Protein AF-A0A445E663-F1 (afdb_monomer)

Solvent-accessible surface area (backbone atoms only — not comparable to full-atom values): 33257 Å² total; per-residue (Å²): 95,74,67,26,52,52,36,48,50,62,58,64,68,42,97,56,87,85,52,85,77,52,58,79,68,29,64,48,45,50,50,49,51,48,53,52,51,62,72,65,60,70,94,80,69,92,83,88,79,88,84,81,95,84,83,90,83,88,84,86,92,86,90,87,88,85,90,85,85,88,90,91,82,89,85,85,92,77,93,82,80,93,72,75,85,44,52,79,65,57,78,44,73,80,74,70,88,76,84,74,80,94,80,88,77,86,86,71,89,67,97,64,81,82,75,82,67,42,65,45,45,52,74,83,56,43,86,71,47,20,41,54,74,64,36,69,88,42,60,58,62,55,25,52,41,60,47,31,75,76,46,36,52,46,24,35,46,28,38,38,80,37,44,34,38,38,32,45,36,66,70,60,45,47,46,45,63,61,80,35,30,82,38,39,63,28,44,69,75,54,61,42,43,52,32,94,50,40,38,77,53,22,66,82,39,30,53,88,43,72,59,35,52,48,50,50,51,48,40,44,63,61,54,68,24,72,69,43,46,57,74,43,42,65,59,44,50,51,34,51,48,53,50,51,53,50,52,51,53,34,54,79,70,70,52,88,78,63,58,49,59,57,42,38,41,35,46,45,24,34,50,35,31,54,39,66,68,38,72,71,43,58,68,93,88,56,60,76,71,47,47,53,52,31,52,52,54,47,52,41,51,51,50,43,52,52,54,69,69,47,88,49,64,39,70,28,39,62,89,44,57,90,66,45,88,82,45,48,36,61,55,35,30,56,40,49,49,56,54,43,50,54,50,46,53,55,51,51,51,53,52,53,53,51,62,66,47,73,80,44,99,78,73,93,75,84,69,84,27,44,50,45,57,52,74,67,39,70,50,47,80,76,37,90,78,43,37,69,70,38,54,44,40,40,52,51,51,51,51,58,60,57,33,58,48,53,22,53,43,53,35,50,41,51,52,51,32,68,77,32,60,70,60,40,48,51,48,51,48,53,46,40,73,76,56,42,92,86,54,79,88,51,80,85,48,54,85,76,35,58,63,57,52,12,41,54,52,38,30,49,40,71,57,41,80,65,37,59,47,72,23,20,26,72,41,72,45,75,54,97,82,18,43,43,54,53,68,24,35,36,36,38,30,47,50,34,43,40,43,33,66,95,80,30,83,66,34,92,54,94,56,34,65,65,54,50,56,55,56,56,70,56,64,80,62,79,72,80,88,71,80,86,87,78,85,88,83,79,95,70,81,85,80,86,76,84,93,78,89,88,77,91,77,79,88,133

Nearest PDB structures (foldseek):
  6oo9-assembly1_A  TM=8.530E-01  e=1.869E-18  Homo sapiens
  5te8-assembly1_B-2  TM=8.506E-01  e=2.774E-18  Homo sapiens
  8gk3-assembly10_J  TM=8.507E-01  e=1.639E-17  Homo sapiens
  4d75-assembly1_A  TM=8.670E-01  e=7.202E-17  Homo sapiens
  8gk3-assembly9_I  TM=8.298E-01  e=1.997E-17  Homo sapiens

Mean predicted aligned error: 14.0 Å

Structure (mmCIF, N/CA/C/O backbone):
data_AF-A0A445E663-F1
#
_entry.id   AF-A0A445E663-F1
#
loop_
_atom_site.group_PDB
_atom_site.id
_atom_site.type_symbol
_atom_site.label_atom_id
_atom_site.label_alt_id
_atom_site.label_comp_id
_atom_site.label_asym_id
_atom_site.label_entity_id
_atom_site.label_seq_id
_atom_site.pdbx_PDB_ins_code
_atom_site.Cartn_x
_atom_site.Cartn_y
_atom_site.Cartn_z
_atom_site.occupancy
_atom_site.B_iso_or_equiv
_atom_site.auth_seq_id
_atom_site.auth_comp_id
_atom_site.auth_asym_id
_atom_site.auth_atom_id
_atom_site.pdbx_PDB_model_num
ATOM 1 N N . MET A 1 1 ? 5.084 4.884 -33.738 1.00 49.66 1 MET A N 1
ATOM 2 C CA . MET A 1 1 ? 6.175 4.104 -33.103 1.00 49.66 1 MET A CA 1
ATOM 3 C C . MET A 1 1 ? 7.449 4.041 -33.943 1.00 49.66 1 MET A C 1
ATOM 5 O O . MET A 1 1 ? 8.413 4.653 -33.525 1.00 49.66 1 MET A O 1
ATOM 9 N N . VAL A 1 2 ? 7.493 3.367 -35.107 1.00 49.72 2 VAL A N 1
ATOM 10 C CA . VAL A 1 2 ? 8.706 3.343 -35.971 1.00 49.72 2 VAL A CA 1
ATOM 11 C C . VAL A 1 2 ? 9.139 4.761 -36.346 1.00 49.72 2 VAL A C 1
ATOM 13 O O . VAL A 1 2 ? 10.270 5.141 -36.078 1.00 49.72 2 VAL A O 1
ATOM 16 N N . LYS A 1 3 ? 8.187 5.585 -36.791 1.00 59.81 3 LYS A N 1
ATOM 17 C CA . LYS A 1 3 ? 8.425 7.008 -37.055 1.00 59.81 3 LYS A CA 1
ATOM 18 C C . LYS A 1 3 ? 8.834 7.810 -35.810 1.00 59.81 3 LYS A C 1
ATOM 20 O O . LYS A 1 3 ? 9.691 8.665 -35.909 1.00 59.81 3 LYS A O 1
ATOM 25 N N . ALA A 1 4 ? 8.300 7.482 -34.627 1.00 61.50 4 ALA A N 1
ATOM 26 C CA . ALA A 1 4 ? 8.709 8.121 -33.365 1.00 61.50 4 ALA A CA 1
ATOM 27 C C . ALA A 1 4 ? 10.152 7.747 -32.971 1.00 61.50 4 ALA A C 1
ATOM 29 O O . ALA A 1 4 ? 10.891 8.571 -32.450 1.00 61.50 4 ALA A O 1
ATOM 30 N N . LYS A 1 5 ? 10.571 6.501 -33.242 1.00 58.78 5 LYS A N 1
ATOM 31 C CA . LYS A 1 5 ? 11.958 6.046 -33.074 1.00 58.78 5 LYS A CA 1
ATOM 32 C C . LYS A 1 5 ? 12.888 6.753 -34.062 1.00 58.78 5 LYS A C 1
ATOM 34 O O . LYS A 1 5 ? 13.971 7.162 -33.668 1.00 58.78 5 LYS A O 1
ATOM 39 N N . GLU A 1 6 ? 12.480 6.886 -35.321 1.00 66.44 6 GLU A N 1
ATOM 40 C CA . GLU A 1 6 ? 13.224 7.642 -36.337 1.00 66.44 6 GLU A CA 1
ATOM 41 C C . GLU A 1 6 ? 13.360 9.118 -35.936 1.00 66.44 6 GLU A C 1
ATOM 43 O O . GLU A 1 6 ? 14.463 9.652 -35.968 1.00 66.44 6 GLU A O 1
ATOM 48 N N . GLU A 1 7 ? 12.285 9.744 -35.454 1.00 70.44 7 GLU A N 1
ATOM 49 C CA . GLU A 1 7 ? 12.288 11.107 -34.910 1.00 70.44 7 GLU A CA 1
ATOM 50 C C . GLU A 1 7 ? 13.236 11.257 -33.713 1.00 70.44 7 GLU A C 1
ATOM 52 O O . GLU A 1 7 ? 14.069 12.162 -33.693 1.00 70.44 7 GLU A O 1
ATOM 57 N N . LEU A 1 8 ? 13.179 10.334 -32.750 1.00 59.97 8 LEU A N 1
ATOM 58 C CA . LEU A 1 8 ? 14.090 10.319 -31.604 1.00 59.97 8 LEU A CA 1
ATOM 59 C C . LEU A 1 8 ? 15.548 10.156 -32.027 1.00 59.97 8 LEU A C 1
ATOM 61 O O . LEU A 1 8 ? 16.407 10.830 -31.477 1.00 59.97 8 LEU A O 1
ATOM 65 N N . LEU A 1 9 ? 15.845 9.302 -33.008 1.00 64.25 9 LEU A N 1
ATOM 66 C CA . LEU A 1 9 ? 17.203 9.142 -33.537 1.00 64.25 9 LEU A CA 1
ATOM 67 C C . LEU A 1 9 ? 17.696 10.407 -34.254 1.00 64.25 9 LEU A C 1
ATOM 69 O O . LEU A 1 9 ? 18.881 10.718 -34.182 1.00 64.25 9 LEU A O 1
ATOM 73 N N . VAL A 1 10 ? 16.805 11.158 -34.905 1.00 67.00 10 VAL A N 1
ATOM 74 C CA . VAL A 1 10 ? 17.129 12.448 -35.537 1.00 67.00 10 VAL A CA 1
ATOM 75 C C . VAL A 1 10 ? 17.396 13.537 -34.494 1.00 67.00 10 VAL A C 1
ATOM 77 O O . VAL A 1 10 ? 18.309 14.342 -34.678 1.00 67.00 10 VAL A O 1
ATOM 80 N N . VAL A 1 11 ? 16.628 13.562 -33.401 1.00 62.88 11 VAL A N 1
ATOM 81 C CA . VAL A 1 11 ? 16.799 14.536 -32.310 1.00 62.88 11 VAL A CA 1
ATOM 82 C C . VAL A 1 11 ? 18.025 14.204 -31.451 1.00 62.88 11 VAL A C 1
ATOM 84 O O . VAL A 1 11 ? 18.836 15.084 -31.195 1.00 62.88 11 VAL A O 1
ATOM 87 N N . LEU A 1 12 ? 18.215 12.935 -31.078 1.00 56.88 12 LEU A N 1
ATOM 88 C CA . LEU A 1 12 ? 19.333 12.463 -30.246 1.00 56.88 12 LEU A CA 1
ATOM 89 C C . LEU A 1 12 ? 20.648 12.284 -31.017 1.00 56.88 12 LEU A C 1
ATOM 91 O O . LEU A 1 12 ? 21.714 12.245 -30.413 1.00 56.88 12 LEU A O 1
ATOM 95 N N . GLY A 1 13 ? 20.591 12.157 -32.346 1.00 54.97 13 GLY A N 1
ATOM 96 C CA . GLY A 1 13 ? 21.772 12.067 -33.210 1.00 54.97 13 GLY A CA 1
ATOM 97 C C . GLY A 1 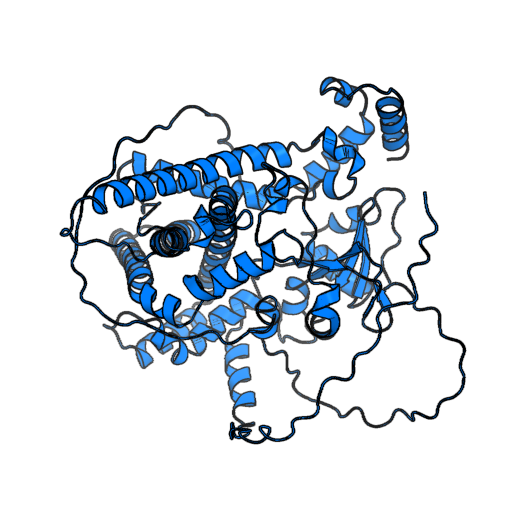13 ? 22.529 13.390 -33.362 1.00 54.97 13 GLY A C 1
ATOM 98 O O . GLY A 1 13 ? 23.639 13.406 -33.893 1.00 54.97 13 GLY A O 1
ATOM 99 N N . LYS A 1 14 ? 21.955 14.502 -32.890 1.00 55.69 14 LYS A N 1
ATOM 100 C CA . LYS A 1 14 ? 22.656 15.773 -32.705 1.00 55.69 14 LYS A CA 1
ATOM 101 C C . LYS A 1 14 ? 23.171 15.784 -31.267 1.00 55.69 14 LYS A C 1
ATOM 103 O O . LYS A 1 14 ? 22.368 15.752 -30.348 1.00 55.69 14 LYS A O 1
ATOM 108 N N . ASN A 1 15 ? 24.489 15.803 -31.069 1.00 45.31 15 ASN A N 1
ATOM 109 C CA . ASN A 1 15 ? 25.173 15.794 -29.759 1.00 45.31 15 ASN A CA 1
ATOM 110 C C . ASN A 1 15 ? 24.924 17.062 -28.895 1.00 45.31 15 ASN A C 1
ATOM 112 O O . ASN A 1 15 ? 25.824 17.546 -28.212 1.00 45.31 15 ASN A O 1
ATOM 116 N N . GLU A 1 16 ? 23.722 17.625 -28.916 1.00 53.53 16 GLU A N 1
ATOM 117 C CA . GLU A 1 16 ? 23.307 18.769 -28.110 1.00 53.53 16 GLU A CA 1
ATOM 118 C C . GLU A 1 16 ? 22.256 18.307 -27.098 1.00 53.53 16 GLU A C 1
ATOM 120 O O . GLU A 1 16 ? 21.453 17.422 -27.390 1.00 53.53 16 GLU A O 1
ATOM 125 N N . LYS A 1 17 ? 22.265 18.878 -25.884 1.00 48.09 17 LYS A N 1
ATOM 126 C CA . LYS A 1 17 ? 21.208 18.605 -24.904 1.00 48.09 17 LYS A CA 1
ATOM 127 C C . LYS A 1 17 ? 19.870 19.070 -25.503 1.00 48.09 17 LYS A C 1
ATOM 129 O O . LYS A 1 17 ? 19.744 20.268 -25.761 1.00 48.09 17 LYS A O 1
ATOM 134 N N . PRO A 1 18 ? 18.903 18.168 -25.717 1.00 53.38 18 PRO A N 1
ATOM 135 C CA . PRO A 1 18 ? 17.609 18.527 -26.287 1.00 53.38 18 PRO A CA 1
ATOM 136 C C . PRO A 1 18 ? 16.881 19.540 -25.395 1.00 53.38 18 PRO A C 1
ATOM 138 O O . PRO A 1 18 ? 16.928 19.448 -24.166 1.00 53.38 18 PRO A O 1
ATOM 141 N N . GLN A 1 19 ? 16.246 20.529 -26.022 1.00 53.84 19 GLN A N 1
ATOM 142 C CA . GLN A 1 19 ? 15.487 21.592 -25.364 1.00 53.84 19 GLN A CA 1
ATOM 143 C C . GLN A 1 19 ? 13.983 21.308 -25.422 1.00 53.84 19 GLN A C 1
ATOM 145 O O . GLN A 1 19 ? 13.505 20.564 -26.270 1.00 53.84 19 GLN A O 1
ATOM 150 N N . GLU A 1 20 ? 13.205 21.967 -24.564 1.00 48.03 20 GLU A N 1
ATOM 151 C CA . GLU A 1 20 ? 11.738 21.850 -24.513 1.00 48.03 20 GLU A CA 1
ATOM 152 C C . GLU A 1 20 ? 11.062 22.159 -25.871 1.00 48.03 20 GLU A C 1
ATOM 154 O O . GLU A 1 20 ? 10.042 21.570 -26.230 1.00 48.03 20 GLU A O 1
ATOM 159 N N . SER A 1 21 ? 11.695 22.999 -26.701 1.00 55.69 21 SER A N 1
ATOM 160 C CA . SER A 1 21 ? 11.262 23.298 -28.075 1.00 55.69 21 SER A CA 1
ATOM 161 C C . SER A 1 21 ? 11.350 22.105 -29.045 1.00 55.69 21 SER A C 1
ATOM 163 O O . SER A 1 21 ? 10.700 22.122 -30.095 1.00 55.69 21 SER A O 1
ATOM 165 N N . ASP A 1 22 ? 12.084 21.041 -28.702 1.00 58.44 22 ASP A N 1
ATOM 166 C CA . ASP A 1 22 ? 12.238 19.837 -29.526 1.00 58.44 22 ASP A CA 1
ATOM 167 C C . ASP A 1 22 ? 11.018 18.907 -29.481 1.00 58.44 22 ASP A C 1
ATOM 169 O O . ASP A 1 22 ? 10.842 18.106 -30.397 1.00 58.44 22 ASP A O 1
ATOM 173 N N . MET A 1 23 ? 10.110 19.059 -28.507 1.00 53.03 23 MET A N 1
ATOM 174 C CA . MET A 1 23 ? 8.828 18.331 -28.484 1.00 53.03 23 MET A CA 1
ATOM 175 C C . MET A 1 23 ? 7.979 18.615 -29.732 1.00 53.03 23 MET A C 1
ATOM 177 O O . MET A 1 23 ? 7.335 17.713 -30.268 1.00 53.03 23 MET A O 1
ATOM 181 N N . SER A 1 24 ? 8.052 19.840 -30.267 1.00 58.41 24 SER A N 1
ATOM 182 C CA . SER A 1 24 ? 7.393 20.215 -31.529 1.00 58.41 24 SER A CA 1
ATOM 183 C C . SER A 1 24 ? 7.908 19.432 -32.749 1.00 58.41 24 SER A C 1
ATOM 185 O O . SER A 1 24 ? 7.243 19.390 -33.783 1.00 58.41 24 SER A O 1
ATOM 187 N N . LYS A 1 25 ? 9.076 18.783 -32.625 1.00 59.09 25 LYS A N 1
ATOM 188 C CA . LYS A 1 25 ? 9.734 17.976 -33.663 1.00 59.09 25 LYS A CA 1
ATOM 189 C C . LYS A 1 25 ? 9.487 16.470 -33.498 1.00 59.09 25 LYS A C 1
ATOM 191 O O . LYS A 1 25 ? 10.018 15.697 -34.291 1.00 59.09 25 LYS A O 1
ATOM 196 N N . LEU A 1 26 ? 8.702 16.053 -32.498 1.00 66.38 26 LEU A N 1
ATOM 197 C CA . LEU A 1 26 ? 8.418 14.646 -32.181 1.00 66.38 26 LEU A CA 1
ATOM 198 C C . LEU A 1 26 ? 6.905 14.317 -32.244 1.00 66.38 26 LEU A C 1
ATOM 200 O O . LEU A 1 26 ? 6.356 13.778 -31.278 1.00 66.38 26 LEU A O 1
ATOM 204 N N . PRO A 1 27 ? 6.180 14.630 -33.338 1.00 68.50 27 PRO A N 1
ATOM 205 C CA . PRO A 1 27 ? 4.722 14.497 -33.405 1.00 68.50 27 PRO A CA 1
ATOM 206 C C . PRO A 1 27 ? 4.214 13.063 -33.212 1.00 68.50 27 PRO A C 1
ATOM 208 O O . PRO A 1 27 ? 3.115 12.873 -32.688 1.00 68.50 27 PRO A O 1
ATOM 211 N N . TYR A 1 28 ? 4.977 12.029 -33.594 1.00 65.81 28 TYR A N 1
ATOM 212 C CA . TYR A 1 28 ? 4.539 10.656 -33.325 1.00 65.81 28 TYR A CA 1
ATOM 213 C C . TYR A 1 28 ? 4.770 10.261 -31.870 1.00 65.81 28 TYR A C 1
ATOM 215 O O . TYR A 1 28 ? 3.980 9.476 -31.352 1.00 65.81 28 TYR A O 1
ATOM 223 N N . LEU A 1 29 ? 5.821 10.772 -31.218 1.00 64.50 29 LEU A N 1
ATOM 224 C CA . LEU A 1 29 ? 6.016 10.574 -29.781 1.00 64.50 29 LEU A CA 1
ATOM 225 C C . LEU A 1 29 ? 4.921 11.280 -28.987 1.00 64.50 29 LEU A C 1
ATOM 227 O O . LEU A 1 29 ? 4.324 10.665 -28.112 1.00 64.50 29 LEU A O 1
ATOM 231 N N . ASP A 1 30 ? 4.611 12.519 -29.352 1.00 66.06 30 ASP A N 1
ATOM 232 C CA . ASP A 1 30 ? 3.508 13.288 -28.786 1.00 66.06 30 ASP A CA 1
ATOM 233 C C . ASP A 1 30 ? 2.168 12.551 -28.949 1.00 66.06 30 ASP A C 1
ATOM 235 O O . ASP A 1 30 ? 1.425 12.413 -27.986 1.00 66.06 30 ASP A O 1
ATOM 239 N N . ALA A 1 31 ? 1.886 11.955 -30.113 1.00 68.44 31 ALA A N 1
ATOM 240 C CA . ALA A 1 31 ? 0.687 11.132 -30.300 1.00 68.44 31 ALA A CA 1
ATOM 241 C C . ALA A 1 31 ? 0.653 9.884 -29.393 1.00 68.44 31 ALA A C 1
ATOM 243 O O . ALA A 1 31 ? -0.407 9.520 -28.889 1.00 68.44 31 ALA A O 1
ATOM 244 N N . ILE A 1 32 ? 1.799 9.233 -29.161 1.00 66.62 32 ILE A N 1
ATOM 245 C CA . ILE A 1 32 ? 1.907 8.075 -28.256 1.00 66.62 32 ILE A CA 1
ATOM 246 C C . ILE A 1 32 ? 1.693 8.510 -26.811 1.00 66.62 32 ILE A C 1
ATOM 248 O O . ILE A 1 32 ? 0.921 7.880 -26.098 1.00 66.62 32 ILE A O 1
ATOM 252 N N . VAL A 1 33 ? 2.351 9.592 -26.391 1.00 66.00 33 VAL A N 1
ATOM 253 C CA . VAL A 1 33 ? 2.190 10.173 -25.057 1.00 66.00 33 VAL A CA 1
ATOM 254 C C . VAL A 1 33 ? 0.745 10.596 -24.853 1.00 66.00 33 VAL A C 1
ATOM 256 O O . VAL A 1 33 ? 0.188 10.268 -23.820 1.00 66.00 33 VAL A O 1
ATOM 259 N N . LYS A 1 34 ? 0.104 11.234 -25.836 1.00 67.50 34 LYS A N 1
ATOM 260 C CA . LYS A 1 34 ? -1.313 11.616 -25.788 1.00 67.50 34 LYS A CA 1
ATOM 261 C C . LYS A 1 34 ? -2.238 10.418 -25.693 1.00 67.50 34 LYS A C 1
ATOM 263 O O . LYS A 1 34 ? -3.182 10.478 -24.917 1.00 67.50 34 LYS A O 1
ATOM 268 N N . GLU A 1 35 ? -1.979 9.336 -26.421 1.00 67.38 35 GLU A N 1
ATOM 269 C CA . GLU A 1 35 ? -2.790 8.124 -26.295 1.00 67.38 35 GLU A CA 1
ATOM 270 C C . GLU A 1 35 ? -2.579 7.467 -24.929 1.00 67.38 35 GLU A C 1
ATOM 272 O O . GLU A 1 35 ? -3.558 7.083 -24.296 1.00 67.38 35 GLU A O 1
ATOM 277 N N . ILE A 1 36 ? -1.336 7.443 -24.423 1.00 64.75 36 ILE A N 1
ATOM 278 C CA . ILE A 1 36 ? -1.024 7.015 -23.054 1.00 64.75 36 ILE A CA 1
ATOM 279 C C . ILE A 1 36 ? -1.727 7.902 -22.029 1.00 64.75 36 ILE A C 1
ATOM 281 O O . ILE A 1 36 ? -2.364 7.399 -21.115 1.00 64.75 36 ILE A O 1
ATOM 285 N N . PHE A 1 37 ? -1.712 9.214 -22.207 1.00 61.53 37 PHE A N 1
ATOM 286 C CA . PHE A 1 37 ? -2.363 10.173 -21.325 1.00 61.53 37 PHE A CA 1
ATOM 287 C C . PHE A 1 37 ? -3.891 10.041 -21.368 1.00 61.53 37 PHE A C 1
ATOM 289 O O . PHE A 1 37 ? -4.543 10.071 -20.327 1.00 61.53 37 PHE A O 1
ATOM 296 N N . ARG A 1 38 ? -4.464 9.799 -22.554 1.00 58.50 38 ARG A N 1
ATOM 297 C CA . ARG A 1 38 ? -5.891 9.520 -22.756 1.00 58.50 38 ARG A CA 1
ATOM 298 C C . ARG A 1 38 ? -6.337 8.265 -22.005 1.00 58.50 38 ARG A C 1
ATOM 300 O O . ARG A 1 38 ? -7.475 8.239 -21.548 1.00 58.50 38 ARG A O 1
ATOM 307 N N . MET A 1 39 ? -5.450 7.282 -21.802 1.00 56.50 39 MET A N 1
ATOM 308 C CA . MET A 1 39 ? -5.740 6.108 -20.960 1.00 56.50 39 MET A CA 1
ATOM 309 C C . MET A 1 39 ? -6.006 6.455 -19.489 1.00 56.50 39 MET A C 1
ATOM 311 O O . MET A 1 39 ? -6.640 5.670 -18.795 1.00 56.50 39 MET A O 1
ATOM 315 N N . HIS A 1 40 ? -5.501 7.595 -19.006 1.00 51.91 40 HIS A N 1
ATOM 316 C CA . HIS A 1 40 ? -5.513 7.969 -17.586 1.00 51.91 40 HIS A CA 1
ATOM 317 C C . HIS A 1 40 ? -6.520 9.071 -17.259 1.00 51.91 40 HIS A C 1
ATOM 319 O O . HIS A 1 40 ? -6.548 9.549 -16.128 1.00 51.91 40 HIS A O 1
ATOM 325 N N . SER A 1 41 ? -7.339 9.505 -18.224 1.00 32.88 41 SER A N 1
ATOM 326 C CA . SER A 1 41 ? -8.386 10.482 -17.932 1.00 32.88 41 SER A CA 1
ATOM 327 C C . SER A 1 41 ? -9.426 9.820 -17.016 1.00 32.88 41 SER A C 1
ATOM 329 O O . SER A 1 41 ? -9.995 8.793 -17.402 1.00 32.88 41 SER A O 1
ATOM 331 N N . PRO A 1 42 ? -9.659 10.337 -15.797 1.00 35.84 42 PRO A N 1
ATOM 332 C CA . PRO A 1 42 ? -10.529 9.669 -14.850 1.00 35.84 42 PRO A CA 1
ATOM 333 C C . PRO A 1 42 ? -11.962 9.713 -15.374 1.00 35.84 42 PRO A C 1
ATOM 335 O O . PRO A 1 42 ? -12.572 10.777 -15.489 1.00 35.84 42 PRO A O 1
ATOM 338 N N . ILE A 1 43 ? -12.543 8.541 -15.629 1.00 31.75 43 ILE A N 1
ATOM 339 C CA . ILE A 1 43 ? -13.996 8.392 -15.589 1.00 31.75 43 ILE A CA 1
ATOM 340 C C . ILE A 1 43 ? -14.382 8.568 -14.111 1.00 31.75 43 ILE A C 1
ATOM 342 O O . ILE A 1 43 ? -14.440 7.597 -13.363 1.00 31.75 43 ILE A O 1
ATOM 346 N N . GLY A 1 44 ? -14.583 9.820 -13.675 1.00 28.94 44 GLY A N 1
ATOM 347 C CA . GLY A 1 44 ? -15.381 10.112 -12.479 1.00 28.94 44 GLY A CA 1
ATOM 348 C C . GLY A 1 44 ? -14.787 10.921 -11.317 1.00 28.94 44 GLY A C 1
ATOM 349 O O . GLY A 1 44 ? -15.292 10.742 -10.214 1.00 28.94 44 GLY A O 1
ATOM 350 N N . ARG A 1 45 ? -13.816 11.835 -11.487 1.00 30.78 45 ARG A N 1
ATOM 351 C CA . ARG A 1 45 ? -13.593 12.918 -10.493 1.00 30.78 45 ARG A CA 1
ATOM 352 C C . ARG A 1 45 ? -13.288 14.254 -11.185 1.00 30.78 45 ARG A C 1
ATOM 354 O O . ARG A 1 45 ? -12.294 14.381 -11.890 1.00 30.78 45 ARG A O 1
ATOM 361 N N . ASN A 1 46 ? -14.169 15.241 -11.000 1.00 23.56 46 ASN A N 1
ATOM 362 C CA . ASN A 1 46 ? -13.989 16.618 -11.471 1.00 23.56 46 ASN A CA 1
ATOM 363 C C . ASN A 1 46 ? -12.895 17.312 -10.641 1.00 23.56 46 ASN A C 1
ATOM 365 O O . ASN A 1 46 ? -13.168 17.744 -9.526 1.00 23.56 46 ASN A O 1
ATOM 369 N N . SER A 1 47 ? -11.681 17.455 -11.175 1.00 29.66 47 SER A N 1
ATOM 370 C CA . SER A 1 47 ? -10.620 18.277 -10.574 1.00 29.66 47 SER A CA 1
ATOM 371 C C . SER A 1 47 ? -10.512 19.623 -11.306 1.00 29.66 47 SER A C 1
ATOM 373 O O . SER A 1 47 ? -9.700 19.787 -12.217 1.00 29.66 47 SER A O 1
ATOM 375 N N . SER A 1 48 ? -11.361 20.589 -10.954 1.00 24.67 48 SER A N 1
ATOM 376 C CA . SER A 1 48 ? -11.375 21.931 -11.563 1.00 24.67 48 SER A CA 1
ATOM 377 C C . SER A 1 48 ? -10.799 23.028 -10.660 1.00 24.67 48 SER A C 1
ATOM 379 O O . SER A 1 48 ? -11.223 24.176 -10.756 1.00 24.67 48 SER A O 1
ATOM 381 N N . THR A 1 49 ? -9.846 22.713 -9.780 1.00 27.11 49 THR A N 1
ATOM 382 C CA . THR A 1 49 ? -9.268 23.686 -8.832 1.00 27.11 49 THR A CA 1
ATOM 383 C C . THR A 1 49 ? -7.745 23.577 -8.740 1.00 27.11 49 THR A C 1
ATOM 385 O O . THR A 1 49 ? -7.175 23.544 -7.662 1.00 27.11 49 THR A O 1
ATOM 388 N N . TRP A 1 50 ? -7.060 23.550 -9.883 1.00 29.92 50 TRP A N 1
ATOM 389 C CA . TRP A 1 50 ? -5.598 23.647 -9.951 1.00 29.92 50 TRP A CA 1
ATOM 390 C C . TRP A 1 50 ? -5.203 25.003 -10.531 1.00 29.92 50 TRP A C 1
ATOM 392 O O . TRP A 1 50 ? -4.871 25.065 -11.705 1.00 29.92 50 TRP A O 1
ATOM 402 N N . ASN A 1 51 ? -5.335 26.095 -9.769 1.00 25.55 51 ASN A N 1
ATOM 403 C CA . ASN A 1 51 ? -4.770 27.409 -10.126 1.00 25.55 51 ASN A CA 1
ATOM 404 C C . ASN A 1 51 ? -4.825 28.389 -8.934 1.00 25.55 51 ASN A C 1
ATOM 406 O O . ASN A 1 51 ? -5.606 29.336 -8.960 1.00 25.55 51 ASN A O 1
ATOM 410 N N . ASN A 1 52 ? -3.999 28.204 -7.896 1.00 25.72 52 ASN A N 1
ATOM 411 C CA . ASN A 1 52 ? -3.481 29.355 -7.138 1.00 25.72 52 ASN A CA 1
ATOM 412 C C . ASN A 1 52 ? -2.206 29.007 -6.328 1.00 25.72 52 ASN A C 1
ATOM 414 O O . ASN A 1 52 ? -2.312 28.272 -5.351 1.00 25.72 52 ASN A O 1
ATOM 418 N N . PRO A 1 53 ? -1.011 29.519 -6.689 1.00 26.66 53 PRO A N 1
ATOM 419 C CA . PRO A 1 53 ? 0.250 29.190 -6.007 1.00 26.66 53 PRO A CA 1
ATOM 420 C C . PRO A 1 53 ? 0.579 30.015 -4.745 1.00 26.66 53 PRO A C 1
ATOM 422 O O . PRO A 1 53 ? 1.628 29.787 -4.155 1.00 26.66 53 PRO A O 1
ATOM 425 N N . ASN A 1 54 ? -0.243 30.990 -4.333 1.00 26.00 54 ASN A N 1
ATOM 426 C CA . ASN A 1 54 ? 0.204 32.050 -3.411 1.00 26.00 54 ASN A CA 1
ATOM 427 C C . ASN A 1 54 ? -0.645 32.236 -2.141 1.00 26.00 54 ASN A C 1
ATOM 429 O O . ASN A 1 54 ? -1.120 33.340 -1.873 1.00 26.00 54 ASN A O 1
ATOM 433 N N . SER A 1 55 ? -0.777 31.215 -1.296 1.00 23.59 55 SER A N 1
ATOM 434 C CA . SER A 1 55 ? -1.190 31.465 0.093 1.00 23.59 55 SER A CA 1
ATOM 435 C C . SER A 1 55 ? -0.711 30.377 1.053 1.00 23.59 55 SER A C 1
ATOM 437 O O . SER A 1 55 ? -1.452 29.424 1.264 1.00 23.59 55 SER A O 1
ATOM 439 N N . PHE A 1 56 ? 0.485 30.523 1.649 1.00 34.78 56 PHE A N 1
ATOM 440 C CA . PHE A 1 56 ? 0.653 30.297 3.096 1.00 34.78 56 PHE A CA 1
ATOM 441 C C . PHE A 1 56 ? 2.022 30.707 3.674 1.00 34.78 56 PHE A C 1
ATOM 443 O O . PHE A 1 56 ? 3.065 30.387 3.111 1.00 34.78 56 PHE A O 1
ATOM 450 N N . VAL A 1 57 ? 1.969 31.332 4.858 1.00 25.30 57 VAL A N 1
ATOM 451 C CA . VAL A 1 57 ? 2.960 31.312 5.951 1.00 25.30 57 VAL A CA 1
ATOM 452 C C . VAL A 1 57 ? 2.135 31.230 7.249 1.00 25.30 57 VAL A C 1
ATOM 454 O O . VAL A 1 57 ? 1.319 32.129 7.451 1.00 25.30 57 VAL A O 1
ATOM 457 N N . PRO A 1 58 ? 2.303 30.229 8.134 1.00 29.78 58 PRO A N 1
ATOM 458 C CA . PRO A 1 58 ? 1.704 30.255 9.469 1.00 29.78 58 PRO A CA 1
ATOM 459 C C . PRO A 1 58 ? 2.673 30.800 10.524 1.00 29.78 58 PRO A C 1
ATOM 461 O O . PRO A 1 58 ? 3.787 30.302 10.693 1.00 29.78 58 PRO A O 1
ATOM 464 N N . GLU A 1 59 ? 2.216 31.774 11.312 1.00 24.62 59 GLU A N 1
ATOM 465 C CA . GLU A 1 59 ? 2.840 32.137 12.586 1.00 24.62 59 GLU A CA 1
ATOM 466 C C . GLU A 1 59 ? 2.312 31.252 13.735 1.00 24.62 59 GLU A C 1
ATOM 468 O O . GLU A 1 59 ? 1.125 31.238 14.028 1.00 24.62 59 GLU A O 1
ATOM 473 N N . ARG A 1 60 ? 3.254 30.588 14.422 1.00 27.14 60 ARG A N 1
ATOM 474 C CA . ARG A 1 60 ? 3.275 30.180 15.848 1.00 27.14 60 ARG A CA 1
ATOM 475 C C . ARG A 1 60 ? 2.057 29.441 16.442 1.00 27.14 60 ARG A C 1
ATOM 477 O O . ARG A 1 60 ? 1.107 30.055 16.913 1.00 27.14 60 ARG A O 1
ATOM 484 N N . PHE A 1 61 ? 2.238 28.139 16.681 1.00 27.06 61 PHE A N 1
ATOM 485 C CA . PHE A 1 61 ? 1.462 27.343 17.643 1.00 27.06 61 PHE A CA 1
ATOM 486 C C . PHE A 1 61 ? 2.304 27.026 18.894 1.00 27.06 61 PHE A C 1
ATOM 488 O O . PHE A 1 61 ? 3.254 26.252 18.818 1.00 27.06 61 PHE A O 1
ATOM 495 N N . ILE A 1 62 ? 1.956 27.590 20.059 1.00 25.56 62 ILE A N 1
ATOM 496 C CA . ILE A 1 62 ? 2.391 27.087 21.377 1.00 25.56 62 ILE A CA 1
ATOM 497 C C . ILE A 1 62 ? 1.226 27.241 22.362 1.00 25.56 62 ILE A C 1
ATOM 499 O O . ILE A 1 62 ? 0.737 28.348 22.553 1.00 25.56 62 ILE A O 1
ATOM 503 N N . GLU A 1 63 ? 0.812 26.131 22.985 1.00 23.47 63 GLU A N 1
ATOM 504 C CA . GLU A 1 63 ? 0.689 25.931 24.446 1.00 23.47 63 GLU A CA 1
ATOM 505 C C . GLU A 1 63 ? -0.322 24.817 24.781 1.00 23.47 63 GLU A C 1
ATOM 507 O O . GLU A 1 63 ? -1.523 24.987 24.587 1.00 23.47 63 GLU A O 1
ATOM 512 N N . ARG A 1 64 ? 0.149 23.709 25.387 1.00 23.78 64 ARG A N 1
ATOM 513 C CA . ARG A 1 64 ? -0.432 23.109 26.614 1.00 23.78 64 ARG A CA 1
ATOM 514 C C . ARG A 1 64 ? 0.353 21.881 27.102 1.00 23.78 64 ARG A C 1
ATOM 516 O O . ARG A 1 64 ? 0.665 20.978 26.337 1.00 23.78 64 ARG A O 1
ATOM 523 N N . LYS A 1 65 ? 0.631 21.867 28.411 1.00 22.14 65 LYS A N 1
ATOM 524 C CA . LYS A 1 65 ? 1.283 20.798 29.194 1.00 22.14 65 LYS A CA 1
ATOM 525 C C . LYS A 1 65 ? 0.258 19.803 29.748 1.00 22.14 65 LYS A C 1
ATOM 527 O O . LYS A 1 65 ? -0.788 20.255 30.205 1.00 22.14 65 LYS A O 1
ATOM 532 N N . MET A 1 66 ? 0.613 18.516 29.849 1.00 23.59 66 MET A N 1
ATOM 533 C CA . MET A 1 66 ? 0.054 17.580 30.844 1.00 23.59 66 MET A CA 1
ATOM 534 C C . MET A 1 66 ? 1.078 16.513 31.277 1.00 23.59 66 MET A C 1
ATOM 536 O O . MET A 1 66 ? 1.924 16.103 30.487 1.00 23.59 66 MET A O 1
ATOM 540 N N . ASP A 1 67 ? 0.973 16.127 32.553 1.00 22.23 67 ASP A N 1
ATOM 541 C CA . ASP A 1 67 ? 1.868 15.285 33.362 1.00 22.23 67 ASP A CA 1
ATOM 542 C C . ASP A 1 67 ? 1.906 13.799 32.966 1.00 22.23 67 ASP A C 1
ATOM 544 O O . ASP A 1 67 ? 0.876 13.180 32.694 1.00 22.23 67 ASP A O 1
ATOM 548 N N . THR A 1 68 ? 3.093 13.193 33.070 1.00 27.91 68 THR A N 1
ATOM 549 C CA . THR A 1 68 ? 3.311 11.740 32.965 1.00 27.91 68 THR A CA 1
ATOM 550 C C . THR A 1 68 ? 4.299 11.249 34.018 1.00 27.91 68 THR A C 1
ATOM 552 O O . THR A 1 68 ? 5.297 11.914 34.293 1.00 27.91 68 THR A O 1
ATOM 555 N N . ASN A 1 69 ? 4.043 10.052 34.551 1.00 24.05 69 ASN A N 1
ATOM 556 C CA . ASN A 1 69 ? 4.897 9.354 35.511 1.00 24.05 69 ASN A CA 1
ATOM 557 C C . ASN A 1 69 ? 5.551 8.109 34.875 1.00 24.05 69 ASN A C 1
ATOM 559 O O . ASN A 1 69 ? 4.999 7.531 33.938 1.00 24.05 69 ASN A O 1
ATOM 563 N N . LYS A 1 70 ? 6.740 7.760 35.380 1.00 25.67 70 LYS A N 1
ATOM 564 C CA . LYS A 1 70 ? 7.796 6.928 34.768 1.00 25.67 70 LYS A CA 1
ATOM 565 C C . LYS A 1 70 ? 7.676 5.415 35.032 1.00 25.67 70 LYS A C 1
ATOM 567 O O . LYS A 1 70 ? 7.146 5.030 36.066 1.00 25.67 70 LYS A O 1
ATOM 572 N N . ASP A 1 71 ? 8.224 4.574 34.147 1.00 22.28 71 ASP A N 1
ATOM 573 C CA . ASP A 1 71 ? 9.579 3.969 34.239 1.00 22.28 71 ASP A CA 1
ATOM 574 C C . ASP A 1 71 ? 9.742 2.783 33.257 1.00 22.28 71 ASP A C 1
ATOM 576 O O . ASP A 1 71 ? 8.776 2.087 32.958 1.00 22.28 71 ASP A O 1
ATOM 580 N N . PHE A 1 72 ? 10.982 2.583 32.785 1.00 24.84 72 PHE A N 1
ATOM 581 C CA . PHE A 1 72 ? 11.748 1.320 32.677 1.00 24.84 72 PHE A CA 1
ATOM 582 C C . PHE A 1 72 ? 12.640 1.206 31.429 1.00 24.84 72 PHE A C 1
ATOM 584 O O . PHE A 1 72 ? 12.245 1.480 30.300 1.00 24.84 72 PHE A O 1
ATOM 591 N N . ASN A 1 73 ? 13.879 0.792 31.707 1.00 21.67 73 ASN A N 1
ATOM 592 C CA . ASN A 1 73 ? 15.040 0.704 30.828 1.00 21.67 73 ASN A CA 1
ATOM 593 C C . ASN A 1 73 ? 15.460 -0.759 30.604 1.00 21.67 73 ASN A C 1
ATOM 595 O O . ASN A 1 73 ? 15.242 -1.603 31.472 1.00 21.67 73 ASN A O 1
ATOM 599 N N . ASN A 1 74 ? 16.224 -0.932 29.517 1.00 22.53 74 ASN A N 1
ATOM 600 C CA . ASN A 1 74 ? 17.141 -2.021 29.138 1.00 22.53 74 ASN A CA 1
ATOM 601 C C . ASN A 1 74 ? 16.540 -3.291 28.534 1.00 22.53 74 ASN A C 1
ATOM 603 O O . ASN A 1 74 ? 15.986 -4.085 29.274 1.00 22.53 74 ASN A O 1
ATOM 607 N N . PHE A 1 75 ? 16.837 -3.556 27.249 1.00 23.36 75 PHE A N 1
ATOM 608 C CA . PHE A 1 75 ? 17.070 -4.919 26.744 1.00 23.36 75 PHE A CA 1
ATOM 609 C C . PHE A 1 75 ? 18.061 -4.966 25.567 1.00 23.36 75 PHE A C 1
ATOM 611 O O . PHE A 1 75 ? 18.099 -4.079 24.712 1.00 23.36 75 PHE A O 1
ATOM 618 N N . GLU A 1 76 ? 18.877 -6.021 25.591 1.00 20.69 76 GLU A N 1
ATOM 619 C CA . GLU A 1 76 ? 19.947 -6.373 24.656 1.00 20.69 76 GLU A CA 1
ATOM 620 C C . GLU A 1 76 ? 19.435 -7.007 23.349 1.00 20.69 76 GLU A C 1
ATOM 622 O O . GLU A 1 76 ? 18.318 -7.511 23.248 1.00 20.69 76 GLU A O 1
ATOM 627 N N . LEU A 1 77 ? 20.296 -6.944 22.330 1.00 22.61 77 LEU A N 1
ATOM 628 C CA . LEU A 1 77 ? 20.062 -7.269 20.922 1.00 22.61 77 LEU A CA 1
ATOM 629 C C . LEU A 1 77 ? 19.965 -8.781 20.645 1.00 22.61 77 LEU A C 1
ATOM 631 O O . LEU A 1 77 ? 20.906 -9.518 20.922 1.00 22.61 77 LEU A O 1
ATOM 635 N N . ILE A 1 78 ? 18.908 -9.202 19.943 1.00 21.11 78 ILE A N 1
ATOM 636 C CA . ILE A 1 78 ? 18.810 -10.508 19.263 1.00 21.11 78 ILE A CA 1
ATOM 637 C C . ILE A 1 78 ? 18.595 -10.248 17.752 1.00 21.11 78 ILE A C 1
ATOM 639 O O . ILE A 1 78 ? 17.809 -9.366 17.399 1.00 21.11 78 ILE A O 1
ATOM 643 N N . PRO A 1 79 ? 19.304 -10.933 16.832 1.00 21.70 79 PRO A N 1
ATOM 644 C CA . PRO A 1 79 ? 19.211 -10.677 15.391 1.00 21.70 79 PRO A CA 1
ATOM 645 C C . PRO A 1 79 ? 17.956 -11.318 14.760 1.00 21.70 79 PRO A C 1
ATOM 647 O O . PRO A 1 79 ? 17.692 -12.498 14.970 1.00 21.70 79 PRO A O 1
ATOM 650 N N . PHE A 1 80 ? 17.203 -10.550 13.957 1.00 28.69 80 PHE A N 1
ATOM 651 C CA . PHE A 1 80 ? 15.912 -10.952 13.365 1.00 28.69 80 PHE A CA 1
ATOM 652 C C . PHE A 1 80 ? 15.958 -11.128 11.829 1.00 28.69 80 PHE A C 1
ATOM 654 O O . PHE A 1 80 ? 16.702 -10.427 11.135 1.00 28.69 80 PHE A O 1
ATOM 661 N N . ARG A 1 81 ? 15.163 -12.091 11.326 1.00 23.84 81 ARG A N 1
ATOM 662 C CA . ARG A 1 81 ? 15.015 -12.542 9.922 1.00 23.84 81 ARG A CA 1
ATOM 663 C C . ARG A 1 81 ? 14.043 -11.664 9.111 1.00 23.84 81 ARG A C 1
ATOM 665 O O . ARG A 1 81 ? 13.153 -11.028 9.651 1.00 23.84 81 ARG A O 1
ATOM 672 N N . LEU A 1 82 ? 14.217 -11.665 7.788 1.00 27.66 82 LEU A N 1
ATOM 673 C CA . LEU A 1 82 ? 13.539 -10.841 6.767 1.00 27.66 82 LEU A CA 1
ATOM 674 C C . LEU A 1 82 ? 12.061 -11.223 6.469 1.00 27.66 82 LEU A C 1
ATOM 676 O O . LEU A 1 82 ? 11.628 -11.135 5.326 1.00 27.66 82 LEU A O 1
ATOM 680 N N . GLU A 1 83 ? 11.266 -11.636 7.458 1.00 26.77 83 GLU A N 1
ATOM 681 C CA . GLU A 1 83 ? 9.898 -12.165 7.234 1.00 26.77 83 GLU A CA 1
ATOM 682 C C . GLU A 1 83 ? 8.789 -11.090 7.093 1.00 26.77 83 GLU A C 1
ATOM 684 O O . GLU A 1 83 ? 7.631 -11.414 6.843 1.00 26.77 83 GLU A O 1
ATOM 689 N N . GLU A 1 84 ? 9.104 -9.795 7.213 1.00 30.50 84 GLU A N 1
ATOM 690 C CA . GLU A 1 84 ? 8.081 -8.739 7.360 1.00 30.50 84 GLU A CA 1
ATOM 691 C C . GLU A 1 84 ? 7.496 -8.170 6.044 1.00 30.50 84 GLU A C 1
ATOM 693 O O . GLU A 1 84 ? 6.496 -7.453 6.091 1.00 30.50 84 GLU A O 1
ATOM 698 N N . GLU A 1 85 ? 8.048 -8.468 4.859 1.00 31.03 85 GLU A N 1
ATOM 699 C CA . GLU A 1 85 ? 7.554 -7.875 3.593 1.00 31.03 85 GLU A CA 1
ATOM 700 C C . GLU A 1 85 ? 6.343 -8.588 2.962 1.00 31.03 85 GLU A C 1
ATOM 702 O O . GLU A 1 85 ? 5.716 -8.060 2.041 1.00 31.03 85 GLU A O 1
ATOM 707 N N . SER A 1 86 ? 5.972 -9.765 3.458 1.00 30.67 86 SER A N 1
ATOM 708 C CA . SER A 1 86 ? 4.901 -10.612 2.919 1.00 30.67 86 SER A CA 1
ATOM 709 C C . SER A 1 86 ? 3.596 -10.499 3.714 1.00 30.67 86 SER A C 1
ATOM 711 O O . SER A 1 86 ? 2.786 -11.419 3.697 1.00 30.67 86 SER A O 1
ATOM 713 N N . THR A 1 87 ? 3.330 -9.378 4.391 1.00 37.84 87 THR A N 1
ATOM 714 C CA . THR A 1 87 ? 2.217 -9.266 5.353 1.00 37.84 87 THR A CA 1
ATOM 715 C C . THR A 1 87 ? 0.842 -9.542 4.733 1.00 37.84 87 THR A C 1
ATOM 717 O O . THR A 1 87 ? 0.032 -10.177 5.382 1.00 37.84 87 THR A O 1
ATOM 720 N N . LEU A 1 88 ? 0.568 -9.225 3.460 1.00 33.62 88 LEU A N 1
ATOM 721 C CA . LEU A 1 88 ? -0.683 -9.679 2.815 1.00 33.62 88 LEU A CA 1
ATOM 722 C C . LEU A 1 88 ? -0.677 -11.174 2.443 1.00 33.62 88 LEU A C 1
ATOM 724 O O . LEU A 1 88 ? -1.734 -11.790 2.435 1.00 33.62 88 LEU A O 1
ATOM 728 N N . LEU A 1 89 ? 0.478 -11.789 2.175 1.00 33.28 89 LEU A N 1
ATOM 729 C CA . LEU A 1 89 ? 0.578 -13.244 1.992 1.00 33.28 89 LEU A CA 1
ATOM 730 C C . LEU A 1 89 ? 0.628 -14.031 3.314 1.00 33.28 89 LEU A C 1
ATOM 732 O O . LEU A 1 89 ? 0.346 -15.221 3.276 1.00 33.28 89 LEU A O 1
ATOM 736 N N . HIS A 1 90 ? 0.961 -13.402 4.447 1.00 32.91 90 HIS A N 1
ATOM 737 C CA . HIS A 1 90 ? 0.973 -14.024 5.782 1.00 32.91 90 HIS A CA 1
ATOM 738 C C . HIS A 1 90 ? -0.257 -13.689 6.637 1.00 32.91 90 HIS A C 1
ATOM 740 O O . HIS A 1 90 ? -0.644 -14.505 7.466 1.00 32.91 90 HIS A O 1
ATOM 746 N N . CYS A 1 91 ? -0.923 -12.543 6.430 1.00 32.34 91 CYS A N 1
ATOM 747 C CA . CYS A 1 91 ? -2.214 -12.225 7.067 1.00 32.34 91 CYS A CA 1
ATOM 748 C C . CYS A 1 91 ? -3.307 -13.235 6.684 1.00 32.34 91 CYS A C 1
ATOM 750 O O . CYS A 1 91 ? -4.295 -13.403 7.405 1.00 32.34 91 CYS A O 1
ATOM 752 N N . PHE A 1 92 ? -3.111 -13.912 5.556 1.00 38.75 92 PHE A N 1
ATOM 753 C CA . PHE A 1 92 ? -3.859 -15.078 5.132 1.00 38.75 92 PHE A CA 1
ATOM 754 C C . PHE A 1 92 ? -2.861 -16.237 5.100 1.00 38.75 92 PHE A C 1
ATOM 756 O O . PHE A 1 92 ? -2.128 -16.375 4.133 1.00 38.75 92 PHE A O 1
ATOM 763 N N . ASP A 1 93 ? -2.763 -17.049 6.155 1.00 37.47 93 ASP A N 1
ATOM 764 C CA . ASP A 1 93 ? -2.040 -18.322 6.057 1.00 37.47 93 ASP A CA 1
ATOM 765 C C . ASP A 1 93 ? -2.791 -19.179 5.025 1.00 37.47 93 ASP A C 1
ATOM 767 O O . ASP A 1 93 ? -3.804 -19.792 5.347 1.00 37.47 93 ASP A O 1
ATOM 771 N N . TRP A 1 94 ? -2.375 -19.128 3.753 1.00 45.00 94 TRP A N 1
ATOM 772 C CA . TRP A 1 94 ? -3.030 -19.773 2.604 1.00 45.00 94 TRP A CA 1
ATOM 773 C C . TRP A 1 94 ? -2.864 -21.302 2.626 1.00 45.00 94 TRP A C 1
ATOM 775 O O . TRP A 1 94 ? -2.542 -21.916 1.606 1.00 45.00 94 TRP A O 1
ATOM 785 N N . LYS A 1 95 ? -3.034 -21.946 3.785 1.00 32.84 95 LYS A N 1
ATOM 786 C CA . LYS A 1 95 ? -3.136 -23.402 3.872 1.00 32.84 95 LYS A CA 1
ATOM 787 C C . LYS A 1 95 ? -4.423 -23.830 3.179 1.00 32.84 95 LYS A C 1
ATOM 789 O O . LYS A 1 95 ? -5.520 -23.677 3.700 1.00 32.84 95 LYS A O 1
ATOM 794 N N . ILE A 1 96 ? -4.272 -24.327 1.958 1.00 34.56 96 ILE A N 1
ATOM 795 C CA . ILE A 1 96 ? -5.346 -24.930 1.176 1.00 34.56 96 ILE A CA 1
ATOM 796 C C . ILE A 1 96 ? -5.839 -26.158 1.947 1.00 34.56 96 ILE A C 1
ATOM 798 O O . ILE A 1 96 ? -5.061 -27.069 2.229 1.00 34.56 96 ILE A O 1
ATOM 802 N N . ALA A 1 97 ? -7.126 -26.190 2.290 1.00 25.86 97 ALA A N 1
ATOM 803 C CA . ALA A 1 97 ? -7.753 -27.377 2.852 1.00 25.86 97 ALA A CA 1
ATOM 804 C C . ALA A 1 97 ? -7.689 -28.527 1.830 1.00 25.86 97 ALA A C 1
ATOM 806 O O . ALA A 1 97 ? -8.196 -28.407 0.713 1.00 25.86 97 ALA A O 1
ATOM 807 N N . GLY A 1 98 ? -7.071 -29.643 2.224 1.00 37.06 98 GLY A N 1
ATOM 808 C CA . GLY A 1 98 ? -7.003 -30.870 1.427 1.00 37.06 98 GLY A CA 1
ATOM 809 C C . GLY A 1 98 ? -5.644 -31.124 0.777 1.00 37.06 98 GLY A C 1
ATOM 810 O O . GLY A 1 98 ? -5.531 -31.164 -0.448 1.00 37.06 98 GLY A O 1
ATOM 811 N N . GLU A 1 99 ? -4.616 -31.375 1.587 1.00 32.28 99 GLU A N 1
ATOM 812 C CA . GLU A 1 99 ? -3.396 -32.020 1.104 1.00 32.28 99 GLU A CA 1
ATOM 813 C C . GLU A 1 99 ? -3.725 -33.434 0.596 1.00 32.28 99 GLU A C 1
ATOM 815 O O . GLU A 1 99 ? -4.053 -34.341 1.363 1.00 32.28 99 GLU A O 1
ATOM 820 N N . LYS A 1 100 ? -3.599 -33.655 -0.715 1.00 27.86 100 LYS A N 1
ATOM 821 C CA . LYS A 1 100 ? -3.241 -34.982 -1.222 1.00 27.86 100 LYS A CA 1
ATOM 822 C C . LYS A 1 100 ? -1.721 -35.072 -1.221 1.00 27.86 100 LYS A C 1
ATOM 824 O O . LYS A 1 100 ? -1.059 -34.272 -1.878 1.00 27.86 100 LYS A O 1
ATOM 829 N N . LYS A 1 101 ? -1.192 -36.049 -0.481 1.00 28.62 101 LYS A N 1
ATOM 830 C CA . LYS A 1 101 ? 0.236 -36.376 -0.427 1.00 28.62 101 LYS A CA 1
ATOM 831 C C . LYS A 1 101 ? 0.803 -36.564 -1.837 1.00 28.62 101 LYS A C 1
ATOM 833 O O . LYS A 1 101 ? 0.282 -37.363 -2.614 1.00 28.62 101 LYS A O 1
ATOM 838 N N . LEU A 1 102 ? 1.885 -35.849 -2.136 1.00 32.94 102 LEU A N 1
ATOM 839 C CA . LEU A 1 102 ? 2.769 -36.132 -3.264 1.00 32.94 102 LEU A CA 1
ATOM 840 C C . LEU A 1 102 ? 3.704 -37.283 -2.872 1.00 32.94 102 LEU A C 1
ATOM 842 O O . LEU A 1 102 ? 4.843 -37.068 -2.473 1.00 32.94 102 LEU A O 1
ATOM 846 N N . GLU A 1 103 ? 3.220 -38.513 -2.994 1.00 34.62 103 GLU A N 1
ATOM 847 C CA . GLU A 1 103 ? 4.080 -39.694 -3.032 1.00 34.62 103 GLU A CA 1
ATOM 848 C C . GLU A 1 103 ? 3.773 -40.458 -4.320 1.00 34.62 103 GLU A C 1
ATOM 850 O O . GLU A 1 103 ? 2.685 -40.998 -4.475 1.00 34.62 103 GLU A O 1
ATOM 855 N N . GLU A 1 104 ? 4.731 -40.382 -5.251 1.00 34.16 104 GLU A N 1
ATOM 856 C CA . GLU A 1 104 ? 5.060 -41.298 -6.362 1.00 34.16 104 GLU A CA 1
ATOM 857 C C . GLU A 1 104 ? 5.564 -40.507 -7.582 1.00 34.16 104 GLU A C 1
ATOM 859 O O . GLU A 1 104 ? 4.915 -40.388 -8.619 1.00 34.16 104 GLU A O 1
ATOM 864 N N . LEU A 1 105 ? 6.784 -39.974 -7.469 1.00 31.31 105 LEU A N 1
ATOM 865 C CA . LEU A 1 105 ? 7.630 -39.720 -8.632 1.00 31.31 105 LEU A CA 1
ATOM 866 C C . LEU A 1 105 ? 8.945 -40.472 -8.414 1.00 31.31 105 LEU A C 1
ATOM 868 O O . LEU A 1 105 ? 9.788 -40.081 -7.611 1.00 31.31 105 LEU A O 1
ATOM 872 N N . ASP A 1 106 ? 9.052 -41.607 -9.103 1.00 30.91 106 ASP A N 1
ATOM 873 C CA . ASP A 1 106 ? 10.209 -42.499 -9.171 1.00 30.91 106 ASP A CA 1
ATOM 874 C C . ASP A 1 106 ? 11.460 -41.718 -9.620 1.00 30.91 106 ASP A C 1
ATOM 876 O O . ASP A 1 106 ? 11.674 -41.450 -10.803 1.00 30.91 106 ASP A O 1
ATOM 880 N N . MET A 1 107 ? 12.286 -41.315 -8.651 1.00 35.38 107 MET A N 1
ATOM 881 C CA . MET A 1 107 ? 13.571 -40.639 -8.853 1.00 35.38 107 MET A CA 1
ATOM 882 C C . MET A 1 107 ? 14.670 -41.661 -9.171 1.00 35.38 107 MET A C 1
ATOM 884 O O . MET A 1 107 ? 15.638 -41.824 -8.430 1.00 35.38 107 MET A O 1
ATOM 888 N N . ARG A 1 108 ? 14.543 -42.360 -10.303 1.00 32.25 108 ARG A N 1
ATOM 889 C CA . ARG A 1 108 ? 15.684 -43.037 -10.934 1.00 32.25 108 ARG A CA 1
ATOM 890 C C . ARG A 1 108 ? 16.256 -42.120 -11.999 1.00 32.25 108 ARG A C 1
ATOM 892 O O . ARG A 1 108 ? 15.639 -41.908 -13.042 1.00 32.25 108 ARG A O 1
ATOM 899 N N . GLU A 1 109 ? 17.449 -41.592 -11.731 1.00 38.25 109 GLU A N 1
ATOM 900 C CA . GLU A 1 109 ? 18.231 -40.782 -12.664 1.00 38.25 109 GLU A CA 1
ATOM 901 C C . GLU A 1 109 ? 18.404 -41.502 -14.010 1.00 38.25 109 GLU A C 1
ATOM 903 O O . GLU A 1 109 ? 19.282 -42.344 -14.206 1.00 38.25 109 GLU A O 1
ATOM 908 N N . LYS A 1 110 ? 17.574 -41.133 -14.985 1.00 34.47 110 LYS A N 1
ATOM 909 C CA . LYS A 1 110 ? 17.906 -41.303 -16.396 1.00 34.47 110 LYS A CA 1
ATOM 910 C C . LYS A 1 110 ? 18.572 -40.015 -16.851 1.00 34.47 110 LYS A C 1
ATOM 912 O O . LYS A 1 110 ? 17.980 -38.944 -16.762 1.00 34.47 110 LYS A O 1
ATOM 917 N N . LYS A 1 111 ? 19.805 -40.123 -17.355 1.00 37.69 111 LYS A N 1
ATOM 918 C CA . LYS A 1 111 ? 20.511 -39.044 -18.059 1.00 37.69 111 LYS A CA 1
ATOM 919 C C . LYS A 1 111 ? 19.656 -38.567 -19.239 1.00 37.69 111 LYS A C 1
ATOM 921 O O . LYS A 1 111 ? 19.699 -39.157 -20.314 1.00 37.69 111 LYS A O 1
ATOM 926 N N . VAL A 1 112 ? 18.884 -37.506 -19.028 1.00 38.22 112 VAL A N 1
ATOM 927 C CA . VAL A 1 112 ? 18.148 -36.779 -20.066 1.00 38.22 112 VAL A CA 1
ATOM 928 C C . VAL A 1 112 ? 18.809 -35.411 -20.209 1.00 38.22 112 VAL A C 1
ATOM 930 O O . VAL A 1 112 ? 19.077 -34.729 -19.222 1.00 38.22 112 VAL A O 1
ATOM 933 N N . SER A 1 113 ? 19.131 -35.026 -21.442 1.00 41.91 113 SER A N 1
ATOM 934 C CA . SER A 1 113 ? 19.635 -33.695 -21.797 1.00 41.91 113 SER A CA 1
ATOM 935 C C . SER A 1 113 ? 18.779 -32.598 -21.151 1.00 41.91 113 SER A C 1
ATOM 937 O O . SER A 1 113 ? 17.557 -32.647 -21.299 1.00 41.91 113 SER A O 1
ATOM 939 N N . LYS A 1 114 ? 19.395 -31.618 -20.465 1.00 43.84 114 LYS A N 1
ATOM 940 C CA . LYS A 1 114 ? 18.681 -30.520 -19.782 1.00 43.84 114 LYS A CA 1
ATOM 941 C C . LYS A 1 114 ? 17.629 -29.899 -20.721 1.00 43.84 114 LYS A C 1
ATOM 943 O O . LYS A 1 114 ? 18.023 -29.346 -21.753 1.00 43.84 114 LYS A O 1
ATOM 948 N N . PRO A 1 115 ? 16.321 -29.978 -20.411 1.00 51.97 115 PRO A N 1
ATOM 949 C CA . PRO A 1 115 ? 15.308 -29.306 -21.210 1.00 51.97 115 PRO A CA 1
ATOM 950 C C . PRO A 1 115 ? 15.557 -27.796 -21.164 1.00 51.97 115 PRO A C 1
ATOM 952 O O . PRO A 1 115 ? 15.904 -27.231 -20.128 1.00 51.97 115 PRO A O 1
ATOM 955 N N . THR A 1 116 ? 15.422 -27.132 -22.308 1.00 69.75 116 THR A N 1
ATOM 956 C CA . THR A 1 116 ? 15.528 -25.675 -22.401 1.00 69.75 116 THR A CA 1
ATOM 957 C C . THR A 1 116 ? 14.343 -25.067 -21.652 1.00 69.75 116 THR A C 1
ATOM 959 O O . THR A 1 116 ? 13.211 -25.136 -22.131 1.00 69.75 116 THR A O 1
ATOM 962 N N . ILE A 1 117 ? 14.591 -24.508 -20.465 1.00 78.38 117 ILE A N 1
ATOM 963 C CA . ILE A 1 117 ? 13.556 -23.861 -19.648 1.00 78.38 117 ILE A CA 1
ATOM 964 C C . ILE A 1 117 ? 12.987 -22.680 -20.444 1.00 78.38 117 ILE A C 1
ATOM 966 O O . ILE A 1 117 ? 13.726 -21.787 -20.873 1.00 78.38 117 ILE A O 1
ATOM 970 N N . LYS A 1 118 ? 11.672 -22.697 -20.677 1.00 91.62 118 LYS A N 1
ATOM 971 C CA . LYS A 1 118 ? 10.966 -21.698 -21.491 1.00 91.62 118 LYS A CA 1
ATOM 972 C C . LYS A 1 118 ? 10.509 -20.518 -20.632 1.00 91.62 118 LYS A C 1
ATOM 974 O O . LYS A 1 118 ? 10.351 -20.642 -19.422 1.00 91.62 118 LYS A O 1
ATOM 979 N N . MET A 1 119 ? 10.288 -19.373 -21.271 1.00 93.75 119 MET A N 1
ATOM 980 C CA . MET A 1 119 ? 9.592 -18.240 -20.647 1.00 93.75 119 MET A CA 1
ATOM 981 C C . MET A 1 119 ? 8.119 -18.599 -20.389 1.00 93.75 119 MET A C 1
ATOM 983 O O . MET A 1 119 ? 7.569 -19.397 -21.159 1.00 93.75 119 MET A O 1
ATOM 987 N N . PRO A 1 120 ? 7.463 -17.992 -19.380 1.00 96.44 120 PRO A N 1
ATOM 988 C CA . PRO A 1 120 ? 6.020 -18.102 -19.218 1.00 96.44 120 PRO A CA 1
ATOM 989 C C . PRO A 1 120 ? 5.276 -17.705 -20.501 1.00 96.44 120 PRO A C 1
ATOM 991 O O . PRO A 1 120 ? 5.742 -16.804 -21.215 1.00 96.44 120 PRO A O 1
ATOM 994 N N . PRO A 1 121 ? 4.129 -18.338 -20.797 1.00 96.75 121 PRO A N 1
ATOM 995 C CA . PRO A 1 121 ? 3.300 -17.991 -21.951 1.00 96.75 121 PRO A CA 1
ATOM 996 C C . PRO A 1 121 ? 2.811 -16.540 -21.866 1.00 96.75 121 PRO A C 1
ATOM 998 O O . PRO A 1 121 ? 2.832 -15.929 -20.806 1.00 96.75 121 PRO A O 1
ATOM 1001 N N . GLY A 1 122 ? 2.354 -15.964 -22.971 1.00 96.12 122 GLY A N 1
ATOM 1002 C CA . GLY A 1 122 ? 1.811 -14.609 -22.956 1.00 96.12 122 GLY A CA 1
ATOM 1003 C C . GLY A 1 122 ? 1.332 -14.150 -24.328 1.00 96.12 122 GLY A C 1
ATOM 1004 O O . GLY A 1 122 ? 1.645 -14.801 -25.332 1.00 96.12 122 GLY A O 1
ATOM 1005 N N . PRO A 1 123 ? 0.570 -13.047 -24.384 1.00 95.25 123 PRO A N 1
ATOM 1006 C CA . PRO A 1 123 ? 0.121 -12.464 -25.637 1.00 95.25 123 PRO A CA 1
ATOM 1007 C C . PRO A 1 123 ? 1.301 -12.029 -26.500 1.00 95.25 123 PRO A C 1
ATOM 1009 O O . PRO A 1 123 ? 2.327 -11.557 -26.002 1.00 95.25 123 PRO A O 1
ATOM 1012 N N . TYR A 1 124 ? 1.136 -12.152 -27.817 1.00 93.94 124 TYR A N 1
ATOM 1013 C CA . TYR A 1 124 ? 2.160 -11.737 -28.769 1.00 93.94 124 TYR A CA 1
ATOM 1014 C C . TYR A 1 124 ? 2.471 -10.238 -28.598 1.00 93.94 124 TYR A C 1
ATOM 1016 O O . TYR A 1 124 ? 1.563 -9.413 -28.714 1.00 93.94 124 TYR A O 1
ATOM 1024 N N . PRO A 1 125 ? 3.728 -9.854 -28.310 1.00 93.25 125 PRO A N 1
ATOM 1025 C CA . PRO A 1 125 ? 4.075 -8.457 -28.105 1.00 93.25 125 PRO A CA 1
ATOM 1026 C C . PRO A 1 125 ? 4.171 -7.723 -29.445 1.00 93.25 125 PRO A C 1
ATOM 1028 O O . PRO A 1 125 ? 4.946 -8.106 -30.325 1.00 93.25 125 PRO A O 1
ATOM 1031 N N . TYR A 1 126 ? 3.433 -6.622 -29.592 1.00 87.31 126 TYR A N 1
ATOM 1032 C CA . TYR A 1 126 ? 3.582 -5.752 -30.755 1.00 87.31 126 TYR A CA 1
ATOM 1033 C C . TYR A 1 126 ? 4.976 -5.108 -30.773 1.00 87.31 126 TYR A C 1
ATOM 1035 O O . TYR A 1 126 ? 5.534 -4.795 -29.714 1.00 87.31 126 TYR A O 1
ATOM 1043 N N . PRO A 1 127 ? 5.554 -4.844 -31.959 1.00 84.00 127 PRO A N 1
ATOM 1044 C CA . PRO A 1 127 ? 6.826 -4.144 -32.050 1.00 84.00 127 PRO A CA 1
ATOM 1045 C C . PRO A 1 127 ? 6.808 -2.816 -31.283 1.00 84.00 127 PRO A C 1
ATOM 1047 O O . PRO A 1 127 ? 5.888 -2.008 -31.418 1.00 84.00 127 PRO A O 1
ATOM 1050 N N . ILE A 1 128 ? 7.875 -2.569 -30.522 1.00 80.75 128 ILE A N 1
ATOM 1051 C CA . ILE A 1 128 ? 8.129 -1.354 -29.733 1.00 80.75 128 ILE A CA 1
ATOM 1052 C C . ILE A 1 128 ? 7.223 -1.201 -28.503 1.00 80.75 128 ILE A C 1
ATOM 1054 O O . ILE A 1 128 ? 7.767 -1.004 -27.430 1.00 80.75 128 ILE A O 1
ATOM 1058 N N . ILE A 1 129 ? 5.893 -1.283 -28.614 1.00 81.38 129 ILE A N 1
ATOM 1059 C CA . ILE A 1 129 ? 4.971 -1.085 -27.471 1.00 81.38 129 ILE A CA 1
ATOM 1060 C C . ILE A 1 129 ? 4.736 -2.351 -26.640 1.00 81.38 129 ILE A C 1
ATOM 1062 O O . ILE A 1 129 ? 4.304 -2.261 -25.494 1.00 81.38 129 ILE A O 1
ATOM 1066 N N . GLY A 1 130 ? 5.010 -3.531 -27.192 1.00 90.50 130 GLY A N 1
ATOM 1067 C CA . GLY A 1 130 ? 4.705 -4.797 -26.538 1.00 90.50 130 GLY A CA 1
ATOM 1068 C C . GLY A 1 130 ? 3.198 -5.000 -26.370 1.00 90.50 130 GLY A C 1
ATOM 1069 O O . GLY A 1 130 ? 2.452 -4.968 -27.341 1.00 90.50 130 GLY A O 1
ATOM 1070 N N . ASN A 1 131 ? 2.757 -5.214 -25.138 1.00 91.88 131 ASN A N 1
ATOM 1071 C CA . ASN A 1 131 ? 1.399 -5.551 -24.729 1.00 91.88 131 ASN A CA 1
ATOM 1072 C C . ASN A 1 131 ? 0.696 -4.396 -23.995 1.00 91.88 131 ASN A C 1
ATOM 1074 O O . ASN A 1 131 ? -0.306 -4.628 -23.332 1.00 91.88 131 ASN A O 1
ATOM 1078 N N . ILE A 1 132 ? 1.192 -3.155 -24.095 1.00 86.06 132 ILE A N 1
ATOM 1079 C CA . ILE A 1 132 ? 0.561 -1.989 -23.443 1.00 86.06 132 ILE A CA 1
ATOM 1080 C C . ILE A 1 132 ? -0.921 -1.865 -23.835 1.00 86.06 132 ILE A C 1
ATOM 1082 O O . ILE A 1 132 ? -1.756 -1.556 -22.991 1.00 86.06 132 ILE A O 1
ATOM 1086 N N . LEU A 1 133 ? -1.259 -2.164 -25.095 1.00 84.75 133 LEU A N 1
ATOM 1087 C CA . LEU A 1 133 ? -2.636 -2.080 -25.591 1.00 84.75 133 LEU A CA 1
ATOM 1088 C C . LEU A 1 133 ? -3.587 -3.077 -24.913 1.00 84.75 133 LEU A C 1
ATOM 1090 O O . LEU A 1 133 ? -4.784 -2.821 -24.839 1.00 84.75 133 LEU A O 1
ATOM 1094 N N . GLU A 1 134 ? -3.065 -4.179 -24.374 1.00 85.56 134 GLU A N 1
ATOM 1095 C CA . GLU A 1 134 ? -3.870 -5.174 -23.659 1.00 85.56 134 GLU A CA 1
ATOM 1096 C C . GLU A 1 134 ? -4.393 -4.633 -22.319 1.00 85.56 134 GLU A C 1
ATOM 1098 O O . GLU A 1 134 ? -5.359 -5.155 -21.770 1.00 85.56 134 GLU A O 1
ATOM 1103 N N . LEU A 1 135 ? -3.780 -3.566 -21.791 1.00 81.25 135 LEU A N 1
ATOM 1104 C CA . LEU A 1 135 ? -4.205 -2.921 -20.549 1.00 81.25 135 LEU A CA 1
ATOM 1105 C C . LEU A 1 135 ? -5.291 -1.855 -20.762 1.00 81.25 135 LEU A C 1
ATOM 1107 O O . LEU A 1 135 ? -5.769 -1.304 -19.780 1.00 81.25 135 LEU A O 1
ATOM 1111 N N . LEU A 1 136 ? -5.692 -1.573 -22.009 1.00 69.75 136 LEU A N 1
ATOM 1112 C CA . LEU A 1 136 ? -6.597 -0.465 -22.351 1.00 69.75 136 LEU A CA 1
ATOM 1113 C C . LEU A 1 136 ? -8.072 -0.716 -22.045 1.00 69.75 136 LEU A C 1
ATOM 1115 O O . LEU A 1 136 ? -8.845 0.234 -21.946 1.00 69.75 136 LEU A O 1
ATOM 1119 N N . SER A 1 137 ? -8.485 -1.979 -21.974 1.00 71.06 137 SER A N 1
ATOM 1120 C CA . SER A 1 137 ? -9.913 -2.318 -21.928 1.00 71.06 137 SER A CA 1
ATOM 1121 C C . SER A 1 137 ? -10.527 -2.102 -20.542 1.00 71.06 137 SER A C 1
ATOM 1123 O O . SER A 1 137 ? -11.712 -1.798 -20.431 1.00 71.06 137 SER A O 1
ATOM 1125 N N . HIS A 1 138 ? -9.721 -2.254 -19.491 1.00 79.19 138 HIS A N 1
ATOM 1126 C CA . HIS A 1 138 ? -10.125 -2.190 -18.087 1.00 79.19 138 HIS A CA 1
ATOM 1127 C C . HIS A 1 138 ? -9.005 -1.578 -17.242 1.00 79.19 138 HIS A C 1
ATOM 1129 O O . HIS A 1 138 ? -7.922 -1.279 -17.746 1.00 79.19 138 HIS A O 1
ATOM 1135 N N . LYS A 1 139 ? -9.225 -1.444 -15.929 1.00 85.56 139 LYS A N 1
ATOM 1136 C CA . LYS A 1 139 ? -8.137 -1.095 -15.005 1.00 85.56 139 LYS A CA 1
ATOM 1137 C C . LYS A 1 139 ? -6.986 -2.106 -15.147 1.00 85.56 139 LYS A C 1
ATOM 1139 O O . LYS A 1 139 ? -7.262 -3.287 -15.371 1.00 85.56 139 LYS A O 1
ATOM 1144 N N . PRO A 1 140 ? -5.710 -1.713 -14.966 1.00 87.12 140 PRO A N 1
ATOM 1145 C CA . PRO A 1 140 ? -4.577 -2.599 -15.243 1.00 87.12 140 PRO A CA 1
ATOM 1146 C C . PRO A 1 140 ? -4.678 -3.976 -14.572 1.00 87.12 140 PRO A C 1
ATOM 1148 O O . PRO A 1 140 ? -4.509 -4.993 -15.236 1.00 87.12 140 PRO A O 1
ATOM 1151 N N . TYR A 1 141 ? -5.039 -4.040 -13.288 1.00 88.88 141 TYR A N 1
ATOM 1152 C CA . TYR A 1 141 ? -5.185 -5.306 -12.556 1.00 88.88 141 TYR A CA 1
ATOM 1153 C C . TYR A 1 141 ? -6.337 -6.196 -13.057 1.00 88.88 141 TYR A C 1
ATOM 1155 O O . TYR A 1 141 ? -6.210 -7.422 -13.024 1.00 88.88 141 TYR A O 1
ATOM 1163 N N . GLU A 1 142 ? -7.428 -5.611 -13.559 1.00 91.25 142 GLU A N 1
ATOM 1164 C CA . GLU A 1 142 ? -8.545 -6.337 -14.182 1.00 91.25 142 GLU A CA 1
ATOM 1165 C C . GLU A 1 142 ? -8.130 -6.884 -15.551 1.00 91.25 142 GLU A C 1
ATOM 1167 O O . GLU A 1 142 ? -8.312 -8.070 -15.828 1.00 91.25 142 GLU A O 1
ATOM 1172 N N . SER A 1 143 ? -7.486 -6.057 -16.379 1.00 91.38 143 SER A N 1
ATOM 1173 C CA . SER A 1 143 ? -6.936 -6.473 -17.675 1.00 91.38 143 SER A CA 1
ATOM 1174 C C . SER A 1 143 ? -5.959 -7.647 -17.512 1.00 91.38 143 SER A C 1
ATOM 1176 O O . SER A 1 143 ? -6.064 -8.657 -18.210 1.00 91.38 143 SER A O 1
ATOM 1178 N N . LEU A 1 144 ? -5.065 -7.576 -16.518 1.00 93.31 144 LEU A N 1
ATOM 1179 C CA . LEU A 1 144 ? -4.148 -8.668 -16.177 1.00 93.31 144 LEU A CA 1
ATOM 1180 C C . LEU A 1 144 ? -4.877 -9.941 -15.718 1.00 93.31 144 LEU A C 1
ATOM 1182 O O . LEU A 1 144 ? -4.448 -11.045 -16.054 1.00 93.31 144 LEU A O 1
ATOM 1186 N N . PHE A 1 145 ? -5.978 -9.811 -14.975 1.00 92.88 145 PHE A N 1
ATOM 1187 C CA . PHE A 1 145 ? -6.807 -10.952 -14.583 1.00 92.88 145 PHE A CA 1
ATOM 1188 C C . PHE A 1 145 ? -7.486 -11.615 -15.788 1.00 92.88 145 PHE A C 1
ATOM 1190 O O . PHE A 1 145 ? -7.502 -12.839 -15.885 1.00 92.88 145 PHE A O 1
ATOM 1197 N N . HIS A 1 146 ? -8.016 -10.838 -16.732 1.00 92.38 146 HIS A N 1
ATOM 1198 C CA . HIS A 1 146 ? -8.624 -11.392 -17.944 1.00 92.38 146 HIS A CA 1
ATOM 1199 C C . HIS A 1 146 ? -7.601 -12.124 -18.817 1.00 92.38 146 HIS A C 1
ATOM 1201 O O . HIS A 1 146 ? -7.869 -13.227 -19.298 1.00 92.38 146 HIS A O 1
ATOM 1207 N N . LEU A 1 147 ? -6.400 -11.563 -18.964 1.00 94.19 147 LEU A N 1
ATOM 1208 C CA . LEU A 1 147 ? -5.302 -12.223 -19.668 1.00 94.19 147 LEU A CA 1
ATOM 1209 C C . LEU A 1 147 ? -4.886 -13.532 -18.982 1.00 94.19 147 LEU A C 1
ATOM 1211 O O . LEU A 1 147 ? -4.665 -14.528 -19.674 1.00 94.19 147 LEU A O 1
ATOM 1215 N N . SER A 1 148 ? -4.846 -13.583 -17.646 1.00 94.12 148 SER A N 1
ATOM 1216 C CA . SER A 1 148 ? -4.467 -14.808 -16.923 1.00 94.12 148 SER A CA 1
ATOM 1217 C C . SER A 1 148 ? -5.467 -15.956 -17.106 1.00 94.12 148 SER A C 1
ATOM 1219 O O . SER A 1 148 ? -5.082 -17.121 -17.025 1.00 94.12 148 SER A O 1
ATOM 1221 N N . LYS A 1 149 ? -6.731 -15.673 -17.459 1.00 92.44 149 LYS A N 1
ATOM 1222 C CA . LYS A 1 149 ? -7.695 -16.716 -17.863 1.00 92.44 149 LYS A CA 1
ATOM 1223 C C . LYS A 1 149 ? -7.341 -17.392 -19.187 1.00 92.44 149 LYS A C 1
ATOM 1225 O O . LYS A 1 149 ? -7.715 -18.543 -19.384 1.00 92.44 149 LYS A O 1
ATOM 1230 N N . THR A 1 150 ? -6.615 -16.702 -20.064 1.00 94.62 150 THR A N 1
ATOM 1231 C CA . THR A 1 150 ? -6.203 -17.217 -21.378 1.00 94.62 150 THR A CA 1
ATOM 1232 C C . THR A 1 150 ? -4.803 -17.824 -21.334 1.00 94.62 150 THR A C 1
ATOM 1234 O O . THR A 1 150 ? -4.582 -18.911 -21.861 1.00 94.62 150 THR A O 1
ATOM 1237 N N . TYR A 1 151 ? -3.851 -17.131 -20.704 1.00 95.50 151 TYR A N 1
ATOM 1238 C CA . TYR A 1 151 ? -2.435 -17.516 -20.706 1.00 95.50 151 TYR A CA 1
ATOM 1239 C C . TYR A 1 151 ? -2.020 -18.327 -19.475 1.00 95.50 151 TYR A C 1
ATOM 1241 O O . TYR A 1 151 ? -0.950 -18.930 -19.475 1.00 95.50 151 TYR A O 1
ATOM 1249 N N . GLY A 1 152 ? -2.874 -18.398 -18.456 1.00 94.00 152 GLY A N 1
ATOM 1250 C CA . GLY A 1 152 ? -2.626 -19.145 -17.232 1.00 94.00 152 GLY A CA 1
ATOM 1251 C C . GLY A 1 152 ? -2.134 -18.276 -16.066 1.00 94.00 152 GLY A C 1
ATOM 1252 O O . GLY A 1 152 ? -2.035 -17.052 -16.170 1.00 94.00 152 GLY A O 1
ATOM 1253 N N . PRO A 1 153 ? -1.838 -18.915 -14.920 1.00 93.31 153 PRO A N 1
ATOM 1254 C CA . PRO A 1 153 ? -1.570 -18.236 -13.650 1.00 93.31 153 PRO A CA 1
ATOM 1255 C C . PRO A 1 153 ? -0.205 -17.534 -13.578 1.00 93.31 153 PRO A C 1
ATOM 1257 O O . PRO A 1 153 ? 0.021 -16.753 -12.653 1.00 93.31 153 PRO A O 1
ATOM 1260 N N . ILE A 1 154 ? 0.689 -17.806 -14.531 1.00 96.81 154 ILE A N 1
ATOM 1261 C CA . ILE A 1 154 ? 1.955 -17.102 -14.729 1.00 96.81 154 ILE A CA 1
ATOM 1262 C C . ILE A 1 154 ? 2.102 -16.766 -16.212 1.00 96.81 154 ILE A C 1
ATOM 1264 O O . ILE A 1 154 ? 1.980 -17.650 -17.060 1.00 96.81 154 ILE A O 1
ATOM 1268 N N . MET A 1 155 ? 2.348 -15.496 -16.531 1.00 97.44 155 MET A N 1
ATOM 1269 C CA . MET A 1 155 ? 2.456 -15.049 -17.920 1.00 97.44 155 MET A CA 1
ATOM 1270 C C . MET A 1 155 ? 3.516 -13.968 -18.129 1.00 97.44 155 MET A C 1
ATOM 1272 O O . MET A 1 155 ? 3.836 -13.213 -17.215 1.00 97.44 155 MET A O 1
ATOM 1276 N N . THR A 1 156 ? 4.042 -13.877 -19.348 1.00 97.56 156 THR A N 1
ATOM 1277 C CA . THR A 1 156 ? 5.004 -12.852 -19.765 1.00 97.56 156 THR A CA 1
ATOM 1278 C C . THR A 1 156 ? 4.295 -11.748 -20.540 1.00 97.56 156 THR A C 1
ATOM 1280 O O . THR A 1 156 ? 3.611 -12.017 -21.525 1.00 97.56 156 THR A O 1
ATOM 1283 N N . LEU A 1 157 ? 4.534 -10.499 -20.152 1.00 96.38 157 LEU A N 1
ATOM 1284 C CA . LEU A 1 157 ? 4.155 -9.301 -20.894 1.00 96.38 157 LEU A CA 1
ATOM 1285 C C . LEU A 1 157 ? 5.390 -8.451 -21.198 1.00 96.38 157 LEU A C 1
ATOM 1287 O O . LEU A 1 157 ? 6.398 -8.474 -20.488 1.00 96.38 157 LEU A O 1
ATOM 1291 N N . LYS A 1 158 ? 5.314 -7.682 -22.277 1.00 94.44 158 LYS A N 1
ATOM 1292 C CA . LYS A 1 158 ? 6.299 -6.667 -22.646 1.00 94.44 158 LYS A CA 1
ATOM 1293 C C . LYS A 1 158 ? 5.645 -5.300 -22.555 1.00 94.44 158 LYS A C 1
ATOM 1295 O O . LYS A 1 158 ? 4.634 -5.083 -23.204 1.00 94.44 158 LYS A O 1
ATOM 1300 N N . PHE A 1 159 ? 6.221 -4.364 -21.817 1.00 90.19 159 PHE A N 1
ATOM 1301 C CA . PHE A 1 159 ? 5.750 -2.981 -21.791 1.00 90.19 159 PHE A CA 1
ATOM 1302 C C . PHE A 1 159 ? 6.864 -2.073 -22.290 1.00 90.19 159 PHE A C 1
ATOM 1304 O O . PHE A 1 159 ? 7.794 -1.741 -21.562 1.00 90.19 159 PHE A O 1
ATOM 1311 N N . GLY A 1 160 ? 6.830 -1.721 -23.574 1.00 87.06 160 GLY A N 1
ATOM 1312 C CA . GLY A 1 160 ? 7.967 -1.031 -24.169 1.00 87.06 160 GLY A CA 1
ATOM 1313 C C . GLY A 1 160 ? 9.234 -1.895 -24.138 1.00 87.06 160 GLY A C 1
ATOM 1314 O O . GLY A 1 160 ? 9.279 -2.998 -24.688 1.00 87.06 160 GLY A O 1
ATOM 1315 N N . THR A 1 161 ? 10.263 -1.392 -23.456 1.00 87.38 161 THR A N 1
ATOM 1316 C CA . THR A 1 161 ? 11.529 -2.113 -23.222 1.00 87.38 161 THR A CA 1
ATOM 1317 C C . THR A 1 161 ? 11.488 -3.052 -22.012 1.00 87.38 161 THR A C 1
ATOM 1319 O O . THR A 1 161 ? 12.357 -3.914 -21.861 1.00 87.38 161 THR A O 1
ATOM 1322 N N . LEU A 1 162 ? 10.461 -2.923 -21.174 1.00 90.62 162 LEU A N 1
ATOM 1323 C CA . LEU A 1 162 ? 10.317 -3.636 -19.916 1.00 90.62 162 LEU A CA 1
ATOM 1324 C C . LEU A 1 162 ? 9.720 -5.029 -20.139 1.00 90.62 162 LEU A C 1
ATOM 1326 O O . LEU A 1 162 ? 8.801 -5.220 -20.936 1.00 90.62 162 LEU A O 1
ATOM 1330 N N . THR A 1 163 ? 10.249 -6.022 -19.424 1.00 94.81 163 THR A N 1
ATOM 1331 C CA . THR A 1 163 ? 9.699 -7.387 -19.398 1.00 94.81 163 THR A CA 1
ATOM 1332 C C . THR A 1 163 ? 9.035 -7.616 -18.056 1.00 94.81 163 THR A C 1
ATOM 1334 O O . THR A 1 163 ? 9.716 -7.522 -17.041 1.00 94.81 163 THR A O 1
ATOM 1337 N N . ALA A 1 164 ? 7.742 -7.923 -18.059 1.00 95.56 164 ALA A N 1
ATOM 1338 C CA . ALA A 1 164 ? 6.967 -8.194 -16.859 1.00 95.56 164 ALA A CA 1
ATOM 1339 C C . ALA A 1 164 ? 6.540 -9.667 -16.816 1.00 95.56 164 ALA A C 1
ATOM 1341 O O . ALA A 1 164 ? 6.036 -10.200 -17.804 1.00 95.56 164 ALA A O 1
ATOM 1342 N N . ILE A 1 165 ? 6.721 -10.316 -15.671 1.00 97.31 165 ILE A N 1
ATOM 1343 C CA . ILE A 1 165 ? 6.150 -11.617 -15.337 1.00 97.31 165 ILE A CA 1
ATOM 1344 C C . ILE A 1 165 ? 4.982 -11.370 -14.395 1.00 97.31 165 ILE A C 1
ATOM 1346 O O . ILE A 1 165 ? 5.156 -10.841 -13.303 1.00 97.31 165 ILE A O 1
ATOM 1350 N N . VAL A 1 166 ? 3.784 -11.742 -14.819 1.00 97.31 166 VAL A N 1
ATOM 1351 C CA . VAL A 1 166 ? 2.564 -11.549 -14.038 1.00 97.31 166 VAL A CA 1
ATOM 1352 C C . VAL A 1 166 ? 2.190 -12.857 -13.371 1.00 97.31 166 VAL A C 1
ATOM 1354 O O . VAL A 1 166 ? 2.069 -13.876 -14.045 1.00 97.31 166 VAL A O 1
ATOM 1357 N N . ILE A 1 167 ? 1.983 -12.812 -12.059 1.00 96.38 167 ILE A N 1
ATOM 1358 C CA . ILE A 1 167 ? 1.591 -13.938 -11.216 1.00 96.38 167 ILE A CA 1
ATOM 1359 C C . ILE A 1 167 ? 0.172 -13.684 -10.706 1.00 96.38 167 ILE A C 1
ATOM 1361 O O . ILE A 1 167 ? -0.114 -12.637 -10.132 1.00 96.38 167 ILE A O 1
ATOM 1365 N N . SER A 1 168 ? -0.733 -14.635 -10.931 1.00 94.56 168 SER A N 1
ATOM 1366 C CA . SER A 1 168 ? -2.158 -14.555 -10.556 1.00 94.56 168 SER A CA 1
ATOM 1367 C C . SER A 1 168 ? -2.639 -15.759 -9.731 1.00 94.56 168 SER A C 1
ATOM 1369 O O . SER A 1 168 ? -3.842 -15.973 -9.599 1.00 94.56 168 SER A O 1
ATOM 1371 N N . SER A 1 169 ? -1.714 -16.561 -9.196 1.00 90.81 169 SER A N 1
ATOM 1372 C CA . SER A 1 169 ? -1.982 -17.731 -8.343 1.00 90.81 169 SER A CA 1
ATOM 1373 C C . SER A 1 169 ? -1.284 -17.554 -6.993 1.00 90.81 169 SER A C 1
ATOM 1375 O O . SER A 1 169 ? -0.143 -17.081 -6.974 1.00 90.81 169 SER A O 1
ATOM 1377 N N . PRO A 1 170 ? -1.926 -17.936 -5.874 1.00 88.38 170 PRO A N 1
ATOM 1378 C CA . PRO A 1 170 ? -1.295 -17.871 -4.561 1.00 88.38 170 PRO A CA 1
ATOM 1379 C C . PRO A 1 170 ? -0.130 -18.857 -4.428 1.00 88.38 170 PRO A C 1
ATOM 1381 O O . PRO A 1 170 ? 0.850 -18.525 -3.775 1.00 88.38 170 PRO A O 1
ATOM 1384 N N . GLU A 1 171 ? -0.184 -20.030 -5.064 1.00 89.00 171 GLU A N 1
ATOM 1385 C CA . GLU A 1 171 ? 0.884 -21.035 -4.998 1.00 89.00 171 GLU A CA 1
ATOM 1386 C C . GLU A 1 171 ? 2.174 -20.496 -5.626 1.00 89.00 171 GLU A C 1
ATOM 1388 O O . GLU A 1 171 ? 3.246 -20.557 -5.025 1.00 89.00 171 GLU A O 1
ATOM 1393 N N . ILE A 1 172 ? 2.049 -19.888 -6.809 1.00 93.25 172 ILE A N 1
ATOM 1394 C CA . ILE A 1 172 ? 3.171 -19.280 -7.532 1.00 93.25 172 ILE A CA 1
ATOM 1395 C C . ILE A 1 172 ? 3.648 -18.008 -6.817 1.00 93.25 172 ILE A C 1
ATOM 1397 O O . ILE A 1 172 ? 4.849 -17.756 -6.741 1.00 93.25 172 ILE A O 1
ATOM 1401 N N . ALA A 1 173 ? 2.728 -17.209 -6.266 1.00 91.50 173 ALA A N 1
ATOM 1402 C CA . ALA A 1 173 ? 3.083 -16.025 -5.487 1.00 91.50 173 ALA A CA 1
ATOM 1403 C C . ALA A 1 173 ? 3.854 -16.402 -4.215 1.00 91.50 173 ALA A C 1
ATOM 1405 O O . ALA A 1 173 ? 4.855 -15.765 -3.905 1.00 91.50 173 ALA A O 1
ATOM 1406 N N . LYS A 1 174 ? 3.437 -17.465 -3.518 1.00 88.25 174 LYS A N 1
ATOM 1407 C CA . LYS A 1 174 ? 4.149 -18.015 -2.362 1.00 88.25 174 LYS A CA 1
ATOM 1408 C C . LYS A 1 174 ? 5.537 -18.495 -2.771 1.00 88.25 174 LYS A C 1
ATOM 1410 O O . LYS A 1 174 ? 6.507 -18.097 -2.144 1.00 88.25 174 LYS A O 1
ATOM 1415 N N . GLU A 1 175 ? 5.654 -19.269 -3.852 1.00 89.25 175 GLU A N 1
ATOM 1416 C CA . GLU A 1 175 ? 6.961 -19.693 -4.369 1.00 89.25 175 GLU A CA 1
ATOM 1417 C C . GLU A 1 175 ? 7.885 -18.494 -4.652 1.00 89.25 175 GLU A C 1
ATOM 1419 O O . GLU A 1 175 ? 9.034 -18.479 -4.214 1.00 89.25 175 GLU A O 1
ATOM 1424 N N . ALA A 1 176 ? 7.383 -17.467 -5.340 1.00 89.44 176 ALA A N 1
ATOM 1425 C CA . ALA A 1 176 ? 8.167 -16.280 -5.657 1.00 89.44 176 ALA A CA 1
ATOM 1426 C C . ALA A 1 176 ? 8.588 -15.506 -4.397 1.00 89.44 176 ALA A C 1
ATOM 1428 O O . ALA A 1 176 ? 9.751 -15.147 -4.256 1.00 89.44 176 ALA A O 1
ATOM 1429 N N . LEU A 1 177 ? 7.657 -15.252 -3.478 1.00 86.75 177 LEU A N 1
ATOM 1430 C CA . LEU A 1 177 ? 7.864 -14.309 -2.379 1.00 86.75 177 LEU A CA 1
ATOM 1431 C C . LEU A 1 177 ? 8.479 -14.927 -1.122 1.00 86.75 177 LEU A C 1
ATOM 1433 O O . LEU A 1 177 ? 8.957 -14.175 -0.281 1.00 86.75 177 LEU A O 1
ATOM 1437 N N . THR A 1 178 ? 8.483 -16.256 -0.983 1.00 85.00 178 THR A N 1
ATOM 1438 C CA . THR A 1 178 ? 9.095 -16.926 0.176 1.00 85.00 178 THR A CA 1
ATOM 1439 C C . THR A 1 178 ? 10.313 -17.753 -0.214 1.00 85.00 178 THR A C 1
ATOM 1441 O O . THR A 1 178 ? 11.407 -17.510 0.278 1.00 85.00 178 THR A O 1
ATOM 1444 N N . LYS A 1 179 ? 10.170 -18.706 -1.140 1.00 86.69 179 LYS A N 1
ATOM 1445 C CA . LYS A 1 179 ? 11.270 -19.602 -1.546 1.00 86.69 179 LYS A CA 1
ATOM 1446 C C . LYS A 1 179 ? 12.348 -18.875 -2.356 1.00 86.69 179 LYS A C 1
ATOM 1448 O O . LYS A 1 179 ? 13.509 -19.278 -2.342 1.00 86.69 179 LYS A O 1
ATOM 1453 N N . HIS A 1 180 ? 11.964 -17.827 -3.080 1.00 86.94 180 HIS A N 1
ATOM 1454 C CA . HIS A 1 180 ? 12.860 -17.024 -3.912 1.00 86.94 180 HIS A CA 1
ATOM 1455 C C . HIS A 1 180 ? 12.923 -15.554 -3.471 1.00 86.94 180 HIS A C 1
ATOM 1457 O O . HIS A 1 180 ? 13.251 -14.681 -4.276 1.00 86.94 180 HIS A O 1
ATOM 1463 N N . ASP A 1 181 ? 12.660 -15.284 -2.193 1.00 83.00 181 ASP A N 1
ATOM 1464 C CA . ASP A 1 181 ? 12.627 -13.953 -1.577 1.00 83.00 181 ASP A CA 1
ATOM 1465 C C . ASP A 1 181 ? 13.835 -13.065 -1.948 1.00 83.00 181 ASP A C 1
ATOM 1467 O O . ASP A 1 181 ? 13.663 -11.946 -2.430 1.00 83.00 181 ASP A O 1
ATOM 1471 N N . LEU A 1 182 ? 15.065 -13.577 -1.854 1.00 85.19 182 LEU A N 1
ATOM 1472 C CA . LEU A 1 182 ? 16.292 -12.854 -2.204 1.00 85.19 182 LEU A CA 1
ATOM 1473 C C . LEU A 1 182 ? 16.363 -12.483 -3.692 1.00 85.19 182 LEU A C 1
ATOM 1475 O O . LEU A 1 182 ? 16.940 -11.454 -4.061 1.00 85.19 182 LEU A O 1
ATOM 1479 N N . ALA A 1 183 ? 15.784 -13.312 -4.565 1.00 87.81 183 ALA A N 1
ATOM 1480 C CA . ALA A 1 183 ? 15.741 -13.040 -5.995 1.00 87.81 183 ALA A CA 1
ATOM 1481 C C . ALA A 1 183 ? 14.737 -11.935 -6.340 1.00 87.81 183 ALA A C 1
ATOM 1483 O O . ALA A 1 183 ? 14.922 -11.281 -7.363 1.00 87.81 183 ALA A O 1
ATOM 1484 N N . PHE A 1 184 ? 13.728 -11.698 -5.498 1.00 88.31 184 PHE A N 1
ATOM 1485 C CA . PHE A 1 184 ? 12.656 -10.724 -5.727 1.00 88.31 184 PHE A CA 1
ATOM 1486 C C . PHE A 1 184 ? 12.601 -9.610 -4.678 1.00 88.31 184 PHE A C 1
ATOM 1488 O O . PHE A 1 184 ? 11.610 -8.890 -4.591 1.00 88.31 184 PHE A O 1
ATOM 1495 N N . SER A 1 185 ? 13.665 -9.434 -3.903 1.00 84.31 185 SER A N 1
ATOM 1496 C CA . SER A 1 185 ? 13.720 -8.472 -2.800 1.00 84.31 185 SER A CA 1
ATOM 1497 C C . SER A 1 185 ? 13.834 -7.010 -3.242 1.00 84.31 185 SER A C 1
ATOM 1499 O O . SER A 1 185 ? 13.561 -6.106 -2.460 1.00 84.31 185 SER A O 1
ATOM 1501 N N . ASN A 1 186 ? 14.222 -6.752 -4.494 1.00 85.75 186 ASN A N 1
ATOM 1502 C CA . ASN A 1 186 ? 14.322 -5.393 -5.021 1.00 85.75 186 ASN A CA 1
ATOM 1503 C C . ASN A 1 186 ? 13.006 -4.940 -5.662 1.00 85.75 186 ASN A C 1
ATOM 1505 O O . ASN A 1 186 ? 12.201 -5.748 -6.126 1.00 85.75 186 ASN A O 1
ATOM 1509 N N . ARG A 1 187 ? 12.813 -3.620 -5.740 1.00 83.94 187 ARG A N 1
ATOM 1510 C CA . ARG A 1 187 ? 11.657 -2.984 -6.384 1.00 83.94 187 ARG A CA 1
ATOM 1511 C C . ARG A 1 187 ? 12.026 -2.391 -7.741 1.00 83.94 187 ARG A C 1
ATOM 1513 O O . ARG A 1 187 ? 13.188 -2.072 -8.011 1.00 83.94 187 ARG A O 1
ATOM 1520 N N . GLN A 1 188 ? 11.017 -2.197 -8.586 1.00 83.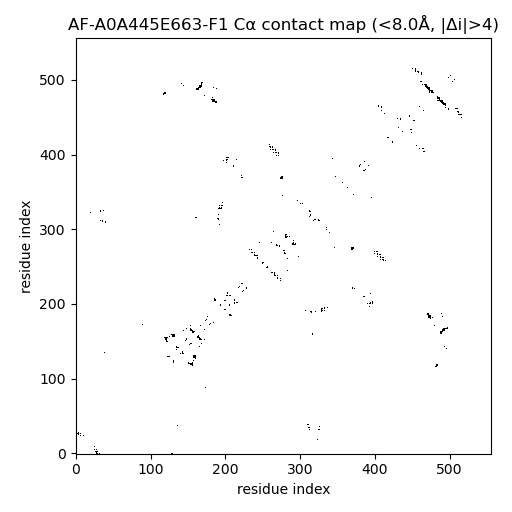19 188 GLN A N 1
ATOM 1521 C CA . GLN A 1 188 ? 11.142 -1.275 -9.706 1.00 83.19 188 GLN A CA 1
ATOM 1522 C C . GLN A 1 188 ? 11.238 0.149 -9.160 1.00 83.19 188 GLN A C 1
ATOM 1524 O O . GLN A 1 188 ? 10.348 0.601 -8.444 1.00 83.19 188 GLN A O 1
ATOM 1529 N N . VAL A 1 189 ? 12.294 0.871 -9.523 1.00 84.69 189 VAL A N 1
ATOM 1530 C CA . VAL A 1 189 ? 12.377 2.306 -9.245 1.00 84.69 189 VAL A CA 1
ATOM 1531 C C . VAL A 1 189 ? 11.561 3.038 -10.304 1.00 84.69 189 VAL A C 1
ATOM 1533 O O . VAL A 1 189 ? 11.988 3.112 -11.456 1.00 84.69 189 VAL A O 1
ATOM 1536 N N . LEU A 1 190 ? 10.396 3.557 -9.915 1.00 87.25 190 LEU A N 1
ATOM 1537 C CA . LEU A 1 190 ? 9.566 4.396 -10.782 1.00 87.25 190 LEU A CA 1
ATOM 1538 C C . LEU A 1 190 ? 10.242 5.751 -11.003 1.00 87.25 190 LEU A C 1
ATOM 1540 O O . LEU A 1 190 ? 10.782 6.339 -10.064 1.00 87.25 190 LEU A O 1
ATOM 1544 N N . HIS A 1 191 ? 10.183 6.296 -12.214 1.00 91.00 191 HIS A N 1
ATOM 1545 C CA . HIS A 1 191 ? 10.870 7.536 -12.565 1.00 91.00 191 HIS A CA 1
ATOM 1546 C C . HIS A 1 191 ? 10.436 8.719 -11.690 1.00 91.00 191 HIS A C 1
ATOM 1548 O O . HIS A 1 191 ? 11.275 9.542 -11.324 1.00 91.00 191 HIS A O 1
ATOM 1554 N N . ILE A 1 192 ? 9.167 8.769 -11.276 1.00 90.81 192 ILE A N 1
ATOM 1555 C CA . ILE A 1 192 ? 8.663 9.808 -10.367 1.00 90.81 192 ILE A CA 1
ATOM 1556 C C . ILE A 1 192 ? 9.409 9.821 -9.025 1.00 90.81 192 ILE A C 1
ATOM 1558 O O . ILE A 1 192 ? 9.693 10.883 -8.488 1.00 90.81 192 ILE A O 1
ATOM 1562 N N . THR A 1 193 ? 9.842 8.655 -8.530 1.00 91.62 193 THR A N 1
ATOM 1563 C CA . THR A 1 193 ? 10.554 8.531 -7.246 1.00 91.62 193 THR A CA 1
ATOM 1564 C C . THR A 1 193 ? 11.984 9.063 -7.326 1.00 91.62 193 THR A C 1
ATOM 1566 O O . THR A 1 193 ? 12.641 9.239 -6.306 1.00 91.62 193 THR A O 1
ATOM 1569 N N . THR A 1 194 ? 12.487 9.362 -8.529 1.00 93.25 194 THR A N 1
ATOM 1570 C CA . THR A 1 194 ? 13.780 10.040 -8.710 1.00 93.25 194 THR A CA 1
ATOM 1571 C C . THR A 1 194 ? 13.715 11.538 -8.406 1.00 93.25 194 THR A C 1
ATOM 1573 O O . THR A 1 194 ? 14.759 12.195 -8.334 1.00 93.25 194 THR A O 1
ATOM 1576 N N . ALA A 1 195 ? 12.512 12.091 -8.223 1.00 93.12 195 ALA A N 1
ATOM 1577 C CA . ALA A 1 195 ? 12.310 13.439 -7.716 1.00 93.12 195 ALA A CA 1
ATOM 1578 C C . ALA A 1 195 ? 13.052 13.623 -6.384 1.00 93.12 195 ALA A C 1
ATOM 1580 O O . ALA A 1 195 ? 12.972 12.777 -5.491 1.00 93.12 195 ALA A O 1
ATOM 1581 N N . LEU A 1 196 ? 13.835 14.702 -6.289 1.00 93.25 196 LEU A N 1
ATOM 1582 C CA . LEU A 1 196 ? 14.693 15.018 -5.136 1.00 93.25 196 LEU A CA 1
ATOM 1583 C C . LEU A 1 196 ? 15.635 13.872 -4.699 1.00 93.25 196 LEU A C 1
ATOM 1585 O O . LEU A 1 196 ? 16.125 13.857 -3.578 1.00 93.25 196 LEU A O 1
ATOM 1589 N N . GLY A 1 197 ? 15.906 12.892 -5.572 1.00 92.12 197 GLY A N 1
ATOM 1590 C CA . GLY A 1 197 ? 16.728 11.727 -5.235 1.00 92.12 197 GLY A CA 1
ATOM 1591 C C . GLY A 1 197 ? 16.091 10.762 -4.227 1.00 92.12 197 GLY A C 1
ATOM 1592 O O . GLY A 1 197 ? 16.812 9.935 -3.664 1.00 92.12 197 GLY A O 1
ATOM 1593 N N . HIS A 1 198 ? 14.771 10.830 -4.015 1.00 94.19 198 HIS A N 1
ATOM 1594 C CA . HIS A 1 198 ? 14.062 10.026 -3.017 1.00 94.19 198 HIS A CA 1
ATOM 1595 C C . HIS A 1 198 ? 14.301 8.516 -3.187 1.00 94.19 198 HIS A C 1
ATOM 1597 O O . HIS A 1 198 ? 14.555 7.817 -2.210 1.00 94.19 198 HIS A O 1
ATOM 1603 N N . ASN A 1 199 ? 14.356 8.014 -4.422 1.00 91.94 199 ASN A N 1
ATOM 1604 C CA . ASN A 1 199 ? 14.624 6.609 -4.732 1.00 91.94 199 ASN A CA 1
ATOM 1605 C C . ASN A 1 199 ? 15.947 6.053 -4.174 1.00 91.94 199 ASN A C 1
ATOM 1607 O O . ASN A 1 199 ? 16.113 4.840 -4.107 1.00 91.94 199 ASN A O 1
ATOM 1611 N N . LYS A 1 200 ? 16.912 6.920 -3.846 1.00 89.75 200 LYS A N 1
ATOM 1612 C CA . LYS A 1 200 ? 18.226 6.521 -3.317 1.00 89.75 200 LYS A CA 1
ATOM 1613 C C . LYS A 1 200 ? 18.251 6.418 -1.795 1.00 89.75 200 LYS A C 1
ATOM 1615 O O . LYS A 1 200 ? 19.186 5.840 -1.255 1.00 89.75 200 LYS A O 1
ATOM 1620 N N . VAL A 1 201 ? 17.276 7.033 -1.127 1.00 91.44 201 VAL A N 1
ATOM 1621 C CA . VAL A 1 201 ? 17.239 7.182 0.335 1.00 91.44 201 VAL A CA 1
ATOM 1622 C C . VAL A 1 201 ? 15.978 6.595 0.965 1.00 91.44 201 VAL A C 1
ATOM 1624 O O . VAL A 1 201 ? 15.975 6.345 2.165 1.00 91.44 201 VAL A O 1
ATOM 1627 N N . SER A 1 202 ? 14.940 6.344 0.167 1.00 91.56 202 SER A N 1
ATOM 1628 C CA . SER A 1 202 ? 13.659 5.763 0.576 1.00 91.56 202 SER A CA 1
ATOM 1629 C C . SER A 1 202 ? 13.817 4.345 1.118 1.00 91.56 202 SER A C 1
ATOM 1631 O O . SER A 1 202 ? 14.539 3.528 0.546 1.00 91.56 202 SER A O 1
ATOM 1633 N N . MET A 1 203 ? 13.076 4.016 2.170 1.00 90.19 203 MET A N 1
ATOM 1634 C CA . MET A 1 203 ? 12.928 2.649 2.668 1.00 90.19 203 MET A CA 1
ATOM 1635 C C . MET A 1 203 ? 12.117 1.772 1.700 1.00 90.19 203 MET A C 1
ATOM 1637 O O . MET A 1 203 ? 12.318 0.559 1.656 1.00 90.19 203 MET A O 1
ATOM 1641 N N . VAL A 1 204 ? 11.205 2.366 0.928 1.00 87.88 204 VAL A N 1
ATOM 1642 C CA . VAL A 1 204 ? 10.302 1.643 0.020 1.00 87.88 204 VAL A CA 1
ATOM 1643 C C . VAL A 1 204 ? 11.001 1.286 -1.291 1.00 87.88 204 VAL A C 1
ATOM 1645 O O . VAL A 1 204 ? 10.844 0.172 -1.786 1.00 87.88 204 VAL A O 1
ATOM 1648 N N . TRP A 1 205 ? 11.779 2.214 -1.853 1.00 88.25 205 TRP A N 1
ATOM 1649 C CA . TRP A 1 205 ? 12.317 2.091 -3.216 1.00 88.25 205 TRP A CA 1
ATOM 1650 C C . TRP A 1 205 ? 13.792 1.688 -3.290 1.00 88.25 205 TRP A C 1
ATOM 1652 O O . TRP A 1 205 ? 14.246 1.261 -4.356 1.00 88.25 205 TRP A O 1
ATOM 1662 N N . SER A 1 206 ? 14.548 1.822 -2.195 1.00 86.94 206 SER A N 1
ATOM 1663 C CA . SER A 1 206 ? 15.963 1.439 -2.189 1.00 86.94 206 SER A CA 1
ATOM 1664 C C . SER A 1 206 ? 16.128 -0.072 -2.374 1.00 86.94 206 SER A C 1
ATOM 1666 O O . SER A 1 206 ? 15.338 -0.847 -1.830 1.00 86.94 206 SER A O 1
ATOM 1668 N N . PRO A 1 207 ? 17.166 -0.524 -3.101 1.00 85.88 207 PRO A N 1
ATOM 1669 C CA . PRO A 1 207 ? 17.506 -1.939 -3.142 1.00 85.88 207 PRO A CA 1
ATOM 1670 C C . PRO A 1 207 ? 17.934 -2.430 -1.754 1.00 85.88 207 PRO A C 1
ATOM 1672 O O . PRO A 1 207 ? 18.325 -1.637 -0.896 1.00 85.88 207 PRO A O 1
ATOM 1675 N N . VAL A 1 208 ? 17.943 -3.749 -1.557 1.00 84.31 208 VAL A N 1
ATOM 1676 C CA . VAL A 1 208 ? 18.462 -4.338 -0.318 1.00 84.31 208 VAL A CA 1
ATOM 1677 C C . VAL A 1 208 ? 19.953 -4.019 -0.174 1.00 84.31 208 VAL A C 1
ATOM 1679 O O . VAL A 1 208 ? 20.803 -4.580 -0.865 1.00 84.31 208 VAL A O 1
ATOM 1682 N N . CYS A 1 209 ? 20.260 -3.116 0.750 1.00 83.88 209 CYS A N 1
ATOM 1683 C CA . CYS A 1 209 ? 21.600 -2.658 1.107 1.00 83.88 209 CYS A CA 1
ATOM 1684 C C . CYS A 1 209 ? 21.660 -2.301 2.602 1.00 83.88 209 CYS A C 1
ATOM 1686 O O . CYS A 1 209 ? 20.639 -2.343 3.293 1.00 83.88 209 CYS A O 1
ATOM 1688 N N . ASP A 1 210 ? 22.839 -1.945 3.114 1.00 85.25 210 ASP A N 1
ATOM 1689 C CA . ASP A 1 210 ? 23.031 -1.630 4.540 1.00 85.25 210 ASP A CA 1
ATOM 1690 C C . ASP A 1 210 ? 22.186 -0.435 5.002 1.00 85.25 210 ASP A C 1
ATOM 1692 O O . ASP A 1 210 ? 21.608 -0.466 6.091 1.00 85.25 210 ASP A O 1
ATOM 1696 N N . HIS A 1 211 ? 22.011 0.565 4.132 1.00 84.94 211 HIS A N 1
ATOM 1697 C CA . HIS A 1 211 ? 21.100 1.692 4.356 1.00 84.94 211 HIS A CA 1
ATOM 1698 C C . HIS A 1 211 ? 19.649 1.227 4.542 1.00 84.94 211 HIS A C 1
ATOM 1700 O O . HIS A 1 211 ? 19.021 1.499 5.565 1.00 84.94 211 HIS A O 1
ATOM 1706 N N . TRP A 1 212 ? 19.132 0.446 3.589 1.00 87.31 212 TRP A N 1
ATOM 1707 C CA . TRP A 1 212 ? 17.772 -0.093 3.653 1.00 87.31 212 TRP A CA 1
ATOM 1708 C C . TRP A 1 212 ? 17.559 -0.967 4.901 1.00 87.31 212 TRP A C 1
ATOM 1710 O O . TRP A 1 212 ? 16.555 -0.815 5.600 1.00 87.31 212 TRP A O 1
ATOM 1720 N N . ARG A 1 213 ? 18.533 -1.827 5.241 1.00 87.25 213 ARG A N 1
ATOM 1721 C CA . ARG A 1 213 ? 18.500 -2.658 6.460 1.00 87.25 213 ARG A CA 1
ATOM 1722 C C . ARG A 1 213 ? 18.472 -1.800 7.722 1.00 87.25 213 ARG A C 1
ATOM 1724 O O . ARG A 1 213 ? 17.754 -2.129 8.665 1.00 87.25 213 ARG A O 1
ATOM 1731 N N . THR A 1 214 ? 19.227 -0.704 7.738 1.00 86.56 214 THR A N 1
ATOM 1732 C CA . THR A 1 214 ? 19.265 0.240 8.857 1.00 86.56 214 THR A CA 1
ATOM 1733 C C . THR A 1 214 ? 17.918 0.933 9.039 1.00 86.56 214 THR A C 1
ATOM 1735 O O . THR A 1 214 ? 17.378 0.886 10.143 1.00 86.56 214 THR A O 1
ATOM 1738 N N . LEU A 1 215 ? 17.320 1.487 7.976 1.00 87.62 215 LEU A N 1
ATOM 1739 C CA . LEU A 1 215 ? 15.984 2.098 8.043 1.00 87.62 215 LEU A CA 1
ATOM 1740 C C . LEU A 1 215 ? 14.916 1.100 8.507 1.00 87.62 215 LEU A C 1
ATOM 1742 O O . LEU A 1 215 ? 14.169 1.387 9.441 1.00 87.62 215 LEU A O 1
ATOM 1746 N N . ARG A 1 216 ? 14.896 -0.109 7.929 1.00 88.62 216 ARG A N 1
ATOM 1747 C CA . ARG A 1 216 ? 13.978 -1.184 8.338 1.00 88.62 216 ARG A CA 1
ATOM 1748 C C . ARG A 1 216 ? 14.126 -1.531 9.815 1.00 88.62 216 ARG A C 1
ATOM 1750 O O . ARG A 1 216 ? 13.129 -1.589 10.530 1.00 88.62 216 ARG A O 1
ATOM 1757 N N . LYS A 1 217 ? 15.362 -1.707 10.294 1.00 84.94 217 LYS A N 1
ATOM 1758 C CA . LYS A 1 217 ? 15.644 -1.996 11.705 1.00 84.94 217 LYS A CA 1
ATOM 1759 C C . LYS A 1 217 ? 15.178 -0.863 12.617 1.00 84.94 217 LYS A C 1
ATOM 1761 O O . LYS A 1 217 ? 14.631 -1.138 13.684 1.00 84.94 217 LYS A O 1
ATOM 1766 N N . LEU A 1 218 ? 15.364 0.391 12.209 1.00 83.69 218 LEU A N 1
ATOM 1767 C CA . LEU A 1 218 ? 14.921 1.555 12.973 1.00 83.69 218 LEU A CA 1
ATOM 1768 C C . LEU A 1 218 ? 13.404 1.593 13.100 1.00 83.69 218 LEU A C 1
ATOM 1770 O O . LEU A 1 218 ? 12.908 1.742 14.214 1.00 83.69 218 LEU A O 1
ATOM 1774 N N . CYS A 1 219 ? 12.685 1.406 11.995 1.00 88.44 219 CYS A N 1
ATOM 1775 C CA . CYS A 1 219 ? 11.229 1.353 11.994 1.00 88.44 219 CYS A CA 1
ATOM 1776 C C . CYS A 1 219 ? 10.691 0.173 12.806 1.00 88.44 219 CYS A C 1
ATOM 1778 O O . CYS A 1 219 ? 9.842 0.376 13.670 1.00 88.44 219 CYS A O 1
ATOM 1780 N N . SER A 1 220 ? 11.205 -1.038 12.579 1.00 87.81 220 SER A N 1
ATOM 1781 C CA . SER A 1 220 ? 10.757 -2.236 13.300 1.00 87.81 220 SER A CA 1
ATOM 1782 C C . SER A 1 220 ? 10.992 -2.091 14.810 1.00 87.81 220 SER A C 1
ATOM 1784 O O . SER A 1 220 ? 10.084 -2.303 15.605 1.00 87.81 220 SER A O 1
ATOM 1786 N N . THR A 1 221 ? 12.157 -1.583 15.225 1.00 84.12 221 THR A N 1
ATOM 1787 C CA . THR A 1 221 ? 12.472 -1.416 16.657 1.00 84.12 221 THR A CA 1
ATOM 1788 C C . THR A 1 221 ? 11.680 -0.279 17.313 1.00 84.12 221 THR A C 1
ATOM 1790 O O . THR A 1 221 ? 11.140 -0.447 18.409 1.00 84.12 221 THR A O 1
ATOM 1793 N N . ASN A 1 222 ? 11.626 0.893 16.672 1.00 81.94 222 ASN A N 1
ATOM 1794 C CA . ASN A 1 222 ? 11.189 2.133 17.326 1.00 81.94 222 ASN A CA 1
ATOM 1795 C C . ASN A 1 222 ? 9.756 2.557 16.996 1.00 81.94 222 ASN A C 1
ATOM 1797 O O . ASN A 1 222 ? 9.204 3.377 17.724 1.00 81.94 222 ASN A O 1
ATOM 1801 N N . ILE A 1 223 ? 9.158 2.018 15.933 1.00 85.88 223 ILE A N 1
ATOM 1802 C CA . ILE A 1 223 ? 7.810 2.391 15.481 1.00 85.88 223 ILE A CA 1
ATOM 1803 C C . ILE A 1 223 ? 6.865 1.194 15.585 1.00 85.88 223 ILE A C 1
ATOM 1805 O O . ILE A 1 223 ? 5.806 1.295 16.197 1.00 85.88 223 ILE A O 1
ATOM 1809 N N . PHE A 1 224 ? 7.255 0.060 15.000 1.00 88.38 224 PHE A N 1
ATOM 1810 C CA . PHE A 1 224 ? 6.354 -1.071 14.763 1.00 88.38 224 PHE A CA 1
ATOM 1811 C C . PHE A 1 224 ? 6.503 -2.226 15.759 1.00 88.38 224 PHE A C 1
ATOM 1813 O O . PHE A 1 224 ? 5.774 -3.210 15.655 1.00 88.38 224 PHE A O 1
ATOM 1820 N N . SER A 1 225 ? 7.406 -2.125 16.738 1.00 87.69 225 SER A N 1
ATOM 1821 C CA . SER A 1 225 ? 7.548 -3.167 17.755 1.00 87.69 225 SER A CA 1
ATOM 1822 C C . SER A 1 225 ? 6.293 -3.241 18.635 1.00 87.69 225 SER A C 1
ATOM 1824 O O . SER A 1 225 ? 5.679 -2.205 18.913 1.00 87.69 225 SER A O 1
ATOM 1826 N N . PRO A 1 226 ? 5.917 -4.430 19.145 1.00 87.44 226 PRO A N 1
ATOM 1827 C CA . PRO A 1 226 ? 4.741 -4.580 20.005 1.00 87.44 226 PRO A CA 1
ATOM 1828 C C . PRO A 1 226 ? 4.745 -3.621 21.201 1.00 87.44 226 PRO A C 1
ATOM 1830 O O . PRO A 1 226 ? 3.731 -2.998 21.499 1.00 87.44 226 PRO A O 1
ATOM 1833 N N . GLN A 1 227 ? 5.914 -3.427 21.822 1.00 85.56 227 GLN A N 1
ATOM 1834 C CA . GLN A 1 227 ? 6.097 -2.498 22.940 1.00 85.56 227 GLN A CA 1
ATOM 1835 C C . GLN A 1 227 ? 5.805 -1.043 22.541 1.00 85.56 227 GLN A C 1
ATOM 1837 O O . GLN A 1 227 ? 5.149 -0.319 23.288 1.00 85.56 227 GLN A O 1
ATOM 1842 N N . ARG A 1 228 ? 6.259 -0.607 21.356 1.00 84.81 228 ARG A N 1
ATOM 1843 C CA . ARG A 1 228 ? 6.020 0.755 20.847 1.00 84.81 228 ARG A CA 1
ATOM 1844 C C . ARG A 1 228 ? 4.577 0.963 20.411 1.00 84.81 228 ARG A C 1
ATOM 1846 O O . ARG A 1 228 ? 4.008 2.031 20.653 1.00 84.81 228 ARG A O 1
ATOM 1853 N N . LEU A 1 229 ? 3.959 -0.056 19.820 1.00 85.69 229 LEU A N 1
ATOM 1854 C CA . LEU A 1 229 ? 2.535 -0.036 19.506 1.00 85.69 229 LEU A CA 1
ATOM 1855 C C . LEU A 1 229 ? 1.706 0.079 20.790 1.00 85.69 229 LEU A C 1
ATOM 1857 O O . LEU A 1 229 ? 0.832 0.940 20.863 1.00 85.69 229 LEU A O 1
ATOM 1861 N N . GLU A 1 230 ? 2.013 -0.698 21.827 1.00 86.50 230 GLU A N 1
ATOM 1862 C CA . GLU A 1 230 ? 1.311 -0.626 23.110 1.00 86.50 230 GLU A CA 1
ATOM 1863 C C . GLU A 1 230 ? 1.510 0.730 23.806 1.00 86.50 230 GLU A C 1
ATOM 1865 O O . GLU A 1 230 ? 0.533 1.356 24.230 1.00 86.50 230 GLU A O 1
ATOM 1870 N N . SER A 1 231 ? 2.741 1.258 23.843 1.00 83.62 231 SER A N 1
ATOM 1871 C CA . SER A 1 231 ? 3.036 2.546 24.492 1.00 83.62 231 SER A CA 1
ATOM 1872 C C . SER A 1 231 ? 2.294 3.725 23.852 1.00 83.62 231 SER A C 1
ATOM 1874 O O . SER A 1 231 ? 1.964 4.698 24.530 1.00 83.62 231 SER A O 1
ATOM 1876 N N . THR A 1 232 ? 2.003 3.640 22.552 1.00 84.69 232 THR A N 1
ATOM 1877 C CA . THR A 1 232 ? 1.292 4.675 21.779 1.00 84.69 232 THR A CA 1
ATOM 1878 C C . THR A 1 232 ? -0.211 4.401 21.626 1.00 84.69 232 THR A C 1
ATOM 1880 O O . THR A 1 232 ? -0.943 5.255 21.122 1.00 84.69 232 THR A O 1
ATOM 1883 N N . SER A 1 233 ? -0.715 3.268 22.130 1.00 86.88 233 SER A N 1
ATOM 1884 C CA . SER A 1 233 ? -2.125 2.856 22.020 1.00 86.88 233 SER A CA 1
ATOM 1885 C C . SER A 1 233 ? -3.099 3.893 22.593 1.00 86.88 233 SER A C 1
ATOM 1887 O O . SER A 1 233 ? -4.130 4.199 21.993 1.00 86.88 233 SER A O 1
ATOM 1889 N N . LYS A 1 234 ? -2.746 4.533 23.718 1.00 87.25 234 LYS A N 1
ATOM 1890 C CA . LYS A 1 234 ? -3.563 5.601 24.326 1.00 87.25 234 LYS A CA 1
ATOM 1891 C C . LYS A 1 234 ? -3.711 6.824 23.417 1.00 87.25 234 LYS A C 1
ATOM 1893 O O . LYS A 1 234 ? -4.783 7.426 23.390 1.00 87.25 234 LYS A O 1
ATOM 1898 N N . LEU A 1 235 ? -2.658 7.187 22.680 1.00 86.69 235 LEU A N 1
ATOM 1899 C CA . LEU A 1 235 ? -2.681 8.319 21.749 1.00 86.69 235 LEU A CA 1
ATOM 1900 C C . LEU A 1 235 ? -3.578 7.996 20.555 1.00 86.69 235 LEU A C 1
ATOM 1902 O O . LEU A 1 235 ? -4.454 8.791 20.224 1.00 86.69 235 LEU A O 1
ATOM 1906 N N . ARG A 1 236 ? -3.448 6.793 19.982 1.00 89.56 236 ARG A N 1
ATOM 1907 C CA . ARG A 1 236 ? -4.340 6.334 18.907 1.00 89.56 236 ARG A CA 1
ATOM 1908 C C . ARG A 1 236 ? -5.797 6.271 19.356 1.00 89.56 236 ARG A C 1
ATOM 1910 O O . ARG A 1 236 ? -6.668 6.794 18.666 1.00 89.56 236 ARG A O 1
ATOM 1917 N N . ASN A 1 237 ? -6.064 5.723 20.544 1.00 90.06 237 ASN A N 1
ATOM 1918 C CA . ASN A 1 237 ? -7.415 5.680 21.107 1.00 90.06 237 ASN A CA 1
ATOM 1919 C C . ASN A 1 237 ? -7.992 7.093 21.261 1.00 90.06 237 ASN A C 1
ATOM 1921 O O . ASN A 1 237 ? -9.114 7.337 20.833 1.00 90.06 237 ASN A O 1
ATOM 1925 N N . LYS A 1 238 ? -7.204 8.055 21.763 1.00 91.25 238 LYS A N 1
ATOM 1926 C CA . LYS A 1 238 ? -7.619 9.462 21.838 1.00 91.25 238 LYS A CA 1
ATOM 1927 C C . LYS A 1 238 ? -8.066 9.999 20.472 1.00 91.25 238 LYS A C 1
ATOM 1929 O O . LYS A 1 238 ? -9.108 10.643 20.402 1.00 91.25 238 LYS A O 1
ATOM 1934 N N . LYS A 1 239 ? -7.338 9.704 19.389 1.00 93.19 239 LYS A N 1
ATOM 1935 C CA . LYS A 1 239 ? -7.706 10.147 18.029 1.00 93.19 239 LYS A CA 1
ATOM 1936 C C . LYS A 1 239 ? -8.977 9.495 17.508 1.00 93.19 239 LYS A C 1
ATOM 1938 O O . LYS A 1 239 ? -9.821 10.184 16.939 1.00 93.19 239 LYS A O 1
ATOM 1943 N N . VAL A 1 240 ? -9.178 8.214 17.798 1.00 92.56 240 VAL A N 1
ATOM 1944 C CA . VAL A 1 240 ? -10.448 7.531 17.514 1.00 92.56 240 VAL A CA 1
ATOM 1945 C C . VAL A 1 240 ? -11.600 8.139 18.323 1.00 92.56 240 VAL A C 1
ATOM 1947 O O . VAL A 1 240 ? -12.688 8.320 17.787 1.00 92.56 240 VAL A O 1
ATOM 1950 N N . GLN A 1 241 ? -11.382 8.527 19.582 1.00 92.19 241 GLN A N 1
ATOM 1951 C CA . GLN A 1 241 ? -12.416 9.190 20.386 1.00 92.19 241 GLN A CA 1
ATOM 1952 C C . GLN A 1 241 ? -12.765 10.586 19.871 1.00 92.19 241 GLN A C 1
ATOM 1954 O O . GLN A 1 241 ? -13.934 10.963 19.860 1.00 92.19 241 GLN A O 1
ATOM 1959 N N . GLU A 1 242 ? -11.779 11.353 19.405 1.00 93.31 242 GLU A N 1
ATOM 1960 C CA . GLU A 1 242 ? -12.024 12.634 18.734 1.00 93.31 242 GLU A CA 1
ATOM 1961 C C . GLU A 1 242 ? -12.911 12.443 17.488 1.00 93.31 242 GLU A C 1
ATOM 1963 O O . GLU A 1 242 ? -13.881 13.185 17.322 1.00 93.31 242 GLU A O 1
ATOM 1968 N N . LEU A 1 243 ? -12.661 11.400 16.681 1.00 94.50 243 LEU A N 1
ATOM 1969 C CA . LEU A 1 243 ? -13.525 11.027 15.553 1.00 94.50 243 LEU A CA 1
ATOM 1970 C C . LEU A 1 243 ? -14.949 10.681 16.013 1.00 94.50 243 LEU A C 1
ATOM 1972 O O . LEU A 1 243 ? -15.918 11.200 15.464 1.00 94.50 243 LEU A O 1
ATOM 1976 N N . VAL A 1 244 ? -15.096 9.819 17.023 1.00 92.88 244 VAL A N 1
ATOM 1977 C CA . VAL A 1 244 ? -16.410 9.395 17.543 1.00 92.88 244 VAL A CA 1
ATOM 1978 C C . VAL A 1 244 ? -17.205 10.595 18.063 1.00 92.88 244 VAL A C 1
ATOM 1980 O O . VAL A 1 244 ? -18.393 10.720 17.764 1.00 92.88 244 VAL A O 1
ATOM 1983 N N . ASN A 1 245 ? -16.555 11.516 18.777 1.00 93.12 245 ASN A N 1
ATOM 1984 C CA . ASN A 1 245 ? -17.172 12.749 19.269 1.00 93.12 245 ASN A CA 1
ATOM 1985 C C . ASN A 1 245 ? -17.607 13.674 18.123 1.00 93.12 245 ASN A C 1
ATOM 1987 O O . ASN A 1 245 ? -18.703 14.245 18.165 1.00 93.12 245 ASN A O 1
ATOM 1991 N N . PHE A 1 246 ? -16.778 13.803 17.083 1.00 93.31 246 PHE A N 1
ATOM 1992 C CA . PHE A 1 246 ? -17.121 14.559 15.881 1.00 93.31 246 PHE A CA 1
ATOM 1993 C C . PHE A 1 246 ? -18.352 13.960 15.182 1.00 93.31 246 PHE A C 1
ATOM 1995 O O . PHE A 1 246 ? -19.337 14.661 14.947 1.00 93.31 246 PHE A O 1
ATOM 2002 N N . VAL A 1 247 ? -18.356 12.643 14.953 1.00 93.81 247 VAL A N 1
ATOM 2003 C CA . VAL A 1 247 ? -19.495 11.920 14.362 1.00 93.81 247 VAL A CA 1
ATOM 2004 C C . VAL A 1 247 ? -20.751 12.048 15.229 1.00 93.81 247 VAL A C 1
ATOM 2006 O O . VAL A 1 247 ? -21.843 12.253 14.701 1.00 93.81 247 VAL A O 1
ATOM 2009 N N . GLY A 1 248 ? -20.615 11.987 16.556 1.00 93.31 248 GLY A N 1
ATOM 2010 C CA . GLY A 1 248 ? -21.711 12.223 17.496 1.00 93.31 248 GLY A CA 1
ATOM 2011 C C . GLY A 1 248 ? -22.315 13.620 17.345 1.00 93.31 248 GLY A C 1
ATOM 2012 O O . GLY A 1 248 ? -23.536 13.766 17.304 1.00 93.31 248 GLY A O 1
ATOM 2013 N N . THR A 1 249 ? -21.472 14.637 17.161 1.00 92.62 249 THR A N 1
ATOM 2014 C CA . THR A 1 249 ? -21.916 16.015 16.913 1.00 92.62 249 THR A CA 1
ATOM 2015 C C . THR A 1 249 ? -22.699 16.117 15.601 1.00 92.62 249 THR A C 1
ATOM 2017 O O . THR A 1 249 ? -23.822 16.623 15.604 1.00 92.62 249 THR A O 1
ATOM 2020 N N . CYS A 1 250 ? -22.179 15.575 14.496 1.00 92.62 250 CYS A N 1
ATOM 2021 C CA . CYS A 1 250 ? -22.896 15.539 13.213 1.00 92.62 250 CYS A CA 1
ATOM 2022 C C . CYS A 1 250 ? -24.226 14.775 13.310 1.00 92.62 250 CYS A C 1
ATOM 2024 O O . CYS A 1 250 ? -25.241 15.227 12.782 1.00 92.62 250 CYS A O 1
ATOM 2026 N N . SER A 1 251 ? -24.251 13.665 14.055 1.00 94.19 251 SER A N 1
ATOM 2027 C CA . SER A 1 251 ? -25.455 12.861 14.290 1.00 94.19 251 SER A CA 1
ATOM 2028 C C . SER A 1 251 ? -26.565 13.668 14.971 1.00 94.19 251 SER A C 1
ATOM 2030 O O . SER A 1 251 ? -27.707 13.640 14.517 1.00 94.19 251 SER A O 1
ATOM 2032 N N . THR A 1 252 ? -26.239 14.470 15.996 1.00 95.12 252 THR A N 1
ATOM 2033 C CA . THR A 1 252 ? -27.235 15.340 16.657 1.00 95.12 252 THR A CA 1
ATOM 2034 C C . THR A 1 252 ? -27.822 16.413 15.738 1.00 95.12 252 THR A C 1
ATOM 2036 O O . THR A 1 252 ? -28.962 16.829 15.936 1.00 95.12 252 THR A O 1
ATOM 2039 N N . LYS A 1 253 ? -27.069 16.836 14.717 1.00 93.81 253 LYS A N 1
ATOM 2040 C CA . LYS A 1 253 ? -27.515 17.787 13.690 1.00 93.81 253 LYS A CA 1
ATOM 2041 C C . LYS A 1 253 ? -28.219 17.116 12.504 1.00 93.81 253 LYS A C 1
ATOM 2043 O O . LYS A 1 253 ? -28.841 17.808 11.706 1.00 93.81 253 LYS A O 1
ATOM 2048 N N . GLY A 1 254 ? -28.131 15.790 12.382 1.00 93.56 254 GLY A N 1
ATOM 2049 C CA . GLY A 1 254 ? -28.628 15.046 11.224 1.00 93.56 254 GLY A CA 1
ATOM 2050 C C . GLY A 1 254 ? -27.801 15.260 9.949 1.00 93.56 254 GLY A C 1
ATOM 2051 O O . GLY A 1 254 ? -28.340 15.145 8.851 1.00 93.56 254 GLY A O 1
ATOM 2052 N N . GLU A 1 255 ? -26.515 15.593 10.080 1.00 92.56 255 GLU A N 1
ATOM 2053 C CA . GLU A 1 255 ? -25.620 15.872 8.952 1.00 92.56 255 GLU A CA 1
ATOM 2054 C C . GLU A 1 255 ? -24.962 14.590 8.421 1.00 92.56 255 GLU A C 1
ATOM 2056 O O . GLU A 1 255 ? -24.505 13.736 9.185 1.00 92.56 255 GLU A O 1
ATOM 2061 N N . ALA A 1 256 ? -24.894 14.462 7.094 1.00 93.12 256 ALA A N 1
ATOM 2062 C CA . ALA A 1 256 ? -24.116 13.409 6.451 1.00 93.12 256 ALA A CA 1
ATOM 2063 C C . ALA A 1 256 ? -22.613 13.690 6.597 1.00 93.12 256 ALA A C 1
ATOM 2065 O O . ALA A 1 256 ? -22.186 14.843 6.568 1.00 93.12 256 ALA A O 1
ATOM 2066 N N . ILE A 1 257 ? -21.815 12.628 6.715 1.00 92.94 257 ILE A N 1
ATOM 2067 C CA . ILE A 1 257 ? -20.357 12.713 6.840 1.00 92.94 257 ILE A CA 1
ATOM 2068 C C . ILE A 1 257 ? -19.674 12.045 5.649 1.00 92.94 257 ILE A C 1
ATOM 2070 O O . ILE A 1 257 ? -20.104 10.989 5.182 1.00 92.94 257 ILE A O 1
ATOM 2074 N N . ASP A 1 258 ? -18.579 12.644 5.195 1.00 92.75 258 ASP A N 1
ATOM 2075 C CA . ASP A 1 258 ? -17.629 12.001 4.293 1.00 92.75 258 ASP A CA 1
ATOM 2076 C C . ASP A 1 258 ? -16.690 11.118 5.129 1.00 92.75 258 ASP A C 1
ATOM 2078 O O . ASP A 1 258 ? -15.799 11.624 5.818 1.00 92.75 258 ASP A O 1
ATOM 2082 N N . ILE A 1 259 ? -16.927 9.800 5.103 1.00 94.12 259 ILE A N 1
ATOM 2083 C CA . ILE A 1 259 ? -16.139 8.816 5.861 1.00 94.12 259 ILE A CA 1
ATOM 2084 C C . ILE A 1 259 ? -14.666 8.857 5.454 1.00 94.12 259 ILE A C 1
ATOM 2086 O O . ILE A 1 259 ? -13.807 8.854 6.336 1.00 94.12 259 ILE A O 1
ATOM 2090 N N . GLY A 1 260 ? -14.373 8.925 4.153 1.00 91.69 260 GLY A N 1
ATOM 2091 C CA . GLY A 1 260 ? -13.002 8.977 3.657 1.00 91.69 260 GLY A CA 1
ATOM 2092 C C . GLY A 1 260 ? -12.267 10.183 4.234 1.00 91.69 260 GLY A C 1
ATOM 2093 O O . GLY A 1 260 ? -11.172 10.048 4.774 1.00 91.69 260 GLY A O 1
ATOM 2094 N N . ASN A 1 261 ? -12.902 11.357 4.237 1.00 90.44 261 ASN A N 1
ATOM 2095 C CA . ASN A 1 261 ? -12.263 12.559 4.757 1.00 90.44 261 ASN A CA 1
ATOM 2096 C C . ASN A 1 261 ? -12.059 12.562 6.281 1.00 90.44 261 ASN A C 1
ATOM 2098 O O . ASN A 1 261 ? -10.985 12.924 6.761 1.00 90.44 261 ASN A O 1
ATOM 2102 N N . VAL A 1 262 ? -13.063 12.161 7.067 1.00 93.31 262 VAL A N 1
ATOM 2103 C CA . VAL A 1 262 ? -12.921 12.167 8.536 1.00 93.31 262 VAL A CA 1
ATOM 2104 C C . VAL A 1 262 ? -11.927 11.104 9.008 1.00 93.31 262 VAL A C 1
ATOM 2106 O O . VAL A 1 262 ? -11.153 11.350 9.934 1.00 93.31 262 VAL A O 1
ATOM 2109 N N . VAL A 1 263 ? -11.883 9.944 8.346 1.00 94.69 263 VAL A N 1
ATOM 2110 C CA . VAL A 1 263 ? -10.883 8.911 8.638 1.00 94.69 263 VAL A CA 1
ATOM 2111 C C . VAL A 1 263 ? -9.493 9.399 8.247 1.00 94.69 263 VAL A C 1
ATOM 2113 O O . VAL A 1 263 ? -8.577 9.250 9.050 1.00 94.69 263 VAL A O 1
ATOM 2116 N N . PHE A 1 264 ? -9.338 10.047 7.091 1.00 92.75 264 PHE A N 1
ATOM 2117 C CA . PHE A 1 264 ? -8.065 10.629 6.665 1.00 92.75 264 PHE A CA 1
ATOM 2118 C C . PHE A 1 264 ? -7.472 11.554 7.737 1.00 92.75 264 PHE A C 1
ATOM 2120 O O . PHE A 1 264 ? -6.327 11.374 8.151 1.00 92.75 264 PHE A O 1
ATOM 2127 N N . ILE A 1 265 ? -8.274 12.485 8.266 1.00 92.25 265 ILE A N 1
ATOM 2128 C CA . ILE A 1 265 ? -7.867 13.391 9.355 1.00 92.25 265 ILE A CA 1
ATOM 2129 C C . ILE A 1 265 ? -7.474 12.598 10.611 1.00 92.25 265 ILE A C 1
ATOM 2131 O O . ILE A 1 265 ? -6.450 12.878 11.237 1.00 92.25 265 ILE A O 1
ATOM 2135 N N . THR A 1 266 ? -8.259 11.576 10.965 1.00 94.31 266 THR A N 1
ATOM 2136 C CA . THR A 1 266 ? -7.994 10.717 12.132 1.00 94.31 266 THR A CA 1
ATOM 2137 C C . THR A 1 266 ? -6.645 10.009 12.012 1.00 94.31 266 THR A C 1
ATOM 2139 O O . THR A 1 266 ? -5.850 10.024 12.953 1.00 94.31 266 THR A O 1
ATOM 2142 N N . ILE A 1 267 ? -6.380 9.387 10.859 1.00 94.25 267 ILE A N 1
ATOM 2143 C CA . ILE A 1 267 ? -5.149 8.636 10.601 1.00 94.25 267 ILE A CA 1
ATOM 2144 C C . ILE A 1 267 ? -3.956 9.583 10.509 1.00 94.25 267 ILE A C 1
ATOM 2146 O O . ILE A 1 267 ? -2.911 9.274 11.078 1.00 94.25 267 ILE A O 1
ATOM 2150 N N . MET A 1 268 ? -4.117 10.752 9.883 1.00 92.44 268 MET A N 1
ATOM 2151 C CA . MET A 1 268 ? -3.073 11.774 9.837 1.00 92.44 268 MET A CA 1
ATOM 2152 C C . MET A 1 268 ? -2.651 12.183 11.240 1.00 92.44 268 MET A C 1
ATOM 2154 O O . MET A 1 268 ? -1.470 12.093 11.555 1.00 92.44 268 MET A O 1
ATOM 2158 N N . ASN A 1 269 ? -3.609 12.554 12.091 1.00 92.81 269 ASN A N 1
ATOM 2159 C CA . ASN A 1 269 ? -3.319 12.953 13.464 1.00 92.81 269 ASN A CA 1
ATOM 2160 C C . ASN A 1 269 ? -2.772 11.796 14.297 1.00 92.81 269 ASN A C 1
ATOM 2162 O O . ASN A 1 269 ? -1.881 11.988 15.115 1.00 92.81 269 ASN A O 1
ATOM 2166 N N . SER A 1 270 ? -3.260 10.574 14.089 1.00 92.81 270 SER A N 1
ATOM 2167 C CA . SER A 1 270 ? -2.711 9.386 14.747 1.00 92.81 270 SER A CA 1
ATOM 2168 C C . SER A 1 270 ? -1.238 9.168 14.380 1.00 92.81 270 SER A C 1
ATOM 2170 O O . SER A 1 270 ? -0.403 8.913 15.255 1.00 92.81 270 SER A O 1
ATOM 2172 N N . LEU A 1 271 ? -0.901 9.283 13.093 1.00 92.00 271 LEU A N 1
ATOM 2173 C CA . LEU A 1 271 ? 0.454 9.097 12.587 1.00 92.00 271 LEU A CA 1
ATOM 2174 C C . LEU A 1 271 ? 1.374 10.246 13.012 1.00 92.00 271 LEU A C 1
ATOM 2176 O O . LEU A 1 271 ? 2.447 9.994 13.554 1.00 92.00 271 LEU A O 1
ATOM 2180 N N . SER A 1 272 ? 0.944 11.496 12.847 1.00 92.00 272 SER A N 1
ATOM 2181 C CA . SER A 1 272 ? 1.720 12.671 13.245 1.00 92.00 272 SER A CA 1
ATOM 2182 C C . SER A 1 272 ? 1.936 12.741 14.750 1.00 92.00 272 SER A C 1
ATOM 2184 O O . SER A 1 272 ? 3.007 13.142 15.193 1.00 92.00 272 SER A O 1
ATOM 2186 N N . ASN A 1 273 ? 0.973 12.291 15.556 1.00 90.62 273 ASN A N 1
ATOM 2187 C CA . ASN A 1 273 ? 1.144 12.246 17.000 1.00 90.62 273 ASN A CA 1
ATOM 2188 C C . ASN A 1 273 ? 2.131 11.145 17.415 1.00 90.62 273 ASN A C 1
ATOM 2190 O O . ASN A 1 273 ? 2.958 11.360 18.293 1.00 90.62 273 ASN A O 1
ATOM 2194 N N . THR A 1 274 ? 2.113 10.004 16.723 1.00 88.75 274 THR A N 1
ATOM 2195 C CA . THR A 1 274 ? 3.094 8.929 16.933 1.00 88.75 274 THR A CA 1
ATOM 2196 C C . THR A 1 274 ? 4.507 9.362 16.532 1.00 88.75 274 THR A C 1
ATOM 2198 O O . THR A 1 274 ? 5.472 9.034 17.220 1.00 88.75 274 THR A O 1
ATOM 2201 N N . LEU A 1 275 ? 4.641 10.092 15.421 1.00 89.88 275 LEU A N 1
ATOM 2202 C CA . LEU A 1 275 ? 5.944 10.474 14.879 1.00 89.88 275 LEU A CA 1
ATOM 2203 C C . LEU A 1 275 ? 6.525 11.736 15.522 1.00 89.88 275 LEU A C 1
ATOM 2205 O O . LEU A 1 275 ? 7.736 11.804 15.704 1.00 89.88 275 LEU A O 1
ATOM 2209 N N . PHE A 1 276 ? 5.672 12.706 15.856 1.00 89.81 276 PHE A N 1
ATOM 2210 C CA . PHE A 1 276 ? 6.061 14.077 16.195 1.00 89.81 276 PHE A CA 1
ATOM 2211 C C . PHE A 1 276 ? 5.298 14.665 17.396 1.00 89.81 276 PHE A C 1
ATOM 2213 O O . PHE A 1 276 ? 5.436 15.856 17.675 1.00 89.81 276 PHE A O 1
ATOM 2220 N N . SER A 1 277 ? 4.447 13.900 18.089 1.00 89.06 277 SER A N 1
ATOM 2221 C CA . SER A 1 277 ? 3.626 14.386 19.216 1.00 89.06 277 SER A CA 1
ATOM 2222 C C . SER A 1 277 ? 2.732 15.599 18.898 1.00 89.06 277 SER A C 1
ATOM 2224 O O . SER A 1 277 ? 2.404 16.376 19.795 1.00 89.06 277 SER A O 1
ATOM 2226 N N . MET A 1 278 ? 2.314 15.774 17.641 1.00 87.25 278 MET A N 1
ATOM 2227 C CA . MET A 1 278 ? 1.463 16.892 17.209 1.00 87.25 278 MET A CA 1
ATOM 2228 C C . MET A 1 278 ? 0.323 16.434 16.303 1.00 87.25 278 MET A C 1
ATOM 2230 O O . MET A 1 278 ? 0.407 15.376 15.680 1.00 87.25 278 MET A O 1
ATOM 2234 N N . ASP A 1 279 ? -0.724 17.248 16.224 1.00 88.00 279 ASP A N 1
ATOM 2235 C CA . ASP A 1 279 ? -1.794 17.101 15.239 1.00 88.00 279 ASP A CA 1
ATOM 2236 C C . ASP A 1 279 ? -1.452 17.958 14.016 1.00 88.00 279 ASP A C 1
ATOM 2238 O O . ASP A 1 279 ? -0.994 19.089 14.171 1.00 88.00 279 ASP A O 1
ATOM 2242 N N . LEU A 1 280 ? -1.637 17.407 12.815 1.00 86.19 280 LEU A N 1
ATOM 2243 C CA . LEU A 1 280 ? -1.391 18.109 11.547 1.00 86.19 280 LEU A CA 1
ATOM 2244 C C . LEU A 1 280 ? -2.687 18.478 10.816 1.00 86.19 280 LEU A C 1
ATOM 2246 O O . LEU A 1 280 ? -2.640 19.177 9.807 1.00 86.19 280 LEU A O 1
ATOM 2250 N N . ALA A 1 281 ? -3.833 18.005 11.311 1.00 85.56 281 ALA A N 1
ATOM 2251 C CA . ALA A 1 281 ? -5.133 18.263 10.721 1.00 85.56 281 ALA A CA 1
ATOM 2252 C C . ALA A 1 281 ? -6.237 18.462 11.766 1.00 85.56 281 ALA A C 1
ATOM 2254 O O . ALA A 1 281 ? -6.138 18.021 12.912 1.00 85.56 281 ALA A O 1
ATOM 2255 N N . HIS A 1 282 ? -7.342 19.075 11.346 1.00 82.56 282 HIS A N 1
ATOM 2256 C CA . HIS A 1 282 ? -8.505 19.331 12.195 1.00 82.56 282 HIS A CA 1
ATOM 2257 C C . HIS A 1 282 ? -9.823 19.002 11.477 1.00 82.56 282 HIS A C 1
ATOM 2259 O O . HIS A 1 282 ? -9.981 19.260 10.283 1.00 82.56 282 HIS A O 1
ATOM 2265 N N . TYR A 1 283 ? -10.789 18.439 12.214 1.00 80.94 283 TYR A N 1
ATOM 2266 C CA . TYR A 1 283 ? -12.143 18.169 11.708 1.00 80.94 283 TYR A CA 1
ATOM 2267 C C . TYR A 1 283 ? -12.938 19.456 11.497 1.00 80.94 283 TYR A C 1
ATOM 2269 O O . TYR A 1 283 ? -12.756 20.403 12.257 1.00 80.94 283 TYR A O 1
ATOM 2277 N N . TYR A 1 284 ? -13.855 19.450 10.520 1.00 68.00 284 TYR A N 1
ATOM 2278 C CA . TYR A 1 284 ? -14.738 20.568 10.151 1.00 68.00 284 TYR A CA 1
ATOM 2279 C C . TYR A 1 284 ? -15.311 21.346 11.353 1.00 68.00 284 TYR A C 1
ATOM 2281 O O . TYR A 1 284 ? -15.862 20.753 12.280 1.00 68.00 284 TYR A O 1
ATOM 2289 N N . GLY A 1 285 ? -15.215 22.679 11.312 1.00 57.81 285 GLY A N 1
ATOM 2290 C CA . GLY A 1 285 ? -15.614 23.588 12.394 1.00 57.81 285 GLY A CA 1
ATOM 2291 C C . GLY A 1 285 ? -14.468 24.099 13.283 1.00 57.81 285 GLY A C 1
ATOM 2292 O O . GLY A 1 285 ? -14.745 24.764 14.281 1.00 57.81 285 GLY A O 1
ATOM 2293 N N . ALA A 1 286 ? -13.212 23.799 12.938 1.00 57.03 286 ALA A N 1
ATOM 2294 C CA . ALA A 1 286 ? -12.031 24.518 13.422 1.00 57.03 286 ALA A CA 1
ATOM 2295 C C . ALA A 1 286 ? -11.887 25.856 12.663 1.00 57.03 286 ALA A C 1
ATOM 2297 O O . ALA A 1 286 ? -12.722 26.174 11.817 1.00 57.03 286 ALA A O 1
ATOM 2298 N N . SER A 1 287 ? -10.895 26.686 12.993 1.00 55.53 287 SER A N 1
ATOM 2299 C CA . SER A 1 287 ? -10.729 27.970 12.296 1.00 55.53 287 SER A CA 1
ATOM 2300 C C . SER A 1 287 ? -10.527 27.763 10.783 1.00 55.53 287 SER A C 1
ATOM 2302 O O . SER A 1 287 ? -10.029 26.715 10.368 1.00 55.53 287 SER A O 1
ATOM 2304 N N . ASP A 1 288 ? -10.925 28.730 9.946 1.00 56.97 288 ASP A N 1
ATOM 2305 C CA . ASP A 1 288 ? -10.837 28.587 8.480 1.00 56.97 288 ASP A CA 1
ATOM 2306 C C . ASP A 1 288 ? -9.401 28.248 8.017 1.00 56.97 288 ASP A C 1
ATOM 2308 O O . ASP A 1 288 ? -9.217 27.419 7.123 1.00 56.97 288 ASP A O 1
ATOM 2312 N N . ASP A 1 289 ? -8.380 28.792 8.689 1.00 58.44 289 ASP A N 1
ATOM 2313 C CA . ASP A 1 289 ? -6.962 28.528 8.404 1.00 58.44 289 ASP A CA 1
ATOM 2314 C C . ASP A 1 289 ? -6.565 27.052 8.644 1.00 58.44 289 ASP A C 1
ATOM 2316 O O . ASP A 1 289 ? -5.805 26.469 7.863 1.00 58.44 289 ASP A O 1
ATOM 2320 N N . ASP A 1 290 ? -7.134 26.405 9.667 1.00 56.75 290 ASP A N 1
ATOM 2321 C CA . ASP A 1 290 ? -6.850 25.008 10.035 1.00 56.75 290 ASP A CA 1
ATOM 2322 C C . ASP A 1 290 ? -7.425 24.000 9.018 1.00 56.75 290 ASP A C 1
ATOM 2324 O O . ASP A 1 290 ? -6.856 22.928 8.760 1.00 56.75 290 ASP A O 1
ATOM 2328 N N . HIS A 1 291 ? -8.559 24.345 8.400 1.00 59.12 291 HIS A N 1
ATOM 2329 C CA . HIS A 1 291 ? -9.177 23.537 7.347 1.00 59.12 291 HIS A CA 1
ATOM 2330 C C . HIS A 1 291 ? -8.364 23.523 6.064 1.00 59.12 291 HIS A C 1
ATOM 2332 O O . HIS A 1 291 ? -8.201 22.464 5.448 1.00 59.12 291 HIS A O 1
ATOM 2338 N N . HIS A 1 292 ? -7.812 24.674 5.689 1.00 60.88 292 HIS A N 1
ATOM 2339 C CA . HIS A 1 292 ? -6.974 24.784 4.506 1.00 60.88 292 HIS A CA 1
ATOM 2340 C C . HIS A 1 292 ? -5.698 23.938 4.631 1.00 60.88 292 HIS A C 1
ATOM 2342 O O . HIS A 1 292 ? -5.347 23.240 3.681 1.00 60.88 292 HIS A O 1
ATOM 2348 N N . GLY A 1 293 ? -5.046 23.902 5.801 1.00 65.81 293 GLY A N 1
ATOM 2349 C CA . GLY A 1 293 ? -3.849 23.075 6.024 1.00 65.81 293 GLY A CA 1
ATOM 2350 C C . GLY A 1 293 ? -4.083 21.571 5.812 1.00 65.81 293 GLY A C 1
ATOM 2351 O O . GLY A 1 293 ? -3.338 20.919 5.077 1.00 65.81 293 GLY A O 1
ATOM 2352 N N . SER A 1 294 ? -5.163 21.039 6.393 1.00 67.50 294 SER A N 1
ATOM 2353 C CA . SER A 1 294 ? -5.524 19.611 6.323 1.00 67.50 294 SER A CA 1
ATOM 2354 C C . SER A 1 294 ? -5.841 19.163 4.891 1.00 67.50 294 SER A C 1
ATOM 2356 O O . SER A 1 294 ? -5.356 18.132 4.419 1.00 67.50 294 SER A O 1
ATOM 2358 N N . GLN A 1 295 ? -6.647 19.966 4.190 1.00 71.31 295 GLN A N 1
ATOM 2359 C CA . GLN A 1 295 ? -7.063 19.703 2.814 1.00 71.31 295 GLN A CA 1
ATOM 2360 C C . GLN A 1 295 ? -5.870 19.778 1.850 1.00 71.31 295 GLN A C 1
ATOM 2362 O O . GLN A 1 295 ? -5.712 18.910 0.996 1.00 71.31 295 GLN A O 1
ATOM 2367 N N . ASN A 1 296 ? -4.969 20.742 2.051 1.00 77.25 296 ASN A N 1
ATOM 2368 C CA . ASN A 1 296 ? -3.753 20.867 1.251 1.00 77.25 296 ASN A CA 1
ATOM 2369 C C . ASN A 1 296 ? -2.837 19.640 1.391 1.00 77.25 296 ASN A C 1
ATOM 2371 O O . ASN A 1 296 ? -2.277 19.176 0.399 1.00 77.25 296 ASN A O 1
ATOM 2375 N N . PHE A 1 297 ? -2.669 19.098 2.604 1.00 82.75 297 PHE A N 1
ATOM 2376 C CA . PHE A 1 297 ? -1.847 17.901 2.811 1.00 82.75 297 PHE A CA 1
ATOM 2377 C C . PHE A 1 297 ? -2.471 16.670 2.140 1.00 82.75 297 PHE A C 1
ATOM 2379 O O . PHE A 1 297 ? -1.763 15.882 1.512 1.00 82.75 297 PHE A O 1
ATOM 2386 N N . LYS A 1 298 ? -3.800 16.529 2.222 1.00 84.19 298 LYS A N 1
ATOM 2387 C CA . LYS A 1 298 ? -4.547 15.491 1.502 1.00 84.19 298 LYS A CA 1
ATOM 2388 C C . LYS A 1 298 ? -4.303 15.547 0.003 1.00 84.19 298 LYS A C 1
ATOM 2390 O O . LYS A 1 298 ? -3.893 14.550 -0.578 1.00 84.19 298 LYS A O 1
ATOM 2395 N N . GLU A 1 299 ? -4.467 16.720 -0.594 1.00 86.44 299 GLU A N 1
ATOM 2396 C CA . GLU A 1 299 ? -4.285 16.923 -2.033 1.00 86.44 299 GLU A CA 1
ATOM 2397 C C . GLU A 1 299 ? -2.857 16.608 -2.498 1.00 86.44 299 GLU A C 1
ATOM 2399 O O . GLU A 1 299 ? -2.669 16.059 -3.583 1.00 86.44 299 GLU A O 1
ATOM 2404 N N . LEU A 1 300 ? -1.846 16.896 -1.670 1.00 89.25 300 LEU A N 1
ATOM 2405 C CA . LEU A 1 300 ? -0.458 16.523 -1.952 1.00 89.25 300 LEU A CA 1
ATOM 2406 C C . LEU A 1 300 ? -0.265 15.002 -1.993 1.00 89.25 300 LEU A C 1
ATOM 2408 O O . LEU A 1 300 ? 0.340 14.484 -2.932 1.00 89.25 300 LEU A O 1
ATOM 2412 N N . ILE A 1 301 ? -0.776 14.283 -0.990 1.00 87.75 301 ILE A N 1
ATOM 2413 C CA . ILE A 1 301 ? -0.647 12.821 -0.907 1.00 87.75 301 ILE A CA 1
ATOM 2414 C C . ILE A 1 301 ? -1.453 12.139 -2.018 1.00 87.75 301 ILE A C 1
ATOM 2416 O O . ILE A 1 301 ? -0.924 11.262 -2.704 1.00 87.75 301 ILE A O 1
ATOM 2420 N N . GLU A 1 302 ? -2.695 12.570 -2.244 1.00 86.00 302 GLU A N 1
ATOM 2421 C CA . GLU A 1 302 ? -3.536 12.073 -3.335 1.00 86.00 302 GLU A CA 1
ATOM 2422 C C . GLU A 1 302 ? -2.884 12.331 -4.700 1.00 86.00 302 GLU A C 1
ATOM 2424 O O . GLU A 1 302 ? -2.857 11.434 -5.540 1.00 86.00 302 GLU A O 1
ATOM 2429 N N . GLY A 1 303 ? -2.293 13.513 -4.909 1.00 87.62 303 GLY A N 1
ATOM 2430 C CA . GLY A 1 303 ? -1.579 13.852 -6.140 1.00 87.62 303 GLY A CA 1
ATOM 2431 C C . GLY A 1 303 ? -0.369 12.952 -6.400 1.00 87.62 303 GLY A C 1
ATOM 2432 O O . GLY A 1 303 ? -0.187 12.474 -7.521 1.00 87.62 303 GLY A O 1
ATOM 2433 N N . ILE A 1 304 ? 0.426 12.656 -5.364 1.00 89.44 304 ILE A N 1
ATOM 2434 C CA . ILE A 1 304 ? 1.560 11.722 -5.459 1.00 89.44 304 ILE A CA 1
ATOM 2435 C C . ILE A 1 304 ? 1.077 10.317 -5.835 1.00 89.44 304 ILE A C 1
ATOM 2437 O O . ILE A 1 304 ? 1.662 9.680 -6.712 1.00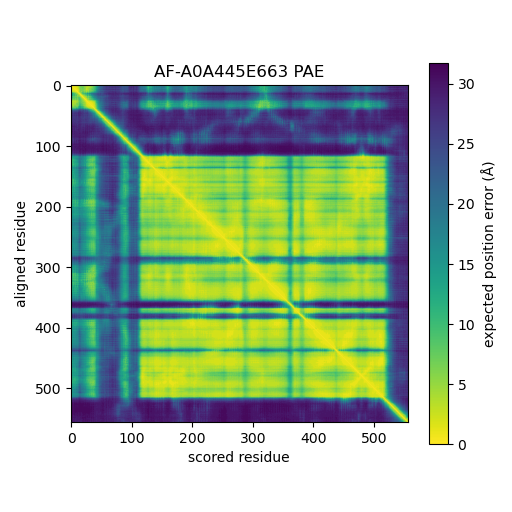 89.44 304 ILE A O 1
ATOM 2441 N N . LEU A 1 305 ? 0.024 9.820 -5.181 1.00 86.31 305 LEU A N 1
ATOM 2442 C CA . LEU A 1 305 ? -0.499 8.473 -5.419 1.00 86.31 305 LEU A CA 1
ATOM 2443 C C . LEU A 1 305 ? -1.171 8.344 -6.790 1.00 86.31 305 LEU A C 1
ATOM 2445 O O . LEU A 1 305 ? -0.999 7.323 -7.456 1.00 86.31 305 LEU A O 1
ATOM 2449 N N . ASP A 1 306 ? -1.875 9.380 -7.245 1.00 84.88 306 ASP A N 1
ATOM 2450 C CA . ASP A 1 306 ? -2.439 9.446 -8.593 1.00 84.88 306 ASP A CA 1
ATOM 2451 C C . ASP A 1 306 ? -1.330 9.444 -9.655 1.00 84.88 306 ASP A C 1
ATOM 2453 O O . ASP A 1 306 ? -1.385 8.679 -10.618 1.00 84.88 306 ASP A O 1
ATOM 2457 N N . ASP A 1 307 ? -0.266 10.227 -9.459 1.00 86.31 307 ASP A N 1
ATOM 2458 C CA . ASP A 1 307 ? 0.879 10.230 -10.370 1.00 86.31 307 ASP A CA 1
ATOM 2459 C C . ASP A 1 307 ? 1.664 8.903 -10.340 1.00 86.31 307 ASP A C 1
ATOM 2461 O O . ASP A 1 307 ? 2.126 8.454 -11.391 1.00 86.31 307 ASP A O 1
ATOM 2465 N N . ALA A 1 308 ? 1.744 8.222 -9.190 1.00 83.56 308 ALA A N 1
ATOM 2466 C CA . ALA A 1 308 ? 2.320 6.879 -9.063 1.00 83.56 308 ALA A CA 1
ATOM 2467 C C . ALA A 1 308 ? 1.470 5.776 -9.708 1.00 83.56 308 ALA A C 1
ATOM 2469 O O . ALA A 1 308 ? 2.014 4.776 -10.181 1.00 83.56 308 ALA A O 1
ATOM 2470 N N . GLY A 1 309 ? 0.147 5.946 -9.739 1.00 79.06 309 GLY A N 1
ATOM 2471 C CA . GLY A 1 309 ? -0.789 4.996 -10.341 1.00 79.06 309 GLY A CA 1
ATOM 2472 C C . GLY A 1 309 ? -0.853 5.059 -11.870 1.00 79.06 309 GLY A C 1
ATOM 2473 O O . GLY A 1 309 ? -1.365 4.130 -12.501 1.00 79.06 309 GLY A O 1
ATOM 2474 N N . LYS A 1 310 ? -0.341 6.132 -12.485 1.00 80.94 310 LYS A N 1
ATOM 2475 C CA . LYS A 1 310 ? -0.347 6.318 -13.942 1.00 80.94 310 LYS A CA 1
ATOM 2476 C C . LYS A 1 310 ? 0.771 5.527 -14.616 1.00 80.94 310 LYS A C 1
ATOM 2478 O O . LYS A 1 310 ? 1.911 5.496 -14.165 1.00 80.94 310 LYS A O 1
ATOM 2483 N N . ILE A 1 311 ? 0.471 4.955 -15.782 1.00 81.44 311 ILE A N 1
ATOM 2484 C CA . ILE A 1 311 ? 1.489 4.420 -16.686 1.00 81.44 311 ILE A CA 1
ATOM 2485 C C . ILE A 1 311 ? 2.318 5.597 -17.200 1.00 81.44 311 ILE A C 1
ATOM 2487 O O . ILE A 1 311 ? 1.858 6.437 -17.982 1.00 81.44 311 ILE A O 1
ATOM 2491 N N . ASN A 1 312 ? 3.568 5.621 -16.767 1.00 85.75 312 ASN A N 1
ATOM 2492 C CA . ASN A 1 312 ? 4.537 6.614 -17.168 1.00 85.75 312 ASN A CA 1
ATOM 2493 C C . ASN A 1 312 ? 5.364 6.109 -18.358 1.00 85.75 312 ASN A C 1
ATOM 2495 O O . ASN A 1 312 ? 6.023 5.072 -18.288 1.00 85.75 312 ASN A O 1
ATOM 2499 N N . VAL A 1 313 ? 5.371 6.861 -19.459 1.00 85.44 313 VAL A N 1
ATOM 2500 C CA . VAL A 1 313 ? 6.113 6.536 -20.683 1.00 85.44 313 VAL A CA 1
ATOM 2501 C C . VAL A 1 313 ? 7.604 6.392 -20.393 1.00 85.44 313 VAL A C 1
ATOM 2503 O O . VAL A 1 313 ? 8.252 5.539 -20.996 1.00 85.44 313 VAL A O 1
ATOM 2506 N N . VAL A 1 314 ? 8.151 7.178 -19.462 1.00 89.19 314 VAL A N 1
ATOM 2507 C CA . VAL A 1 314 ? 9.572 7.103 -19.099 1.00 89.19 314 VAL A CA 1
ATOM 2508 C C . VAL A 1 314 ? 9.914 5.763 -18.449 1.00 89.19 314 VAL A C 1
ATOM 2510 O O . VAL A 1 314 ? 10.976 5.209 -18.727 1.00 89.19 314 VAL A O 1
ATOM 2513 N N . ASP A 1 315 ? 9.005 5.195 -17.656 1.00 88.00 315 ASP A N 1
ATOM 2514 C CA . ASP A 1 315 ? 9.202 3.884 -17.027 1.00 88.00 315 ASP A CA 1
ATOM 2515 C C . ASP A 1 315 ? 9.179 2.735 -18.053 1.00 88.00 315 ASP A C 1
ATOM 2517 O O . ASP A 1 315 ? 9.801 1.693 -17.849 1.00 88.00 315 ASP A O 1
ATOM 2521 N N . LEU A 1 316 ? 8.523 2.941 -19.199 1.00 87.38 316 LEU A N 1
ATOM 2522 C CA . LEU A 1 316 ? 8.473 1.987 -20.315 1.00 87.38 316 LEU A CA 1
ATOM 2523 C C . LEU A 1 316 ? 9.628 2.178 -21.315 1.00 87.38 316 LEU A C 1
ATOM 2525 O O . LEU A 1 316 ? 10.126 1.215 -21.919 1.00 87.38 316 LEU A O 1
ATOM 2529 N N . PHE A 1 317 ? 10.045 3.432 -21.496 1.00 86.50 317 PHE A N 1
ATOM 2530 C CA . PHE A 1 317 ? 11.080 3.882 -22.422 1.00 86.50 317 PHE A CA 1
ATOM 2531 C C . PHE A 1 317 ? 12.050 4.850 -21.717 1.00 86.50 317 PHE A C 1
ATOM 2533 O O . PHE A 1 317 ? 11.975 6.063 -21.929 1.00 86.50 317 PHE A O 1
ATOM 2540 N N . PRO A 1 318 ? 13.026 4.334 -20.945 1.00 86.44 318 PRO A N 1
ATOM 2541 C CA . PRO A 1 318 ? 13.928 5.162 -20.130 1.00 86.44 318 PRO A CA 1
ATOM 2542 C C . PRO A 1 318 ? 14.747 6.200 -20.906 1.00 86.44 318 PRO A C 1
ATOM 2544 O O . PRO A 1 318 ? 15.180 7.204 -20.339 1.00 86.44 318 PRO A O 1
ATOM 2547 N N . ILE A 1 319 ? 14.931 5.998 -22.217 1.00 84.81 319 ILE A N 1
ATOM 2548 C CA . ILE A 1 319 ? 15.583 6.966 -23.111 1.00 84.81 319 ILE A CA 1
ATOM 2549 C C . ILE A 1 319 ? 14.882 8.332 -23.116 1.00 84.81 319 ILE A C 1
ATOM 2551 O O . ILE A 1 319 ? 15.518 9.325 -23.427 1.00 84.81 319 ILE A O 1
ATOM 2555 N N . LEU A 1 320 ? 13.602 8.397 -22.739 1.00 84.25 320 LEU A N 1
ATOM 2556 C CA . LEU A 1 320 ? 12.800 9.624 -22.697 1.00 84.25 320 LEU A CA 1
ATOM 2557 C C . LEU A 1 320 ? 12.871 10.367 -21.359 1.00 84.25 320 LEU A C 1
ATOM 2559 O O . LEU A 1 320 ? 12.202 11.383 -21.190 1.00 84.25 320 LEU A O 1
ATOM 2563 N N . SER A 1 321 ? 13.667 9.880 -20.407 1.00 85.12 321 SER A N 1
ATOM 2564 C CA . SER A 1 321 ? 13.763 10.455 -19.057 1.00 85.12 321 SER A CA 1
ATOM 2565 C C . SER A 1 321 ? 14.182 11.923 -19.020 1.00 85.12 321 SER A C 1
ATOM 2567 O O . SER A 1 321 ? 13.806 12.632 -18.096 1.00 85.12 321 SER A O 1
ATOM 2569 N N . PHE A 1 322 ? 14.914 12.402 -20.027 1.00 81.44 322 PHE A N 1
ATOM 2570 C CA . PHE A 1 322 ? 15.320 13.805 -20.114 1.00 81.44 322 PHE A CA 1
ATOM 2571 C C . PHE A 1 322 ? 14.177 14.759 -20.505 1.00 81.44 322 PHE A C 1
ATOM 2573 O O . PHE A 1 322 ? 14.328 15.962 -20.319 1.00 81.44 322 PHE A O 1
ATOM 2580 N N . LEU A 1 323 ? 13.073 14.246 -21.069 1.00 81.44 323 LEU A N 1
ATOM 2581 C CA . LEU A 1 323 ? 11.927 15.055 -21.505 1.00 81.44 323 LEU A CA 1
ATOM 2582 C C . LEU A 1 323 ? 10.836 15.183 -20.444 1.00 81.44 323 LEU A C 1
ATOM 2584 O O . LEU A 1 323 ? 10.094 16.153 -20.499 1.00 81.44 323 LEU A O 1
ATOM 2588 N N . ASP A 1 324 ? 10.686 14.186 -19.560 1.00 85.44 324 ASP A N 1
ATOM 2589 C CA . ASP A 1 324 ? 9.507 14.015 -18.689 1.00 85.44 324 ASP A CA 1
ATOM 2590 C C . ASP A 1 324 ? 8.190 14.388 -19.412 1.00 85.44 324 ASP A C 1
ATOM 2592 O O . ASP A 1 324 ? 7.495 15.326 -19.025 1.00 85.44 324 ASP A O 1
ATOM 2596 N N . PRO A 1 325 ? 7.829 13.691 -20.508 1.00 83.25 325 PRO A N 1
ATOM 2597 C CA . PRO A 1 325 ? 6.800 14.159 -21.440 1.00 83.25 325 PRO A CA 1
ATOM 2598 C C . PRO A 1 325 ? 5.389 14.241 -20.834 1.00 83.25 325 PRO A C 1
ATOM 2600 O O . PRO A 1 325 ? 4.511 14.873 -21.414 1.00 83.25 325 PRO A O 1
ATOM 2603 N N . GLN A 1 326 ? 5.147 13.592 -19.691 1.00 85.19 326 GLN A N 1
ATOM 2604 C CA . GLN A 1 326 ? 3.881 13.668 -18.949 1.00 85.19 326 GLN A CA 1
ATOM 2605 C C . GLN A 1 326 ? 3.940 14.645 -17.758 1.00 85.19 326 GLN A C 1
ATOM 2607 O O . GLN A 1 326 ? 2.936 14.816 -17.055 1.00 85.19 326 GLN A O 1
ATOM 2612 N N . GLY A 1 327 ? 5.105 15.253 -17.502 1.00 88.81 327 GLY A N 1
ATOM 2613 C CA . GLY A 1 327 ? 5.371 16.125 -16.357 1.00 88.81 327 GLY A CA 1
ATOM 2614 C C . GLY A 1 327 ? 5.177 15.440 -15.002 1.00 88.81 327 GLY A C 1
ATOM 2615 O O . GLY A 1 327 ? 4.915 16.120 -14.010 1.00 88.81 327 GLY A O 1
ATOM 2616 N N . LEU A 1 328 ? 5.200 14.102 -14.961 1.00 89.75 328 LEU A N 1
ATOM 2617 C CA . LEU A 1 328 ? 4.858 13.319 -13.769 1.00 89.75 328 LEU A CA 1
ATOM 2618 C C . LEU A 1 328 ? 5.942 13.469 -12.704 1.00 89.75 328 LEU A C 1
ATOM 2620 O O . LEU A 1 328 ? 5.639 13.661 -11.528 1.00 89.75 328 LEU A O 1
ATOM 2624 N N . ARG A 1 329 ? 7.215 13.425 -13.115 1.00 93.44 329 ARG A N 1
ATOM 2625 C CA . ARG A 1 329 ? 8.333 13.605 -12.187 1.00 93.44 329 ARG A CA 1
ATOM 2626 C C . ARG A 1 329 ? 8.337 15.029 -11.636 1.00 93.44 329 ARG A C 1
ATOM 2628 O O . ARG A 1 329 ? 8.510 15.186 -10.434 1.00 93.44 329 ARG A O 1
ATOM 2635 N N . GLY A 1 330 ? 8.107 16.041 -12.477 1.00 91.75 330 GLY A N 1
ATOM 2636 C CA . GLY A 1 330 ? 8.042 17.444 -12.046 1.00 91.75 330 GLY A CA 1
ATOM 2637 C C . GLY A 1 330 ? 6.938 17.728 -11.018 1.00 91.75 330 GLY A C 1
ATOM 2638 O O . GLY A 1 330 ? 7.199 18.361 -9.997 1.00 91.75 330 GLY A O 1
ATOM 2639 N N . ARG A 1 331 ? 5.718 17.213 -11.229 1.00 91.12 331 ARG A N 1
ATOM 2640 C CA . ARG A 1 331 ? 4.619 17.353 -10.250 1.00 91.12 331 ARG A CA 1
ATOM 2641 C C . ARG A 1 331 ? 4.895 16.626 -8.934 1.00 91.12 331 ARG A C 1
ATOM 2643 O O . ARG A 1 331 ? 4.624 17.166 -7.858 1.00 91.12 331 ARG A O 1
ATOM 2650 N N . CYS A 1 332 ? 5.467 15.424 -9.015 1.00 92.12 332 CYS A N 1
ATOM 2651 C CA . CYS A 1 332 ? 5.882 14.671 -7.835 1.00 92.12 332 CYS A CA 1
ATOM 2652 C C . CYS A 1 332 ? 6.999 15.399 -7.068 1.00 92.12 332 CYS A C 1
ATOM 2654 O O . CYS A 1 332 ? 6.996 15.395 -5.842 1.00 92.12 332 CYS A O 1
ATOM 2656 N N . GLU A 1 333 ? 7.922 16.061 -7.774 1.00 94.38 333 GLU A N 1
ATOM 2657 C CA . GLU A 1 333 ? 9.000 16.862 -7.183 1.00 94.38 333 GLU A CA 1
ATOM 2658 C C . GLU A 1 333 ? 8.463 18.042 -6.371 1.00 94.38 333 GLU A C 1
ATOM 2660 O O . GLU A 1 333 ? 8.878 18.216 -5.227 1.00 94.38 333 GLU A O 1
ATOM 2665 N N . GLU A 1 334 ? 7.490 18.784 -6.903 1.00 93.31 334 GLU A N 1
ATOM 2666 C CA . GLU A 1 334 ? 6.830 19.872 -6.169 1.00 93.31 334 GLU A CA 1
ATOM 2667 C C . GLU A 1 334 ? 6.102 19.354 -4.919 1.00 93.31 334 GLU A C 1
ATOM 2669 O O . GLU A 1 334 ? 6.216 19.926 -3.833 1.00 93.31 334 GLU A O 1
ATOM 2674 N N . SER A 1 335 ? 5.403 18.223 -5.043 1.00 92.50 335 SER A N 1
ATOM 2675 C CA . SER A 1 335 ? 4.668 17.635 -3.919 1.00 92.50 335 SER A CA 1
ATOM 2676 C C . SER A 1 335 ? 5.605 17.118 -2.823 1.00 92.50 335 SER A C 1
ATOM 2678 O O . SER A 1 33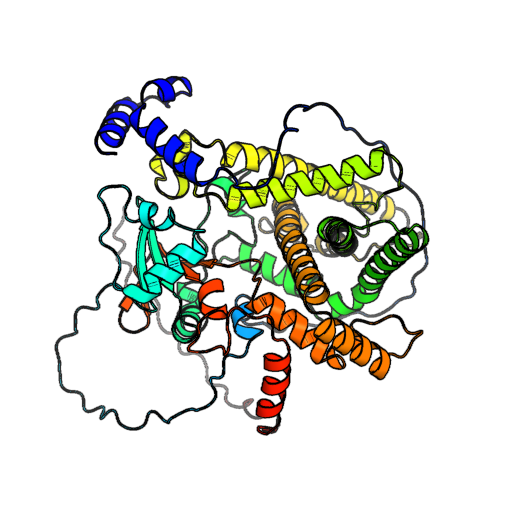5 ? 5.390 17.386 -1.641 1.00 92.50 335 SER A O 1
ATOM 2680 N N . PHE A 1 336 ? 6.688 16.431 -3.204 1.00 94.25 336 PHE A N 1
ATOM 2681 C CA . PHE A 1 336 ? 7.727 15.994 -2.271 1.00 94.25 336 PHE A CA 1
ATOM 2682 C C . PHE A 1 336 ? 8.408 17.172 -1.594 1.00 94.25 336 PHE A C 1
ATOM 2684 O O . PHE A 1 336 ? 8.613 17.125 -0.386 1.00 94.25 336 PHE A O 1
ATOM 2691 N N . LYS A 1 337 ? 8.734 18.230 -2.342 1.00 94.94 337 LYS A N 1
ATOM 2692 C CA . LYS A 1 337 ? 9.370 19.426 -1.791 1.00 94.94 337 LYS A CA 1
ATOM 2693 C C . LYS A 1 337 ? 8.525 20.027 -0.669 1.00 94.94 337 LYS A C 1
ATOM 2695 O O . LYS A 1 337 ? 9.037 20.203 0.431 1.00 94.94 337 LYS A O 1
ATOM 2700 N N . ARG A 1 338 ? 7.229 20.241 -0.913 1.00 91.81 338 ARG A N 1
ATOM 2701 C CA . ARG A 1 338 ? 6.299 20.802 0.082 1.00 91.81 338 ARG A CA 1
ATOM 2702 C C . ARG A 1 338 ? 6.172 19.927 1.333 1.00 91.81 338 ARG A C 1
ATOM 2704 O O . ARG A 1 338 ? 6.186 20.442 2.445 1.00 91.81 338 ARG A O 1
ATOM 2711 N N . LEU A 1 339 ? 6.077 18.604 1.176 1.00 92.50 339 LEU A N 1
ATOM 2712 C CA . LEU A 1 339 ? 6.014 17.684 2.321 1.00 92.50 339 LEU A CA 1
ATOM 2713 C C . LEU A 1 339 ? 7.329 17.653 3.113 1.00 92.50 339 LEU A C 1
ATOM 2715 O O . LEU A 1 339 ? 7.316 17.660 4.342 1.00 92.50 339 LEU A O 1
ATOM 2719 N N . LEU A 1 340 ? 8.468 17.648 2.418 1.00 94.38 340 LEU A N 1
ATOM 2720 C CA . LEU A 1 340 ? 9.783 17.685 3.053 1.00 94.38 340 LEU A CA 1
ATOM 2721 C C . LEU A 1 340 ? 10.014 18.999 3.801 1.00 94.38 340 LEU A C 1
ATOM 2723 O O . LEU A 1 340 ? 10.609 18.949 4.870 1.00 94.38 340 LEU A O 1
ATOM 2727 N N . GLU A 1 341 ? 9.532 20.137 3.293 1.00 93.44 341 GLU A N 1
ATOM 2728 C CA . GLU A 1 341 ? 9.559 21.428 3.997 1.00 93.44 341 GLU A CA 1
ATOM 2729 C C . GLU A 1 341 ? 8.803 21.347 5.333 1.00 93.44 341 GLU A C 1
ATOM 2731 O O . GLU A 1 341 ? 9.372 21.685 6.368 1.00 93.44 341 GLU A O 1
ATOM 2736 N N . VAL A 1 342 ? 7.594 20.771 5.353 1.00 90.75 342 VAL A N 1
ATOM 2737 C CA . VAL A 1 342 ? 6.831 20.558 6.600 1.00 90.75 342 VAL A CA 1
ATOM 2738 C C . VAL A 1 342 ? 7.615 19.705 7.603 1.00 90.75 342 VAL A C 1
ATOM 2740 O O . VAL A 1 342 ? 7.762 20.082 8.766 1.00 90.75 342 VAL A O 1
ATOM 2743 N N . PHE A 1 343 ? 8.156 18.560 7.177 1.00 92.94 343 PHE A N 1
ATOM 2744 C CA . PHE A 1 343 ? 8.943 17.702 8.072 1.00 92.94 343 PHE A CA 1
ATOM 2745 C C . PHE A 1 343 ? 10.239 18.373 8.530 1.00 92.94 343 PHE A C 1
ATOM 2747 O O . PHE A 1 343 ? 10.691 18.156 9.654 1.00 92.94 343 PHE A O 1
ATOM 2754 N N . ASN A 1 344 ? 10.836 19.192 7.669 1.00 93.00 344 ASN A N 1
ATOM 2755 C CA . ASN A 1 344 ? 12.040 19.944 7.964 1.00 93.00 344 ASN A CA 1
ATOM 2756 C C . ASN A 1 344 ? 11.793 21.005 9.041 1.00 93.00 344 ASN A C 1
ATOM 2758 O O . ASN A 1 344 ? 12.605 21.124 9.955 1.00 93.00 344 ASN A O 1
ATOM 2762 N N . ASP A 1 345 ? 10.673 21.721 8.971 1.00 90.94 345 ASP A N 1
ATOM 2763 C CA . ASP A 1 345 ? 10.293 22.728 9.965 1.00 90.94 345 ASP A CA 1
ATOM 2764 C C . ASP A 1 345 ? 10.021 22.089 11.333 1.00 90.94 345 ASP A C 1
ATOM 2766 O O . ASP A 1 345 ? 10.503 22.574 12.360 1.00 90.94 345 ASP A O 1
ATOM 2770 N N . ILE A 1 346 ? 9.336 20.939 11.351 1.00 90.94 346 ILE A N 1
ATOM 2771 C CA . ILE A 1 346 ? 9.123 20.142 12.570 1.00 90.94 346 ILE A CA 1
ATOM 2772 C C . ILE A 1 346 ? 10.463 19.692 13.165 1.00 90.94 346 ILE A C 1
ATOM 2774 O O . ILE A 1 346 ? 10.676 19.791 14.378 1.00 90.94 346 ILE A O 1
ATOM 2778 N N . PHE A 1 347 ? 11.373 19.208 12.316 1.00 89.88 347 PHE A N 1
ATOM 2779 C CA . PHE A 1 347 ? 12.702 18.768 12.726 1.00 89.88 347 PHE A CA 1
ATOM 2780 C C . PHE A 1 347 ? 13.513 19.917 13.344 1.00 89.88 347 PHE A C 1
ATOM 2782 O O . PHE A 1 347 ? 14.076 19.748 14.427 1.00 89.88 347 PHE A O 1
ATOM 2789 N N . GLU A 1 348 ? 13.560 21.086 12.693 1.00 89.94 348 GLU A N 1
ATOM 2790 C CA . GLU A 1 348 ? 14.279 22.264 13.204 1.00 89.94 348 GLU A CA 1
ATOM 2791 C C . GLU A 1 348 ? 13.729 22.741 14.540 1.00 89.94 348 GLU A C 1
ATOM 2793 O O . GLU A 1 348 ? 14.494 23.002 15.471 1.00 89.94 348 GLU A O 1
ATOM 2798 N N . GLU A 1 349 ? 12.406 22.830 14.667 1.00 87.69 349 GLU A N 1
ATOM 2799 C CA . GLU A 1 349 ? 11.803 23.292 15.910 1.00 87.69 349 GLU A CA 1
ATOM 2800 C C . GLU A 1 349 ? 12.097 22.321 17.057 1.00 87.69 349 GLU A C 1
ATOM 2802 O O . GLU A 1 349 ? 12.476 22.749 18.152 1.00 87.69 349 GLU A O 1
ATOM 2807 N N . ARG A 1 350 ? 12.016 21.005 16.809 1.00 86.38 350 ARG A N 1
ATOM 2808 C CA . ARG A 1 350 ? 12.359 19.995 17.820 1.00 86.38 350 ARG A CA 1
ATOM 2809 C C . ARG A 1 350 ? 13.825 20.095 18.240 1.00 86.38 350 ARG A C 1
ATOM 2811 O O . ARG A 1 350 ? 14.123 20.080 19.436 1.00 86.38 350 ARG A O 1
ATOM 2818 N N . MET A 1 351 ? 14.732 20.274 17.280 1.00 83.62 351 MET A N 1
ATOM 2819 C CA . MET A 1 351 ? 16.156 20.489 17.545 1.00 83.62 351 MET A CA 1
ATOM 2820 C C . MET A 1 351 ? 16.405 21.748 18.381 1.00 83.62 351 MET A C 1
ATOM 2822 O O . MET A 1 351 ? 17.142 21.701 19.370 1.00 83.62 351 MET A O 1
ATOM 2826 N N . ARG A 1 352 ? 15.753 22.863 18.037 1.00 85.81 352 ARG A N 1
ATOM 2827 C CA . ARG A 1 352 ? 15.858 24.132 18.766 1.00 85.81 352 ARG A CA 1
ATOM 2828 C C . ARG A 1 352 ? 15.409 23.985 20.219 1.00 85.81 352 ARG A C 1
ATOM 2830 O O . ARG A 1 352 ? 16.104 24.447 21.125 1.00 85.81 352 ARG A O 1
ATOM 2837 N N . LEU A 1 353 ? 14.279 23.318 20.457 1.00 83.50 353 LEU A N 1
ATOM 2838 C CA . LEU A 1 353 ? 13.761 23.064 21.805 1.00 83.50 353 LEU A CA 1
ATOM 2839 C C . LEU A 1 353 ? 14.704 22.176 22.628 1.00 83.50 353 LEU A C 1
ATOM 2841 O O . LEU A 1 353 ? 14.918 22.447 23.811 1.00 83.50 353 LEU A O 1
ATOM 2845 N N . LYS A 1 354 ? 15.326 21.170 22.003 1.00 76.94 354 LYS A N 1
ATOM 2846 C CA . LYS A 1 354 ? 16.281 20.273 22.666 1.00 76.94 354 LYS A CA 1
ATOM 2847 C C . LYS A 1 354 ? 17.526 21.020 23.155 1.00 76.94 354 LYS A C 1
ATOM 2849 O O . LYS A 1 354 ? 17.886 20.880 24.323 1.00 76.94 354 LYS A O 1
ATOM 2854 N N . VAL A 1 355 ? 18.113 21.885 22.322 1.00 78.50 355 VAL A N 1
ATOM 2855 C CA . VAL A 1 355 ? 19.257 22.741 22.704 1.00 78.50 355 VAL A CA 1
ATOM 2856 C C . VAL A 1 355 ? 18.890 23.686 23.852 1.00 78.50 355 VAL A C 1
ATOM 2858 O O . VAL A 1 355 ? 19.628 23.801 24.824 1.00 78.50 355 VAL A O 1
ATOM 2861 N N . LEU A 1 356 ? 17.714 24.319 23.794 1.00 77.56 356 LEU A N 1
ATOM 2862 C CA . LEU A 1 356 ? 17.246 25.205 24.868 1.00 77.56 356 LEU A CA 1
ATOM 2863 C C . LEU A 1 356 ? 17.001 24.461 26.194 1.00 77.56 356 LEU A C 1
ATOM 2865 O O . LEU A 1 356 ? 17.089 25.066 27.264 1.00 77.56 356 LEU A O 1
ATOM 2869 N N . SER A 1 357 ? 16.685 23.165 26.132 1.00 68.44 357 SER A N 1
ATOM 2870 C CA . SER A 1 357 ? 16.438 22.323 27.306 1.00 68.44 357 SER A CA 1
ATOM 2871 C C . SER A 1 357 ? 17.710 21.743 27.943 1.00 68.44 357 SER A C 1
ATOM 2873 O O . SER A 1 357 ? 17.712 21.515 29.151 1.00 68.44 357 SER A O 1
ATOM 2875 N N . SER A 1 358 ? 18.812 21.567 27.195 1.00 58.97 358 SER A N 1
ATOM 2876 C CA . SER A 1 358 ? 20.068 21.038 27.758 1.00 58.97 358 SER A CA 1
ATOM 2877 C C . SER A 1 358 ? 20.774 22.016 28.706 1.00 58.97 358 SER A C 1
ATOM 2879 O O . SER A 1 358 ? 21.530 21.583 29.571 1.00 58.97 358 SER A O 1
ATOM 2881 N N . ASP A 1 359 ? 20.488 23.318 28.596 1.00 50.19 359 ASP A N 1
ATOM 2882 C CA . ASP A 1 359 ? 21.047 24.373 29.459 1.00 50.19 359 ASP A CA 1
ATOM 2883 C C . ASP A 1 359 ? 20.295 24.563 30.792 1.00 50.19 359 ASP A C 1
ATOM 2885 O O . ASP A 1 359 ? 20.742 25.312 31.664 1.00 50.19 359 ASP A O 1
ATOM 2889 N N . LYS A 1 360 ? 19.155 23.887 31.005 1.00 45.66 360 LYS A N 1
ATOM 2890 C CA . LYS A 1 360 ? 18.390 23.958 32.261 1.00 45.66 360 LYS A CA 1
ATOM 2891 C C . LYS A 1 360 ? 18.116 22.560 32.796 1.00 45.66 360 LYS A C 1
ATOM 2893 O O . LYS A 1 360 ? 17.179 21.890 32.382 1.00 45.66 360 LYS A O 1
ATOM 2898 N N . SER A 1 361 ? 18.883 22.167 33.810 1.00 42.00 361 SER A N 1
ATOM 2899 C CA . SER A 1 361 ? 18.802 20.905 34.564 1.00 42.00 361 SER A CA 1
ATOM 2900 C C . SER A 1 361 ? 17.490 20.665 35.342 1.00 42.00 361 SER A C 1
ATOM 2902 O O . SER A 1 361 ? 17.481 19.943 36.335 1.00 42.00 361 SER A O 1
ATOM 2904 N N . SER A 1 362 ? 16.371 21.275 34.949 1.00 44.56 362 SER A N 1
ATOM 2905 C CA . SER A 1 362 ? 15.051 21.057 35.551 1.00 44.56 362 SER A CA 1
ATOM 2906 C C . SER A 1 362 ? 13.953 21.812 34.792 1.00 44.56 362 SER A C 1
ATOM 2908 O O . SER A 1 362 ? 13.565 22.907 35.179 1.00 44.56 362 SER A O 1
ATOM 2910 N N . PHE A 1 363 ? 13.396 21.229 33.728 1.00 37.91 363 PHE A N 1
ATOM 2911 C CA . PHE A 1 363 ? 11.972 21.404 33.409 1.00 37.91 363 PHE A CA 1
ATOM 2912 C C . PHE A 1 363 ? 11.492 20.256 32.513 1.00 37.91 363 PHE A C 1
ATOM 2914 O O . PHE A 1 363 ? 12.016 20.047 31.425 1.00 37.91 363 PHE A O 1
ATOM 2921 N N . GLY A 1 364 ? 10.536 19.475 33.021 1.00 37.66 364 GLY A N 1
ATOM 2922 C CA . GLY A 1 364 ? 10.064 18.235 32.414 1.00 37.66 364 GLY A CA 1
ATOM 2923 C C . GLY A 1 364 ? 9.414 18.415 31.043 1.00 37.66 364 GLY A C 1
ATOM 2924 O O . GLY A 1 364 ? 8.603 19.321 30.841 1.00 37.66 364 GLY A O 1
ATOM 2925 N N . GLY A 1 365 ? 9.770 17.501 30.141 1.00 42.03 365 GLY A N 1
ATOM 2926 C CA . GLY A 1 365 ? 9.159 17.333 28.829 1.00 42.03 365 GLY A CA 1
ATOM 2927 C C . GLY A 1 365 ? 10.119 16.722 27.812 1.00 42.03 365 GLY A C 1
ATOM 2928 O O . GLY A 1 365 ? 10.301 17.303 26.750 1.00 42.03 365 GLY A O 1
ATOM 2929 N N . THR A 1 366 ? 10.769 15.592 28.117 1.00 50.66 366 THR A N 1
ATOM 2930 C CA . THR A 1 366 ? 11.364 14.778 27.046 1.00 50.66 366 THR A CA 1
ATOM 2931 C C . THR A 1 366 ? 10.190 14.229 26.249 1.00 50.66 366 THR A C 1
ATOM 2933 O O . THR A 1 366 ? 9.433 13.395 26.747 1.00 50.66 366 THR A O 1
ATOM 2936 N N . PHE A 1 367 ? 9.966 14.776 25.064 1.00 51.94 367 PHE A N 1
ATOM 2937 C CA . PHE A 1 367 ? 9.076 14.161 24.099 1.00 51.94 367 PHE A CA 1
ATOM 2938 C C . PHE A 1 367 ? 9.688 12.783 23.758 1.00 51.94 367 PHE A C 1
ATOM 2940 O O . PHE A 1 367 ? 10.886 12.678 23.513 1.00 51.94 367 PHE A O 1
ATOM 2947 N N . TYR A 1 368 ? 8.910 11.706 23.886 1.00 66.44 368 TYR A N 1
ATOM 2948 C CA . TYR A 1 368 ? 9.352 10.329 23.600 1.00 66.44 368 TYR A CA 1
ATOM 2949 C C . TYR A 1 368 ? 8.638 9.803 22.351 1.00 66.44 368 TYR A C 1
ATOM 2951 O O . TYR A 1 368 ? 8.117 8.685 22.344 1.00 66.44 368 TYR A O 1
ATOM 2959 N N . ASP A 1 369 ? 8.558 10.632 21.310 1.00 83.25 369 ASP A N 1
ATOM 2960 C CA . ASP A 1 369 ? 8.071 10.195 20.004 1.00 83.25 369 ASP A CA 1
ATOM 2961 C C . ASP A 1 369 ? 9.206 9.634 19.139 1.00 83.25 369 ASP A C 1
ATOM 2963 O O . ASP A 1 369 ? 10.363 9.523 19.558 1.00 83.25 369 ASP A O 1
ATOM 2967 N N . VAL A 1 370 ? 8.849 9.184 17.938 1.00 84.94 370 VAL A N 1
ATOM 2968 C CA . VAL A 1 370 ? 9.797 8.557 17.011 1.00 84.94 370 VAL A CA 1
ATOM 2969 C C . VAL A 1 370 ? 10.886 9.536 16.579 1.00 84.94 370 VAL A C 1
ATOM 2971 O O . VAL A 1 370 ? 12.041 9.124 16.458 1.00 84.94 370 VAL A O 1
ATOM 2974 N N . LEU A 1 371 ? 10.552 10.813 16.368 1.00 87.94 371 LEU A N 1
ATOM 2975 C CA . LEU A 1 371 ? 11.541 11.826 16.020 1.00 87.94 371 LEU A CA 1
ATOM 2976 C C . LEU A 1 371 ? 12.564 11.982 17.145 1.00 87.94 371 LEU A C 1
ATOM 2978 O O . LEU A 1 371 ? 13.757 11.928 16.863 1.00 87.94 371 LEU A O 1
ATOM 2982 N N . ASP A 1 372 ? 12.139 12.087 18.404 1.00 82.75 372 ASP A N 1
ATOM 2983 C CA . ASP A 1 372 ? 13.085 12.179 19.523 1.00 82.75 372 ASP A CA 1
ATOM 2984 C C . ASP A 1 372 ? 13.941 10.923 19.673 1.00 82.75 372 ASP A C 1
ATOM 2986 O O . ASP A 1 372 ? 15.158 11.030 19.834 1.00 82.75 372 ASP A O 1
ATOM 2990 N N . CYS A 1 373 ? 13.342 9.739 19.497 1.00 80.88 373 CYS A N 1
ATOM 2991 C CA . CYS A 1 373 ? 14.090 8.483 19.472 1.00 80.88 373 CYS A CA 1
ATOM 2992 C C . CYS A 1 373 ? 15.185 8.511 18.400 1.00 80.88 373 CYS A C 1
ATOM 2994 O O . CYS A 1 373 ? 16.290 8.040 18.649 1.00 80.88 373 CYS A O 1
ATOM 2996 N N . PHE A 1 374 ? 14.909 9.070 17.218 1.00 79.88 374 PHE A N 1
ATOM 2997 C CA . PHE A 1 374 ? 15.910 9.211 16.162 1.00 79.88 374 PHE A CA 1
ATOM 2998 C C . PHE A 1 374 ? 16.947 10.290 16.484 1.00 79.88 374 PHE A C 1
ATOM 3000 O O . PHE A 1 374 ? 18.135 10.061 16.272 1.00 79.88 374 PHE A O 1
ATOM 3007 N N . LEU A 1 375 ? 16.538 11.423 17.055 1.00 79.75 375 LEU A N 1
ATOM 3008 C CA . LEU A 1 375 ? 17.436 12.501 17.477 1.00 79.75 375 LEU A CA 1
ATOM 3009 C C . LEU A 1 375 ? 18.341 12.130 18.661 1.00 79.75 375 LEU A C 1
ATOM 3011 O O . LEU A 1 375 ? 19.274 12.881 18.943 1.00 79.75 375 LEU A O 1
ATOM 3015 N N . ASP A 1 376 ? 18.053 11.051 19.387 1.00 76.38 376 ASP A N 1
ATOM 3016 C CA . ASP A 1 376 ? 18.888 10.512 20.470 1.00 76.38 376 ASP A CA 1
ATOM 3017 C C . ASP A 1 376 ? 19.897 9.461 19.988 1.00 76.38 376 ASP A C 1
ATOM 3019 O O . ASP A 1 376 ? 20.807 9.086 20.730 1.00 76.38 376 ASP A O 1
ATOM 3023 N N . LEU A 1 377 ? 19.784 8.982 18.744 1.00 72.38 377 LEU A N 1
ATOM 3024 C CA . LEU A 1 377 ? 20.717 7.993 18.216 1.00 72.38 377 LEU A CA 1
ATOM 3025 C C . LEU A 1 377 ? 22.084 8.638 17.934 1.00 72.38 377 LEU A C 1
ATOM 3027 O O . LEU A 1 377 ? 22.169 9.528 17.084 1.00 72.38 377 LEU A O 1
ATOM 3031 N N . PRO A 1 378 ? 23.186 8.120 18.519 1.00 58.41 378 PRO A N 1
ATOM 3032 C CA . PRO A 1 378 ? 24.542 8.632 18.271 1.00 58.41 378 PRO A CA 1
ATOM 3033 C C . PRO A 1 378 ? 24.906 8.655 16.777 1.00 58.41 378 PRO A C 1
ATOM 3035 O O . PRO A 1 378 ? 25.621 9.528 16.290 1.00 58.41 378 PRO A O 1
ATOM 3038 N N . LYS A 1 379 ? 24.339 7.707 16.018 1.00 54.12 379 LYS A N 1
ATOM 3039 C CA . LYS A 1 379 ? 24.575 7.526 14.584 1.00 54.12 379 LYS A CA 1
ATOM 3040 C C . LYS A 1 379 ? 24.041 8.657 13.702 1.00 54.12 379 LYS A C 1
ATOM 3042 O O . LYS A 1 379 ? 24.586 8.829 12.616 1.00 54.12 379 LYS A O 1
ATOM 3047 N N . VAL A 1 380 ? 23.031 9.420 14.133 1.00 56.00 380 VAL A N 1
ATOM 3048 C CA . VAL A 1 380 ? 22.478 10.523 13.317 1.00 56.00 380 VAL A CA 1
ATOM 3049 C C . VAL A 1 380 ? 23.473 11.681 13.185 1.00 56.00 380 VAL A C 1
ATOM 3051 O O . VAL A 1 380 ? 23.473 12.378 12.172 1.00 56.00 380 VAL A O 1
ATOM 3054 N N . TYR A 1 381 ? 24.357 11.858 14.173 1.00 51.00 381 TYR A N 1
ATOM 3055 C CA . TYR A 1 381 ? 25.328 12.956 14.194 1.00 51.00 381 TYR A CA 1
ATOM 3056 C C . TYR A 1 381 ? 26.727 12.549 13.722 1.00 51.00 381 TYR A C 1
ATOM 3058 O O . TYR A 1 381 ? 27.455 13.397 13.211 1.00 51.00 381 TYR A O 1
ATOM 3066 N N . GLU A 1 382 ? 27.102 11.273 13.860 1.00 47.34 382 GLU A N 1
ATOM 3067 C CA . GLU A 1 382 ? 28.481 10.821 13.611 1.00 47.34 382 GLU A CA 1
ATOM 3068 C C . GLU A 1 382 ? 28.644 9.889 12.397 1.00 47.34 382 GLU A C 1
ATOM 3070 O O . GLU A 1 382 ? 29.755 9.755 11.886 1.00 47.34 382 GLU A O 1
ATOM 3075 N N . SER A 1 383 ? 27.574 9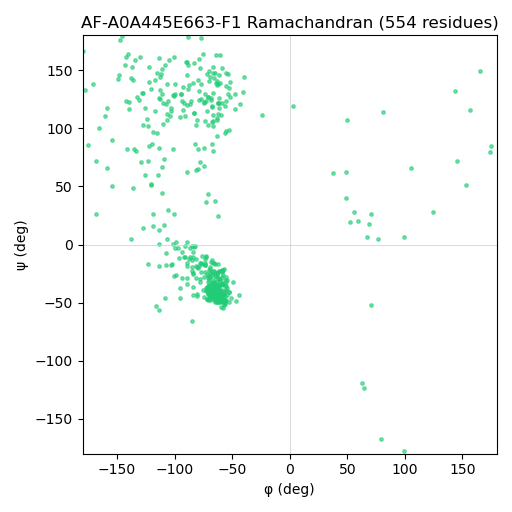.253 11.898 1.00 48.09 383 SER A N 1
ATOM 3076 C CA . SER A 1 383 ? 27.667 8.307 10.772 1.00 48.09 383 SER A CA 1
ATOM 3077 C C . SER A 1 383 ? 27.111 8.885 9.468 1.00 48.09 383 SER A C 1
ATOM 3079 O O . SER A 1 383 ? 26.048 9.503 9.443 1.00 48.09 383 SER A O 1
ATOM 3081 N N . SER A 1 384 ? 27.807 8.646 8.353 1.00 54.06 384 SER A N 1
ATOM 3082 C CA . SER A 1 384 ? 27.380 9.056 7.005 1.00 54.06 384 SER A CA 1
ATOM 3083 C C . SER A 1 384 ? 26.131 8.321 6.497 1.00 54.06 384 SER A C 1
ATOM 3085 O O . SER A 1 384 ? 25.544 8.744 5.502 1.00 54.06 384 SER A O 1
ATOM 3087 N N . GLU A 1 385 ? 25.727 7.232 7.158 1.00 57.31 385 GLU A N 1
ATOM 3088 C CA . GLU A 1 385 ? 24.654 6.336 6.710 1.00 57.31 385 GLU A CA 1
ATOM 3089 C C . GLU A 1 385 ? 23.246 6.844 7.054 1.00 57.31 385 GLU A C 1
ATOM 3091 O O . GLU A 1 385 ? 22.311 6.566 6.312 1.00 57.31 385 GLU A O 1
ATOM 3096 N N . LEU A 1 386 ? 23.071 7.621 8.133 1.00 72.06 386 LEU A N 1
ATOM 3097 C CA . LEU A 1 386 ? 21.757 8.119 8.566 1.00 72.06 386 LEU A CA 1
ATOM 3098 C C . LEU A 1 386 ? 21.776 9.632 8.796 1.00 72.06 386 LEU A C 1
ATOM 3100 O O . LEU A 1 386 ? 21.718 10.123 9.918 1.00 72.06 386 LEU A O 1
ATOM 3104 N N . SER A 1 387 ? 21.860 10.385 7.703 1.00 81.44 387 SER A N 1
ATOM 3105 C CA . SER A 1 387 ? 21.762 11.848 7.750 1.00 81.44 387 SER A CA 1
ATOM 3106 C C . SER A 1 387 ? 20.323 12.340 7.952 1.00 81.44 387 SER A C 1
ATOM 3108 O O . SER A 1 387 ? 19.355 11.635 7.662 1.00 81.44 387 SER A O 1
ATOM 3110 N N . ARG A 1 388 ? 20.175 13.613 8.341 1.00 86.38 388 ARG A N 1
ATOM 3111 C CA . ARG A 1 388 ? 18.891 14.341 8.352 1.00 86.38 388 ARG A CA 1
ATOM 3112 C C . ARG A 1 388 ? 18.061 14.107 7.088 1.00 86.38 388 ARG A C 1
ATOM 3114 O O . ARG A 1 388 ? 16.863 13.875 7.173 1.00 86.38 388 ARG A O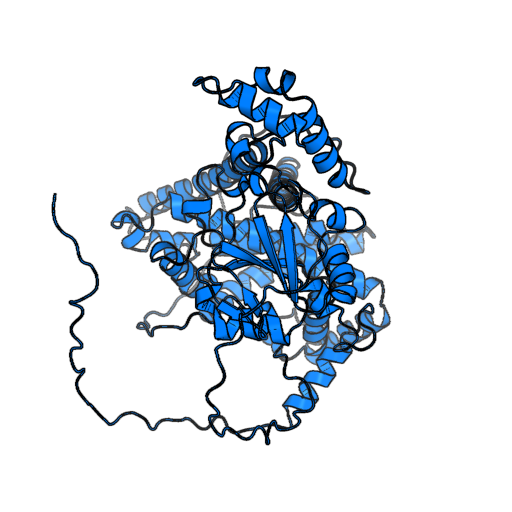 1
ATOM 3121 N N . HIS A 1 389 ? 18.703 14.142 5.922 1.00 88.69 389 HIS A N 1
ATOM 3122 C CA . HIS A 1 389 ? 18.045 13.907 4.639 1.00 88.69 389 HIS A CA 1
ATOM 3123 C C . HIS A 1 389 ? 17.354 12.533 4.592 1.00 88.69 389 HIS A C 1
ATOM 3125 O O . HIS A 1 389 ? 16.213 12.433 4.154 1.00 88.69 389 HIS A O 1
ATOM 3131 N N . HIS A 1 390 ? 17.997 11.480 5.108 1.00 88.69 390 HIS A N 1
ATOM 3132 C CA . HIS A 1 390 ? 17.391 10.149 5.188 1.00 88.69 390 HIS A CA 1
ATOM 3133 C C . HIS A 1 390 ? 16.185 10.118 6.134 1.00 88.69 390 HIS A C 1
ATOM 3135 O O . HIS A 1 390 ? 15.187 9.488 5.804 1.00 88.69 390 HIS A O 1
ATOM 3141 N N . LEU A 1 391 ? 16.239 10.826 7.269 1.00 89.31 391 LEU A N 1
ATOM 3142 C CA . LEU A 1 391 ? 15.112 10.903 8.208 1.00 89.31 391 LEU A CA 1
ATOM 3143 C C . LEU A 1 391 ? 13.899 11.620 7.603 1.00 89.31 391 LEU A C 1
ATOM 3145 O O . LEU A 1 391 ? 12.783 11.121 7.712 1.00 89.31 391 LEU A O 1
ATOM 3149 N N . LEU A 1 392 ? 14.107 12.748 6.916 1.00 93.38 392 LEU A N 1
ATOM 3150 C CA . LEU A 1 392 ? 13.014 13.477 6.262 1.00 93.38 392 LEU A CA 1
ATOM 3151 C C . LEU A 1 392 ? 12.333 12.625 5.181 1.00 93.38 392 LEU A C 1
ATOM 3153 O O . LEU A 1 392 ? 11.107 12.563 5.118 1.00 93.38 392 LEU A O 1
ATOM 3157 N N . HIS A 1 393 ? 13.119 11.912 4.370 1.00 94.81 393 HIS A N 1
ATOM 3158 C CA . HIS A 1 393 ? 12.567 10.994 3.373 1.00 94.81 393 HIS A CA 1
ATOM 3159 C C . HIS A 1 393 ? 11.942 9.732 3.986 1.00 94.81 393 HIS A C 1
ATOM 3161 O O . HIS A 1 393 ? 11.012 9.187 3.398 1.00 94.81 393 HIS A O 1
ATOM 3167 N N . LEU A 1 394 ? 12.388 9.291 5.166 1.00 93.56 394 LEU A N 1
ATOM 3168 C CA . LEU A 1 394 ? 11.717 8.226 5.908 1.00 93.56 394 LEU A CA 1
ATOM 3169 C C . LEU A 1 394 ? 10.332 8.676 6.393 1.00 93.56 394 LEU A C 1
ATOM 3171 O O . LEU A 1 394 ? 9.372 7.920 6.276 1.00 93.56 394 LEU A O 1
ATOM 3175 N N . PHE A 1 395 ? 10.197 9.904 6.904 1.00 93.81 395 PHE A N 1
ATOM 3176 C CA . PHE A 1 395 ? 8.884 10.446 7.269 1.00 93.81 395 PHE A CA 1
ATOM 3177 C C . PHE A 1 395 ? 7.969 10.572 6.051 1.00 93.81 395 PHE A C 1
ATOM 3179 O O . PHE A 1 395 ? 6.801 10.200 6.134 1.00 93.81 395 PHE A O 1
ATOM 3186 N N . LEU A 1 396 ? 8.511 10.990 4.903 1.00 94.69 396 LEU A N 1
ATOM 3187 C CA . LEU A 1 396 ? 7.783 10.993 3.635 1.00 94.69 396 LEU A CA 1
ATOM 3188 C C . LEU A 1 396 ? 7.241 9.597 3.276 1.00 94.69 396 LEU A C 1
ATOM 3190 O O . LEU A 1 396 ? 6.048 9.472 3.001 1.00 94.69 396 LEU A O 1
ATOM 3194 N N . ASP A 1 397 ? 8.077 8.552 3.347 1.00 93.94 397 ASP A N 1
ATOM 3195 C CA . ASP A 1 397 ? 7.649 7.164 3.112 1.00 93.94 397 ASP A CA 1
ATOM 3196 C C . ASP A 1 397 ? 6.523 6.745 4.074 1.00 93.94 397 ASP A C 1
ATOM 3198 O O . ASP A 1 397 ? 5.507 6.199 3.644 1.00 93.94 397 ASP A O 1
ATOM 3202 N N . LEU A 1 398 ? 6.686 7.008 5.377 1.00 93.44 398 LEU A N 1
ATOM 3203 C CA . LEU A 1 398 ? 5.727 6.607 6.413 1.00 93.44 398 LEU A CA 1
ATOM 3204 C C . LEU A 1 398 ? 4.367 7.300 6.249 1.00 93.44 398 LEU A C 1
ATOM 3206 O O . LEU A 1 398 ? 3.335 6.645 6.399 1.00 93.44 398 LEU A O 1
ATOM 3210 N N . PHE A 1 399 ? 4.353 8.594 5.914 1.00 91.88 399 PHE A N 1
ATOM 3211 C CA . PHE A 1 399 ? 3.116 9.344 5.681 1.00 91.88 399 PHE A CA 1
ATOM 3212 C C . PHE A 1 399 ? 2.394 8.896 4.415 1.00 91.88 399 PHE A C 1
ATOM 3214 O O . PHE A 1 399 ? 1.199 8.618 4.479 1.00 91.88 399 PHE A O 1
ATOM 3221 N N . ILE A 1 400 ? 3.096 8.769 3.285 1.00 90.44 400 ILE A N 1
ATOM 3222 C CA . ILE A 1 400 ? 2.463 8.332 2.032 1.00 90.44 400 ILE A CA 1
ATOM 3223 C C . ILE A 1 400 ? 1.920 6.906 2.181 1.00 90.44 400 ILE A C 1
ATOM 3225 O O . ILE A 1 400 ? 0.777 6.638 1.812 1.00 90.44 400 ILE A O 1
ATOM 3229 N N . ALA A 1 401 ? 2.714 5.990 2.747 1.00 89.69 401 ALA A N 1
ATOM 3230 C CA . ALA A 1 401 ? 2.333 4.586 2.849 1.00 89.69 401 ALA A CA 1
ATOM 3231 C C . ALA A 1 401 ? 1.237 4.332 3.894 1.00 89.69 401 ALA A C 1
ATOM 3233 O O . ALA A 1 401 ? 0.364 3.499 3.656 1.00 89.69 401 ALA A O 1
ATOM 3234 N N . GLY A 1 402 ? 1.280 5.010 5.045 1.00 88.88 402 GLY A N 1
ATOM 3235 C CA . GLY A 1 402 ? 0.387 4.737 6.176 1.00 88.88 402 GLY A CA 1
ATOM 3236 C C . GLY A 1 402 ? -0.974 5.431 6.109 1.00 88.88 402 GLY A C 1
ATOM 3237 O O . GLY A 1 402 ? -1.925 4.962 6.738 1.00 88.88 402 GLY A O 1
ATOM 3238 N N . LEU A 1 403 ? -1.084 6.532 5.361 1.00 89.94 403 LEU A N 1
ATOM 3239 C CA . LEU A 1 403 ? -2.256 7.403 5.408 1.00 89.94 403 LEU A CA 1
ATOM 3240 C C . LEU A 1 403 ? -3.388 6.933 4.486 1.00 89.94 403 LEU A C 1
ATOM 3242 O O . LEU A 1 403 ? -4.445 6.513 4.964 1.00 89.94 403 LEU A O 1
ATOM 3246 N N . GLU A 1 404 ? -3.170 6.956 3.172 1.00 86.44 404 GLU A N 1
ATOM 3247 C CA . GLU A 1 404 ? -4.228 6.667 2.192 1.00 86.44 404 GLU A CA 1
ATOM 3248 C C . GLU A 1 404 ? -4.636 5.185 2.190 1.00 86.44 404 GLU A C 1
ATOM 3250 O O . GLU A 1 404 ? -5.812 4.849 2.043 1.00 86.44 404 GLU A O 1
ATOM 3255 N N . THR A 1 405 ? -3.689 4.268 2.416 1.00 88.50 405 THR A N 1
ATOM 3256 C CA . THR A 1 405 ? -3.966 2.819 2.444 1.00 88.50 405 THR A CA 1
ATOM 3257 C C . THR A 1 405 ? -4.911 2.445 3.588 1.00 88.50 405 THR A C 1
ATOM 3259 O O . THR A 1 405 ? -5.874 1.700 3.389 1.00 88.50 405 THR A O 1
ATOM 3262 N N . THR A 1 406 ? -4.683 3.002 4.779 1.00 93.50 406 THR A N 1
ATOM 3263 C CA . THR A 1 406 ? -5.539 2.787 5.950 1.00 93.50 406 THR A CA 1
ATOM 3264 C C . THR A 1 406 ? -6.888 3.475 5.763 1.00 93.50 406 THR A C 1
ATOM 3266 O O . THR A 1 406 ? -7.926 2.864 6.017 1.00 93.50 406 THR A O 1
ATOM 3269 N N . THR A 1 407 ? -6.882 4.715 5.263 1.00 93.62 407 THR A N 1
ATOM 3270 C CA . THR A 1 407 ? -8.099 5.499 5.005 1.00 93.62 407 THR A CA 1
ATOM 3271 C C . THR A 1 407 ? -9.031 4.776 4.039 1.00 93.62 407 THR A C 1
ATOM 3273 O O . THR A 1 407 ? -10.174 4.488 4.393 1.00 93.62 407 THR A O 1
ATOM 3276 N N . SER A 1 408 ? -8.522 4.392 2.866 1.00 92.81 408 SER A N 1
ATOM 3277 C CA . SER A 1 408 ? -9.293 3.669 1.851 1.00 92.81 408 SER A CA 1
ATOM 3278 C C . SER A 1 408 ? -9.801 2.315 2.356 1.00 92.81 408 SER A C 1
ATOM 3280 O O . SER A 1 408 ? -10.933 1.938 2.060 1.00 92.81 408 SER A O 1
ATOM 3282 N N . THR A 1 409 ? -9.023 1.594 3.173 1.00 95.62 409 THR A N 1
ATOM 3283 C CA . THR A 1 409 ? -9.469 0.323 3.773 1.00 95.62 409 THR A CA 1
ATOM 3284 C C . THR A 1 409 ? -10.682 0.526 4.682 1.00 95.62 409 THR A C 1
ATOM 3286 O O . THR A 1 409 ? -11.669 -0.201 4.571 1.00 95.62 409 THR A O 1
ATOM 3289 N N . VAL A 1 410 ? -10.638 1.516 5.578 1.00 96.81 410 VAL A N 1
ATOM 3290 C CA . VAL A 1 410 ? -11.756 1.805 6.491 1.00 96.81 410 VAL A CA 1
ATOM 3291 C C . VAL A 1 410 ? -12.968 2.331 5.722 1.00 96.81 410 VAL A C 1
ATOM 3293 O O . VAL A 1 410 ? -14.095 1.928 6.012 1.00 96.81 410 VAL A O 1
ATOM 3296 N N . GLU A 1 411 ? -12.753 3.182 4.718 1.00 97.06 411 GLU A N 1
ATOM 3297 C CA . GLU A 1 411 ? -13.817 3.688 3.851 1.00 97.06 411 GLU A CA 1
ATOM 3298 C C . GLU A 1 411 ? -14.546 2.542 3.133 1.00 97.06 411 GLU A C 1
ATOM 3300 O O . GLU A 1 411 ? -15.773 2.455 3.209 1.00 97.06 411 GLU A O 1
ATOM 3305 N N . TRP A 1 412 ? -13.811 1.604 2.523 1.00 97.94 412 TRP A N 1
ATOM 3306 C CA . TRP A 1 412 ? -14.397 0.423 1.883 1.00 97.94 412 TRP A CA 1
ATOM 3307 C C . TRP A 1 412 ? -15.115 -0.495 2.870 1.00 97.94 412 TRP A C 1
ATOM 3309 O O . TRP A 1 412 ? -16.208 -0.975 2.563 1.00 97.94 412 TRP A O 1
ATOM 3319 N N . ALA A 1 413 ? -14.551 -0.716 4.061 1.00 98.12 413 ALA A N 1
ATOM 3320 C CA . ALA A 1 413 ? -15.214 -1.499 5.101 1.00 98.12 413 ALA A CA 1
ATOM 3321 C C . ALA A 1 413 ? -16.564 -0.873 5.487 1.00 98.12 413 ALA A C 1
ATOM 3323 O O . ALA A 1 413 ? -17.583 -1.563 5.545 1.00 98.12 413 ALA A O 1
ATOM 3324 N N . MET A 1 414 ? -16.599 0.445 5.698 1.00 98.06 414 MET A N 1
ATOM 3325 C CA . MET A 1 414 ? -17.830 1.168 6.019 1.00 98.06 414 MET A CA 1
ATOM 3326 C C . MET A 1 414 ? -18.826 1.151 4.860 1.00 98.06 414 MET A C 1
ATOM 3328 O O . MET A 1 414 ? -20.014 0.910 5.091 1.00 98.06 414 MET A O 1
ATOM 3332 N N . ALA A 1 415 ? -18.362 1.337 3.622 1.00 98.06 415 ALA A N 1
ATOM 3333 C CA . ALA A 1 415 ? -19.201 1.231 2.436 1.00 98.06 415 ALA A CA 1
ATOM 3334 C C . ALA A 1 415 ? -19.864 -0.154 2.355 1.00 98.06 415 ALA A C 1
ATOM 3336 O O . ALA A 1 415 ? -21.084 -0.241 2.210 1.00 98.06 415 ALA A O 1
ATOM 3337 N N . GLU A 1 416 ? -19.106 -1.237 2.532 1.00 98.31 416 GLU A N 1
ATOM 3338 C CA . GLU A 1 416 ? -19.643 -2.601 2.526 1.00 98.31 416 GLU A CA 1
ATOM 3339 C C . GLU A 1 416 ? -20.636 -2.850 3.665 1.00 98.31 416 GLU A C 1
ATOM 3341 O O . GLU A 1 416 ? -21.695 -3.444 3.448 1.00 98.31 416 GLU A O 1
ATOM 3346 N N . LEU A 1 417 ? -20.356 -2.364 4.876 1.00 98.31 417 LEU A N 1
ATOM 3347 C CA . LEU A 1 417 ? -21.259 -2.520 6.019 1.00 98.31 417 LEU A CA 1
ATOM 3348 C C . LEU A 1 417 ? -22.586 -1.776 5.822 1.00 98.31 417 LEU A C 1
ATOM 3350 O O . LEU A 1 417 ? -23.644 -2.333 6.126 1.00 98.31 417 LEU A O 1
ATOM 3354 N N . VAL A 1 418 ? -22.556 -0.563 5.263 1.00 96.94 418 VAL A N 1
ATOM 3355 C CA . VAL A 1 418 ? -23.768 0.213 4.948 1.00 96.94 418 VAL A CA 1
ATOM 3356 C C . VAL A 1 418 ? -24.607 -0.484 3.871 1.00 96.94 418 VAL A C 1
ATOM 3358 O O . VAL A 1 418 ? -25.829 -0.564 4.008 1.00 96.94 418 VAL A O 1
ATOM 3361 N N . HIS A 1 419 ? -23.973 -1.068 2.848 1.00 97.50 419 HIS A N 1
ATOM 3362 C CA . HIS A 1 419 ? -24.664 -1.848 1.811 1.00 97.50 419 HIS A CA 1
ATOM 3363 C C . HIS A 1 419 ? -25.150 -3.222 2.302 1.00 97.50 419 HIS A C 1
ATOM 3365 O O . HIS A 1 419 ? -26.025 -3.831 1.685 1.00 97.50 419 HIS A O 1
ATOM 3371 N N . ASN A 1 420 ? -24.639 -3.706 3.438 1.00 97.94 420 ASN A N 1
ATOM 3372 C CA . ASN A 1 420 ? -25.000 -4.991 4.031 1.00 97.94 420 ASN A CA 1
ATOM 3373 C C . ASN A 1 420 ? -25.527 -4.837 5.477 1.00 97.94 420 ASN A C 1
ATOM 3375 O O . ASN A 1 420 ? -24.875 -5.305 6.419 1.00 97.94 420 ASN A O 1
ATOM 3379 N N . PRO A 1 421 ? -26.748 -4.299 5.696 1.00 97.31 421 PRO A N 1
ATOM 3380 C CA . PRO A 1 421 ? -27.266 -4.003 7.038 1.00 97.31 421 PRO A CA 1
ATOM 3381 C C . PRO A 1 421 ? -27.277 -5.192 8.005 1.00 97.31 421 PRO A C 1
ATOM 3383 O O . PRO A 1 421 ? -27.066 -5.014 9.200 1.00 97.31 421 PRO A O 1
ATOM 3386 N N . LYS A 1 422 ? -27.480 -6.419 7.502 1.00 98.00 422 LYS A N 1
ATOM 3387 C CA . LYS A 1 422 ? -27.421 -7.646 8.318 1.00 98.00 422 LYS A CA 1
ATOM 3388 C C . LYS A 1 422 ? -26.021 -7.895 8.892 1.00 98.00 422 LYS A C 1
ATOM 3390 O O . LYS A 1 422 ? -25.901 -8.271 10.052 1.00 98.00 422 LYS A O 1
ATOM 3395 N N . LYS A 1 423 ? -24.974 -7.651 8.098 1.00 97.94 423 LYS A N 1
ATOM 3396 C CA . LYS A 1 423 ? -23.572 -7.797 8.521 1.00 97.94 423 LYS A CA 1
ATOM 3397 C C . LYS A 1 423 ? -23.192 -6.691 9.500 1.00 97.94 423 LYS A C 1
ATOM 3399 O O . LYS A 1 423 ? -22.613 -6.971 10.542 1.00 97.94 423 LYS A O 1
ATOM 3404 N N . MET A 1 424 ? -23.625 -5.456 9.234 1.00 98.06 424 MET A N 1
ATOM 3405 C CA . MET A 1 424 ? -23.475 -4.358 10.192 1.00 98.06 424 MET A CA 1
ATOM 3406 C C . MET A 1 424 ? -24.177 -4.650 11.526 1.00 98.06 424 MET A C 1
ATOM 3408 O O . MET A 1 424 ? -23.609 -4.382 12.581 1.00 98.06 424 MET A O 1
ATOM 3412 N N . ALA A 1 425 ? -25.388 -5.215 11.506 1.00 98.00 425 ALA A N 1
ATOM 3413 C CA . ALA A 1 425 ? -26.107 -5.581 12.725 1.00 98.00 425 ALA A CA 1
ATOM 3414 C C . ALA A 1 425 ? -25.357 -6.653 13.531 1.00 98.00 425 ALA A C 1
ATOM 3416 O O . ALA A 1 425 ? -25.192 -6.490 14.735 1.00 98.00 425 ALA A O 1
ATOM 3417 N N . LYS A 1 426 ? -24.829 -7.685 12.861 1.00 97.25 426 LYS A N 1
ATOM 3418 C CA . LYS A 1 426 ? -24.023 -8.740 13.491 1.00 97.25 426 LYS A CA 1
ATOM 3419 C C . LYS A 1 426 ? -22.720 -8.204 14.103 1.00 97.25 426 LYS A C 1
ATOM 3421 O O . LYS A 1 426 ? -22.368 -8.596 15.208 1.00 97.25 426 LYS A O 1
ATOM 3426 N N . ALA A 1 427 ? -22.041 -7.262 13.444 1.00 95.62 427 ALA A N 1
ATOM 3427 C CA . ALA A 1 427 ? -20.859 -6.598 14.007 1.00 95.62 427 ALA A CA 1
ATOM 3428 C C . ALA A 1 427 ? -21.192 -5.772 15.260 1.00 95.62 427 ALA A C 1
ATOM 3430 O O . ALA A 1 427 ? -20.471 -5.823 16.252 1.00 95.62 427 ALA A O 1
ATOM 3431 N N . LYS A 1 428 ? -22.317 -5.045 15.244 1.00 95.19 428 LYS A N 1
ATOM 3432 C CA . LYS A 1 428 ? -22.806 -4.314 16.423 1.00 95.19 428 LYS A CA 1
ATOM 3433 C C . LYS A 1 428 ? -23.187 -5.256 17.563 1.00 95.19 428 LYS A C 1
ATOM 3435 O O . LYS A 1 428 ? -22.926 -4.934 18.715 1.00 95.19 428 LYS A O 1
ATOM 3440 N N . GLU A 1 429 ? -23.797 -6.397 17.254 1.00 95.75 429 GLU A N 1
ATOM 3441 C CA . GLU A 1 429 ? -24.138 -7.417 18.245 1.00 95.75 429 GLU A CA 1
ATOM 3442 C C . GLU A 1 429 ? -22.887 -8.014 18.900 1.00 95.75 429 GLU A C 1
ATOM 3444 O O . GLU A 1 429 ? -22.842 -8.081 20.125 1.00 95.75 429 GLU A O 1
ATOM 3449 N N . GLU A 1 430 ? -21.852 -8.355 18.123 1.00 94.50 430 GLU A N 1
ATOM 3450 C CA . GLU A 1 430 ? -20.563 -8.812 18.664 1.00 94.50 430 GLU A CA 1
ATOM 3451 C C . GLU A 1 430 ? -19.962 -7.777 19.626 1.00 94.50 430 GLU A C 1
ATOM 3453 O O . GLU A 1 430 ? -19.622 -8.110 20.761 1.00 94.50 430 GLU A O 1
ATOM 3458 N N . LEU A 1 431 ? -19.895 -6.507 19.212 1.00 92.81 431 LEU A N 1
ATOM 3459 C CA . LEU A 1 431 ? -19.381 -5.426 20.058 1.00 92.81 431 LEU A CA 1
ATOM 3460 C C . LEU A 1 431 ? -20.179 -5.293 21.363 1.00 92.81 431 LEU A C 1
ATOM 3462 O O . LEU A 1 431 ? -19.589 -5.215 22.438 1.00 92.81 431 LEU A O 1
ATOM 3466 N N . LEU A 1 432 ? -21.513 -5.324 21.288 1.00 93.50 432 LEU A N 1
ATOM 3467 C CA . LEU A 1 432 ? -22.388 -5.214 22.459 1.00 93.50 432 LEU A CA 1
ATOM 3468 C C . LEU A 1 432 ? -22.256 -6.403 23.415 1.00 93.50 432 LEU A C 1
ATOM 3470 O O . LEU A 1 432 ? -22.319 -6.210 24.627 1.00 93.50 432 LEU A O 1
ATOM 3474 N N . GLN A 1 433 ? -22.104 -7.620 22.892 1.00 92.06 433 GLN A N 1
ATOM 3475 C CA . GLN A 1 433 ? -21.967 -8.826 23.710 1.00 92.06 433 GLN A CA 1
ATOM 3476 C C . GLN A 1 433 ? -20.618 -8.881 24.434 1.00 92.06 433 GLN A C 1
ATOM 3478 O O . GLN A 1 433 ? -20.553 -9.374 25.558 1.00 92.06 433 GLN A O 1
ATOM 3483 N N . ILE A 1 434 ? -19.554 -8.390 23.796 1.00 89.06 434 ILE A N 1
ATOM 3484 C CA . ILE A 1 434 ? -18.179 -8.565 24.277 1.00 89.06 434 ILE A CA 1
ATOM 3485 C C . ILE A 1 434 ? -17.702 -7.375 25.111 1.00 89.06 434 ILE A C 1
ATOM 3487 O O . ILE A 1 434 ? -16.996 -7.579 26.097 1.00 89.06 434 ILE A O 1
ATOM 3491 N N . LEU A 1 435 ? -18.094 -6.152 24.743 1.00 87.69 435 LEU A N 1
ATOM 3492 C CA . LEU A 1 435 ? -17.661 -4.915 25.408 1.00 87.69 435 LEU A CA 1
ATOM 3493 C C . LEU A 1 435 ? -18.767 -4.271 26.257 1.00 87.69 435 LEU A C 1
ATOM 3495 O O . LEU A 1 435 ? -18.487 -3.447 27.122 1.00 87.69 435 LEU A O 1
ATOM 3499 N N . GLY A 1 436 ? -20.034 -4.631 26.038 1.00 86.06 436 GLY A N 1
ATOM 3500 C CA . GLY A 1 436 ? -21.168 -3.942 26.655 1.00 86.06 436 GLY A CA 1
ATOM 3501 C C . GLY A 1 436 ? -21.520 -2.623 25.953 1.00 86.06 436 GLY A C 1
ATOM 3502 O O . GLY A 1 436 ? -21.099 -2.361 24.828 1.00 86.06 436 GLY A O 1
ATOM 3503 N N . ARG A 1 437 ? -22.367 -1.801 26.590 1.00 76.69 437 ARG A N 1
ATOM 3504 C CA . ARG A 1 437 ? -22.872 -0.538 26.006 1.00 76.69 437 ARG A CA 1
ATOM 3505 C C . ARG A 1 437 ? -22.003 0.687 26.282 1.00 76.69 437 ARG A C 1
ATOM 3507 O O . ARG A 1 437 ? -22.022 1.605 25.471 1.00 76.69 437 ARG A O 1
ATOM 3514 N N . ASP A 1 438 ? -21.288 0.696 27.402 1.00 70.12 438 ASP A N 1
ATOM 3515 C CA . ASP A 1 438 ? -20.675 1.915 27.947 1.00 70.12 438 ASP A CA 1
ATOM 3516 C C . ASP A 1 438 ? -19.136 1.881 27.929 1.00 70.12 438 ASP A C 1
ATOM 3518 O O . ASP A 1 438 ? -18.493 2.841 28.355 1.00 70.12 438 ASP A O 1
ATOM 3522 N N . GLU A 1 439 ? -18.523 0.798 27.433 1.00 71.00 439 GLU A N 1
ATOM 3523 C CA . GLU A 1 439 ? -17.067 0.704 27.323 1.00 71.00 439 GLU A CA 1
ATOM 3524 C C . GLU A 1 439 ? -16.563 1.124 25.942 1.00 71.00 439 GLU A C 1
ATOM 3526 O O . GLU A 1 439 ? -16.998 0.634 24.899 1.00 71.00 439 GLU A O 1
ATOM 3531 N N . ASN A 1 440 ? -15.577 2.019 25.949 1.00 80.06 440 ASN A N 1
ATOM 3532 C CA . ASN A 1 440 ? -14.822 2.372 24.758 1.00 80.06 440 ASN A CA 1
ATOM 3533 C C . ASN A 1 440 ? -13.903 1.208 24.355 1.00 80.06 440 ASN A C 1
ATOM 3535 O O . ASN A 1 440 ? -13.096 0.786 25.191 1.00 80.06 440 ASN A O 1
ATOM 3539 N N . PRO A 1 441 ? -13.951 0.736 23.092 1.00 85.38 441 PRO A N 1
ATOM 3540 C CA . PRO A 1 441 ? -13.078 -0.334 22.628 1.00 85.38 441 PRO A CA 1
ATOM 3541 C C . PRO A 1 441 ? -11.600 0.002 22.842 1.00 85.38 441 PRO A C 1
ATOM 3543 O O . PRO A 1 441 ? -11.152 1.120 22.555 1.00 85.38 441 PRO A O 1
ATOM 3546 N N . LYS A 1 442 ? -10.829 -0.974 23.325 1.00 86.75 442 LYS A N 1
ATOM 3547 C CA . LYS A 1 442 ? -9.368 -0.893 23.412 1.00 86.75 442 LYS A CA 1
ATOM 3548 C C . LYS A 1 442 ? -8.753 -1.816 22.373 1.00 86.75 442 LYS A C 1
ATOM 3550 O O . LYS A 1 442 ? -9.336 -2.823 21.986 1.00 86.75 442 LYS A O 1
ATOM 3555 N N . GLU A 1 443 ? -7.531 -1.515 21.950 1.00 87.38 443 GLU A N 1
ATOM 3556 C CA . GLU A 1 443 ? -6.821 -2.365 20.985 1.00 87.38 443 GLU A CA 1
ATOM 3557 C C . GLU A 1 443 ? -6.599 -3.790 21.519 1.00 87.38 443 GLU A C 1
ATOM 3559 O O . GLU A 1 443 ? -6.676 -4.754 20.762 1.00 87.38 443 GLU A O 1
ATOM 3564 N N . SER A 1 444 ? -6.435 -3.953 22.836 1.00 86.75 444 SER A N 1
ATOM 3565 C CA . SER A 1 444 ? -6.363 -5.266 23.490 1.00 86.75 444 SER A CA 1
ATOM 3566 C C . SER A 1 444 ? -7.613 -6.131 23.277 1.00 86.75 444 SER A C 1
ATOM 3568 O O . SER A 1 444 ? -7.542 -7.357 23.381 1.00 86.75 444 SER A O 1
ATOM 3570 N N . ASP A 1 445 ? -8.760 -5.518 22.972 1.00 89.38 445 ASP A N 1
ATOM 3571 C CA . ASP A 1 445 ? -10.018 -6.227 22.747 1.00 89.38 445 ASP A CA 1
ATOM 3572 C C . ASP A 1 445 ? -10.143 -6.804 21.335 1.00 89.38 445 ASP A C 1
ATOM 3574 O O . ASP A 1 445 ? -10.992 -7.663 21.122 1.00 89.38 445 ASP A O 1
ATOM 3578 N N . ILE A 1 446 ? -9.277 -6.417 20.387 1.00 88.44 446 ILE A N 1
ATOM 3579 C CA . ILE A 1 446 ? -9.301 -6.920 19.000 1.00 88.44 446 ILE A CA 1
ATOM 3580 C C . ILE A 1 446 ? -9.280 -8.454 18.969 1.00 88.44 446 ILE A C 1
ATOM 3582 O O . ILE A 1 446 ? -10.031 -9.071 18.219 1.00 88.44 446 ILE A O 1
ATOM 3586 N N . SER A 1 447 ? -8.482 -9.078 19.842 1.00 87.56 447 SER A N 1
ATOM 3587 C CA . SER A 1 447 ? -8.386 -10.542 19.969 1.00 87.56 447 SER A CA 1
ATOM 3588 C C . SER A 1 447 ? -9.717 -11.227 20.312 1.00 87.56 447 SER A C 1
ATOM 3590 O O . SER A 1 447 ? -9.905 -12.407 20.009 1.00 87.56 447 SER A O 1
ATOM 3592 N N . LYS A 1 448 ? -10.649 -10.487 20.922 1.00 90.94 448 LYS A N 1
ATOM 3593 C CA . LYS A 1 448 ? -11.976 -10.953 21.322 1.00 90.94 448 LYS A CA 1
ATOM 3594 C C . LYS A 1 448 ? -13.037 -10.681 20.257 1.00 90.94 448 LYS A C 1
ATOM 3596 O O . LYS A 1 448 ? -14.151 -11.136 20.441 1.00 90.94 448 LYS A O 1
ATOM 3601 N N . LEU A 1 449 ? -12.730 -9.972 19.167 1.00 92.75 449 LEU A N 1
ATOM 3602 C CA . LEU A 1 449 ? -13.701 -9.525 18.157 1.00 92.75 449 LEU A CA 1
ATOM 3603 C C . LEU A 1 449 ? -13.502 -10.263 16.814 1.00 92.75 449 LEU A C 1
ATOM 3605 O O . LEU A 1 449 ? -13.070 -9.662 15.824 1.00 92.75 449 LEU A O 1
ATOM 3609 N N . PRO A 1 450 ? -13.754 -11.587 16.750 1.00 93.06 450 PRO A N 1
ATOM 3610 C CA . PRO A 1 450 ? -13.440 -12.394 15.575 1.00 93.06 450 PRO A CA 1
ATOM 3611 C C . PRO A 1 450 ? -14.250 -12.019 14.328 1.00 93.06 450 PRO A C 1
ATOM 3613 O O . PRO A 1 450 ? -13.753 -12.210 13.219 1.00 93.06 450 PRO A O 1
ATOM 3616 N N . TYR A 1 451 ? -15.482 -11.519 14.458 1.00 95.56 451 TYR A N 1
ATOM 3617 C CA . TYR A 1 451 ? -16.272 -11.069 13.314 1.00 95.56 451 TYR A CA 1
ATOM 3618 C C . TYR A 1 451 ? -15.787 -9.722 12.786 1.00 95.56 451 TYR A C 1
ATOM 3620 O O . TYR A 1 451 ? -15.696 -9.552 11.570 1.00 95.56 451 TYR A O 1
ATOM 3628 N N . LEU A 1 452 ? -15.412 -8.789 13.663 1.00 94.44 452 LEU A N 1
ATOM 3629 C CA . LEU A 1 452 ? -14.770 -7.544 13.245 1.00 94.44 452 LEU A CA 1
ATOM 3630 C C . LEU A 1 452 ? -13.439 -7.813 12.525 1.00 94.44 452 LEU A C 1
ATOM 3632 O O . LEU A 1 452 ? -13.192 -7.251 11.459 1.00 94.44 452 LEU A O 1
ATOM 3636 N N . GLU A 1 453 ? -12.616 -8.731 13.039 1.00 93.31 453 GLU A N 1
ATOM 3637 C CA . GLU A 1 453 ? -11.391 -9.174 12.359 1.00 93.31 453 GLU A CA 1
ATOM 3638 C C . GLU A 1 453 ? -11.702 -9.792 10.984 1.00 93.31 453 GLU A C 1
ATOM 3640 O O . GLU A 1 453 ? -11.022 -9.510 9.994 1.00 93.31 453 GLU A O 1
ATOM 3645 N N . ALA A 1 454 ? -12.764 -10.596 10.894 1.00 95.38 454 ALA A N 1
ATOM 3646 C CA . ALA A 1 454 ? -13.223 -11.186 9.643 1.00 95.38 454 ALA A CA 1
ATOM 3647 C C . ALA A 1 454 ? -13.708 -10.135 8.625 1.00 95.38 454 ALA A C 1
ATOM 3649 O O . ALA A 1 454 ? -13.455 -10.282 7.430 1.00 95.38 454 ALA A O 1
ATOM 3650 N N . ILE A 1 455 ? -14.355 -9.055 9.079 1.00 96.88 455 ILE A N 1
ATOM 3651 C CA . ILE A 1 455 ? -14.747 -7.904 8.247 1.00 96.88 455 ILE A CA 1
ATOM 3652 C C . ILE A 1 455 ? -13.512 -7.216 7.667 1.00 96.88 455 ILE A C 1
ATOM 3654 O O . ILE A 1 455 ? -13.475 -6.940 6.467 1.00 96.88 455 ILE A O 1
ATOM 3658 N N . VAL A 1 456 ? -12.488 -6.972 8.489 1.00 95.00 456 VAL A N 1
ATOM 3659 C CA . VAL A 1 456 ? -11.230 -6.358 8.035 1.00 95.00 456 VAL A CA 1
ATOM 3660 C C . VAL A 1 456 ? -10.541 -7.255 7.003 1.00 95.00 456 VAL A C 1
ATOM 3662 O O . VAL A 1 456 ? -10.170 -6.790 5.926 1.00 95.00 456 VAL A O 1
ATOM 3665 N N . LYS A 1 457 ? -10.446 -8.561 7.273 1.00 94.50 457 LYS A N 1
ATOM 3666 C CA . LYS A 1 457 ? -9.890 -9.558 6.344 1.00 94.50 457 LYS A CA 1
ATOM 3667 C C . LYS A 1 457 ? -10.647 -9.624 5.016 1.00 94.50 457 LYS A C 1
ATOM 3669 O O . LYS A 1 457 ? -10.026 -9.617 3.955 1.00 94.50 457 LYS A O 1
ATOM 3674 N N . GLU A 1 458 ? -11.978 -9.632 5.054 1.00 96.69 458 GLU A N 1
ATOM 3675 C CA . GLU A 1 458 ? -12.804 -9.628 3.843 1.00 96.69 458 GLU A CA 1
ATOM 3676 C C . GLU A 1 458 ? -12.693 -8.317 3.065 1.00 96.69 458 GLU A C 1
ATOM 3678 O O . GLU A 1 458 ? -12.697 -8.332 1.832 1.00 96.69 458 GLU A O 1
ATOM 3683 N N . THR A 1 459 ? -12.502 -7.198 3.764 1.00 96.69 459 THR A N 1
ATOM 3684 C CA . THR A 1 459 ? -12.215 -5.906 3.135 1.00 96.69 459 THR A CA 1
ATOM 3685 C C . THR A 1 459 ? -10.872 -5.945 2.414 1.00 96.69 459 THR A C 1
ATOM 3687 O O . THR A 1 459 ? -10.819 -5.577 1.248 1.00 96.69 459 THR A O 1
ATOM 3690 N N . PHE A 1 460 ? -9.807 -6.476 3.024 1.00 92.94 460 PHE A N 1
ATOM 3691 C CA . PHE A 1 460 ? -8.520 -6.643 2.335 1.00 92.94 460 PHE A CA 1
ATOM 3692 C C . PHE A 1 460 ? -8.604 -7.582 1.129 1.00 92.94 460 PHE A C 1
ATOM 3694 O O . PHE A 1 460 ? -7.970 -7.319 0.108 1.00 92.94 460 PHE A O 1
ATOM 3701 N N . ARG A 1 461 ? -9.384 -8.667 1.218 1.00 95.31 461 ARG A N 1
ATOM 3702 C CA . ARG A 1 461 ? -9.574 -9.606 0.103 1.00 95.31 461 ARG A CA 1
ATOM 3703 C C . ARG A 1 461 ? -10.298 -8.945 -1.073 1.00 95.31 461 ARG A C 1
ATOM 3705 O O . ARG A 1 461 ? -9.884 -9.104 -2.223 1.00 95.31 461 ARG A O 1
ATOM 3712 N N . LEU A 1 462 ? -11.402 -8.247 -0.799 1.00 95.06 462 LEU A N 1
ATOM 3713 C CA . LEU A 1 462 ? -12.266 -7.682 -1.834 1.00 95.06 462 LEU A CA 1
ATOM 3714 C C . LEU A 1 462 ? -11.757 -6.318 -2.324 1.00 95.06 462 LEU A C 1
ATOM 3716 O O . LEU A 1 462 ? -11.690 -6.086 -3.527 1.00 95.06 462 LEU A O 1
ATOM 3720 N N . HIS A 1 463 ? -11.325 -5.443 -1.429 1.00 94.12 463 HIS A N 1
ATOM 3721 C CA . HIS A 1 463 ? -10.948 -4.053 -1.704 1.00 94.12 463 HIS A CA 1
ATOM 3722 C C . HIS A 1 463 ? -9.495 -3.782 -1.321 1.00 94.12 463 HIS A C 1
ATOM 3724 O O . HIS A 1 463 ? -9.192 -2.844 -0.592 1.00 94.12 463 HIS A O 1
ATOM 3730 N N . THR A 1 464 ? -8.583 -4.631 -1.800 1.00 90.19 464 THR A N 1
ATOM 3731 C CA . THR A 1 464 ? -7.150 -4.473 -1.526 1.00 90.19 464 THR A CA 1
ATOM 3732 C C . THR A 1 464 ? -6.651 -3.080 -1.960 1.00 90.19 464 THR A C 1
ATOM 3734 O O . THR A 1 464 ? -6.798 -2.728 -3.136 1.00 90.19 464 THR A O 1
ATOM 3737 N N . PRO A 1 465 ? -6.044 -2.282 -1.056 1.00 87.94 465 PRO A N 1
ATOM 3738 C CA . PRO A 1 465 ? -5.509 -0.965 -1.416 1.00 87.94 465 PRO A CA 1
ATOM 3739 C C . PRO A 1 465 ? -4.373 -1.042 -2.443 1.00 87.94 465 PRO A C 1
ATOM 3741 O O . PRO A 1 465 ? -4.161 -0.111 -3.213 1.00 87.94 465 PRO A O 1
ATOM 3744 N N . ILE A 1 466 ? -3.653 -2.171 -2.476 1.00 88.56 466 ILE A N 1
ATOM 3745 C CA . ILE A 1 466 ? -2.532 -2.420 -3.386 1.00 88.56 466 ILE A CA 1
ATOM 3746 C C . ILE A 1 466 ? -2.869 -3.650 -4.247 1.00 88.56 466 ILE A C 1
ATOM 3748 O O . ILE A 1 466 ? -2.506 -4.774 -3.903 1.00 88.56 466 ILE A O 1
ATOM 3752 N N . PRO A 1 467 ? -3.578 -3.477 -5.379 1.00 90.00 467 PRO A N 1
ATOM 3753 C CA . PRO A 1 467 ? -4.049 -4.595 -6.202 1.00 90.00 467 PRO A CA 1
ATOM 3754 C C . PRO A 1 467 ? -2.938 -5.352 -6.936 1.00 90.00 467 PRO A C 1
ATOM 3756 O O . PRO A 1 467 ? -3.141 -6.507 -7.316 1.00 90.00 467 PRO A O 1
ATOM 3759 N N . ILE A 1 468 ? -1.776 -4.723 -7.133 1.00 90.56 468 ILE A N 1
ATOM 3760 C CA . ILE A 1 468 ? -0.592 -5.325 -7.753 1.00 90.56 468 ILE A CA 1
ATOM 3761 C C . ILE A 1 468 ? 0.616 -5.048 -6.859 1.00 90.56 468 ILE A C 1
ATOM 3763 O O . ILE A 1 468 ? 0.925 -3.887 -6.598 1.00 90.56 468 ILE A O 1
ATOM 3767 N N . LEU A 1 469 ? 1.326 -6.096 -6.435 1.00 89.19 469 LEU A N 1
ATOM 3768 C CA . LEU A 1 469 ? 2.649 -5.954 -5.824 1.00 89.19 469 LEU A CA 1
ATOM 3769 C C . LEU A 1 469 ? 3.725 -5.979 -6.905 1.00 89.19 469 LEU A C 1
ATOM 3771 O O . LEU A 1 469 ? 3.726 -6.861 -7.766 1.00 89.19 469 LEU A O 1
ATOM 3775 N N . PHE A 1 470 ? 4.660 -5.036 -6.820 1.00 88.50 470 PHE A N 1
ATOM 3776 C CA . PHE A 1 470 ? 5.760 -4.879 -7.765 1.00 88.50 470 PHE A CA 1
ATOM 3777 C C . PHE A 1 470 ? 7.065 -5.364 -7.145 1.00 88.50 470 PHE A C 1
ATOM 3779 O O . PHE A 1 470 ? 7.494 -4.864 -6.106 1.00 88.50 470 PHE A O 1
ATOM 3786 N N . HIS A 1 471 ? 7.716 -6.309 -7.805 1.00 91.25 471 HIS A N 1
ATOM 3787 C CA . HIS A 1 471 ? 9.040 -6.814 -7.458 1.00 91.25 471 HIS A CA 1
ATOM 3788 C C . HIS A 1 471 ? 9.932 -6.798 -8.692 1.00 91.25 471 HIS A C 1
ATOM 3790 O O . HIS A 1 471 ? 9.442 -6.787 -9.816 1.00 91.25 471 HIS A O 1
ATOM 3796 N N . LYS A 1 472 ? 11.243 -6.851 -8.491 1.00 91.75 472 LYS A N 1
ATOM 3797 C CA . LYS A 1 472 ? 12.220 -6.914 -9.569 1.00 91.75 472 LYS A CA 1
ATOM 3798 C C . LYS A 1 472 ? 13.162 -8.079 -9.365 1.00 91.75 472 LYS A C 1
ATOM 3800 O O . LYS A 1 472 ? 13.748 -8.246 -8.298 1.00 91.75 472 LYS A O 1
ATOM 3805 N N . SER A 1 473 ? 13.331 -8.870 -10.417 1.00 93.50 473 SER A N 1
ATOM 3806 C CA . SER A 1 473 ? 14.197 -10.037 -10.376 1.00 93.50 473 SER A CA 1
ATOM 3807 C C . SER A 1 473 ? 15.678 -9.643 -10.396 1.00 93.50 473 SER A C 1
ATOM 3809 O O . SER A 1 473 ? 16.160 -8.995 -11.329 1.00 93.50 473 SER A O 1
ATOM 3811 N N . ASN A 1 474 ? 16.426 -10.065 -9.380 1.00 89.50 474 ASN A N 1
ATOM 3812 C CA . ASN A 1 474 ? 17.860 -9.808 -9.228 1.00 89.50 474 ASN A CA 1
ATOM 3813 C C . ASN A 1 474 ? 18.736 -10.803 -10.000 1.00 89.50 474 ASN A C 1
ATOM 3815 O O . ASN A 1 474 ? 19.865 -10.481 -10.387 1.00 89.50 474 ASN A O 1
ATOM 3819 N N . PHE A 1 475 ? 18.204 -11.996 -10.268 1.00 89.75 475 PHE A N 1
ATOM 3820 C CA . PHE A 1 475 ? 18.911 -13.117 -10.882 1.00 89.75 475 PHE A CA 1
ATOM 3821 C C . PHE A 1 475 ? 17.997 -13.840 -11.868 1.00 89.75 475 PHE A C 1
ATOM 3823 O O . PHE A 1 475 ? 16.787 -13.675 -11.837 1.00 89.75 475 PHE A O 1
ATOM 3830 N N . ASN A 1 476 ? 18.565 -14.671 -12.741 1.00 92.88 476 ASN A N 1
ATOM 3831 C CA . ASN A 1 476 ? 17.726 -15.617 -13.471 1.00 92.88 476 ASN A CA 1
ATOM 3832 C C . ASN A 1 476 ? 17.241 -16.680 -12.481 1.00 92.88 476 ASN A C 1
ATOM 3834 O O . ASN A 1 476 ? 18.068 -17.294 -11.811 1.00 92.88 476 ASN A O 1
ATOM 3838 N N . VAL A 1 477 ? 15.935 -16.905 -12.413 1.00 93.75 477 VAL A N 1
ATOM 3839 C CA . VAL A 1 477 ? 15.317 -17.862 -11.489 1.00 93.75 477 VAL A CA 1
ATOM 3840 C C . VAL A 1 477 ? 14.246 -18.663 -12.215 1.00 93.75 477 VAL A C 1
ATOM 3842 O O . VAL A 1 477 ? 13.694 -18.214 -13.218 1.00 93.75 477 VAL A O 1
ATOM 3845 N N . GLU A 1 478 ? 13.998 -19.880 -11.753 1.00 94.44 478 GLU A N 1
ATOM 3846 C CA . GLU A 1 478 ? 12.921 -20.725 -12.252 1.00 94.44 478 GLU A CA 1
ATOM 3847 C C . GLU A 1 478 ? 11.755 -20.679 -11.264 1.00 94.44 478 GLU A C 1
ATOM 3849 O O . GLU A 1 478 ? 11.962 -20.884 -10.074 1.00 94.44 478 GLU A O 1
ATOM 3854 N N . ILE A 1 479 ? 10.549 -20.398 -11.755 1.00 92.75 479 ILE A N 1
ATOM 3855 C CA . ILE A 1 479 ? 9.305 -20.443 -10.980 1.00 92.75 479 ILE A CA 1
ATOM 3856 C C . ILE A 1 479 ? 8.311 -21.295 -11.752 1.00 92.75 479 ILE A C 1
ATOM 3858 O O . ILE A 1 479 ? 8.085 -21.045 -12.939 1.00 92.75 479 ILE A O 1
ATOM 3862 N N . ASN A 1 480 ? 7.686 -22.265 -11.082 1.00 91.06 480 ASN A N 1
ATOM 3863 C CA . ASN A 1 480 ? 6.669 -23.130 -11.679 1.00 91.06 480 ASN A CA 1
ATOM 3864 C C . ASN A 1 480 ? 7.094 -23.739 -13.041 1.00 91.06 480 ASN A C 1
ATOM 3866 O O . ASN A 1 480 ? 6.317 -23.764 -13.997 1.00 91.06 480 ASN A O 1
ATOM 3870 N N . GLY A 1 481 ? 8.360 -24.159 -13.166 1.00 91.12 481 GLY A N 1
ATOM 3871 C CA . GLY A 1 481 ? 8.916 -24.732 -14.400 1.00 91.12 481 GLY A CA 1
ATOM 3872 C C . GLY A 1 481 ? 9.250 -23.725 -15.511 1.00 91.12 481 GLY A C 1
ATOM 3873 O O . GLY A 1 481 ? 9.627 -24.126 -16.616 1.00 91.12 481 GLY A O 1
ATOM 3874 N N . PHE A 1 482 ? 9.110 -22.420 -15.256 1.00 95.69 482 PHE A N 1
ATOM 3875 C CA . PHE A 1 482 ? 9.384 -21.355 -16.218 1.00 95.69 482 PHE A CA 1
ATOM 3876 C C . PHE A 1 482 ? 10.550 -20.471 -15.798 1.00 95.69 482 PHE A C 1
ATOM 3878 O O . PHE A 1 482 ? 10.751 -20.165 -14.626 1.00 95.69 482 PHE A O 1
ATOM 3885 N N . LYS A 1 483 ? 11.283 -19.973 -16.791 1.00 95.50 483 LYS A N 1
ATOM 3886 C CA . LYS A 1 483 ? 12.386 -19.039 -16.587 1.00 95.50 483 LYS A CA 1
ATOM 3887 C C . LYS A 1 483 ? 11.855 -17.625 -16.363 1.00 95.50 483 LYS A C 1
ATOM 3889 O O . LYS A 1 483 ? 11.211 -17.057 -17.242 1.00 95.50 483 LYS A O 1
ATOM 3894 N N . VAL A 1 484 ? 12.245 -17.020 -15.251 1.00 96.12 484 VAL A N 1
ATOM 3895 C CA . VAL A 1 484 ? 12.138 -15.585 -14.982 1.00 96.12 484 VAL A CA 1
ATOM 3896 C C . VAL A 1 484 ? 13.525 -14.962 -15.164 1.00 96.12 484 VAL A C 1
ATOM 3898 O O . VAL A 1 484 ? 14.466 -15.333 -14.457 1.00 96.12 484 VAL A O 1
ATOM 3901 N N . PRO A 1 485 ? 13.715 -14.072 -16.154 1.00 94.38 485 PRO A N 1
ATOM 3902 C CA . PRO A 1 485 ? 15.024 -13.509 -16.424 1.00 94.38 485 PRO A CA 1
ATOM 3903 C C . PRO A 1 485 ? 15.382 -12.415 -15.415 1.00 94.38 485 PRO A C 1
ATOM 3905 O O . PRO A 1 485 ? 14.518 -11.685 -14.929 1.00 94.38 485 PRO A O 1
ATOM 3908 N N . LYS A 1 486 ? 16.686 -12.248 -15.180 1.00 93.75 486 LYS A N 1
ATOM 3909 C CA . LYS A 1 486 ? 17.222 -11.115 -14.420 1.00 93.75 486 LYS A CA 1
ATOM 3910 C C . LYS A 1 486 ? 16.689 -9.792 -14.988 1.00 93.75 486 LYS A C 1
ATOM 3912 O O . LYS A 1 486 ? 16.620 -9.619 -16.204 1.00 93.75 486 LYS A O 1
ATOM 3917 N N . HIS A 1 487 ? 16.356 -8.863 -14.097 1.00 92.12 487 HIS A N 1
ATOM 3918 C CA . HIS A 1 487 ? 15.746 -7.559 -14.369 1.00 92.12 487 HIS A CA 1
ATOM 3919 C C . HIS A 1 487 ? 14.313 -7.588 -14.909 1.00 92.12 487 HIS A C 1
ATOM 3921 O O . HIS A 1 487 ? 13.794 -6.522 -15.237 1.00 92.12 487 HIS A O 1
ATOM 3927 N N . ALA A 1 488 ? 13.661 -8.753 -14.981 1.00 94.69 488 ALA A N 1
ATOM 3928 C CA . ALA A 1 488 ? 12.220 -8.780 -15.183 1.00 94.69 488 ALA A CA 1
ATOM 3929 C C . ALA A 1 488 ? 11.509 -8.149 -13.986 1.00 94.69 488 ALA A C 1
ATOM 3931 O O . ALA A 1 488 ? 11.865 -8.415 -12.835 1.00 94.69 488 ALA A O 1
ATOM 3932 N N . GLU A 1 489 ? 10.481 -7.364 -14.276 1.00 94.06 489 GLU A N 1
ATOM 3933 C CA . GLU A 1 489 ? 9.523 -6.951 -13.263 1.00 94.06 489 GLU A CA 1
ATOM 3934 C C . GLU A 1 489 ? 8.584 -8.122 -12.980 1.00 94.06 489 GLU A C 1
ATOM 3936 O O . GLU A 1 489 ? 8.171 -8.837 -13.891 1.00 94.06 489 GLU A O 1
ATOM 3941 N N . VAL A 1 490 ? 8.264 -8.349 -11.717 1.00 95.12 490 VAL A N 1
ATOM 3942 C CA . VAL A 1 490 ? 7.370 -9.403 -11.254 1.00 95.12 490 VAL A CA 1
ATOM 3943 C C . VAL A 1 490 ? 6.169 -8.746 -10.602 1.00 95.12 490 VAL A C 1
ATOM 3945 O O . VAL A 1 490 ? 6.291 -8.058 -9.592 1.00 95.12 490 VAL A O 1
ATOM 3948 N N . LEU A 1 491 ? 5.011 -8.942 -11.224 1.00 95.06 491 LEU A N 1
ATOM 3949 C CA . LEU A 1 491 ? 3.746 -8.334 -10.846 1.00 95.06 491 LEU A CA 1
ATOM 3950 C C . LEU A 1 491 ? 2.863 -9.400 -10.207 1.00 95.06 491 LEU A C 1
ATOM 3952 O O . LEU A 1 491 ? 2.337 -10.266 -10.908 1.00 95.06 491 LEU A O 1
ATOM 3956 N N . VAL A 1 492 ? 2.680 -9.347 -8.891 1.00 95.06 492 VAL A N 1
ATOM 3957 C CA . VAL A 1 492 ? 1.749 -10.248 -8.198 1.00 95.06 492 VAL A CA 1
ATOM 3958 C C . VAL A 1 492 ? 0.384 -9.577 -8.140 1.00 95.06 492 VAL A C 1
ATOM 3960 O O . VAL A 1 492 ? 0.201 -8.577 -7.449 1.00 95.06 492 VAL A O 1
ATOM 3963 N N . ASN A 1 493 ? -0.580 -10.117 -8.881 1.00 95.38 493 ASN A N 1
ATOM 3964 C CA . ASN A 1 493 ? -1.934 -9.585 -8.962 1.00 95.38 493 ASN A CA 1
ATOM 3965 C C . ASN A 1 493 ? -2.769 -10.079 -7.770 1.00 95.38 493 ASN A C 1
ATOM 3967 O O . ASN A 1 493 ? -3.462 -11.097 -7.846 1.00 95.38 493 ASN A O 1
ATOM 3971 N N . LEU A 1 494 ? -2.691 -9.352 -6.655 1.00 92.88 494 LEU A N 1
ATOM 3972 C CA . LEU A 1 494 ? -3.450 -9.652 -5.441 1.00 92.88 494 LEU A CA 1
ATOM 3973 C C . LEU A 1 494 ? -4.957 -9.547 -5.670 1.00 92.88 494 LEU A C 1
ATOM 3975 O O . LEU A 1 494 ? -5.712 -10.352 -5.130 1.00 92.88 494 LEU A O 1
ATOM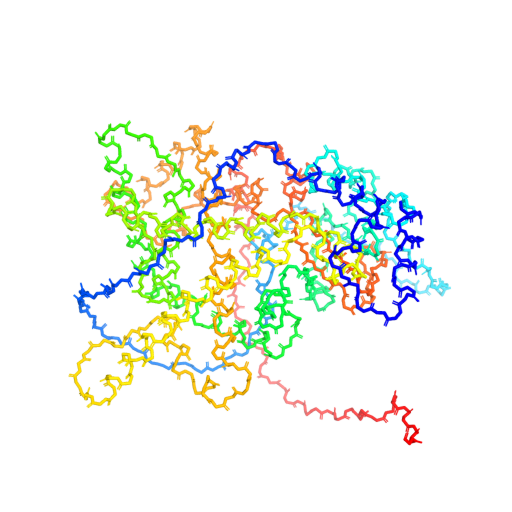 3979 N N . TRP A 1 495 ? -5.398 -8.610 -6.514 1.00 93.69 495 TRP A N 1
ATOM 3980 C CA . TRP A 1 495 ? -6.811 -8.467 -6.864 1.00 93.69 495 TRP A CA 1
ATOM 3981 C C . TRP A 1 495 ? -7.361 -9.735 -7.534 1.00 93.69 495 TRP A C 1
ATOM 3983 O O . TRP A 1 495 ? -8.447 -10.205 -7.184 1.00 93.69 495 TRP A O 1
ATOM 3993 N N . ALA A 1 496 ? -6.586 -10.330 -8.447 1.00 92.81 496 ALA A N 1
ATOM 3994 C CA . ALA A 1 496 ? -6.913 -11.598 -9.094 1.00 92.81 496 ALA A CA 1
ATOM 3995 C C . ALA A 1 496 ? -6.956 -12.762 -8.097 1.00 92.81 496 ALA A C 1
ATOM 3997 O O . ALA A 1 496 ? -7.904 -13.547 -8.120 1.00 92.81 496 ALA A O 1
ATOM 3998 N N . ILE A 1 497 ? -5.955 -12.862 -7.215 1.00 92.31 497 ILE A N 1
ATOM 3999 C CA . ILE A 1 497 ? -5.875 -13.916 -6.191 1.00 92.31 497 ILE A CA 1
ATOM 4000 C C . ILE A 1 497 ? -7.065 -13.814 -5.229 1.00 92.31 497 ILE A C 1
ATOM 4002 O O . ILE A 1 497 ? -7.742 -14.810 -4.969 1.00 92.31 497 ILE A O 1
ATOM 4006 N N . GLY A 1 498 ? -7.387 -12.602 -4.772 1.00 90.94 498 GLY A N 1
ATOM 4007 C CA . GLY A 1 498 ? -8.535 -12.322 -3.913 1.00 90.94 498 GLY A CA 1
ATOM 4008 C C . GLY A 1 498 ? -9.879 -12.656 -4.561 1.00 90.94 498 GLY A C 1
ATOM 4009 O O . GLY A 1 498 ? -10.839 -12.915 -3.845 1.00 90.94 498 GLY A O 1
ATOM 4010 N N . ARG A 1 499 ? -9.965 -12.713 -5.898 1.00 91.81 499 ARG A N 1
ATOM 4011 C CA . ARG A 1 499 ? -11.196 -13.014 -6.657 1.00 91.81 499 ARG A CA 1
ATOM 4012 C C . ARG A 1 499 ? -11.166 -14.334 -7.421 1.00 91.81 499 ARG A C 1
ATOM 4014 O O . ARG A 1 499 ? -12.033 -14.594 -8.259 1.00 91.81 499 ARG A O 1
ATOM 4021 N N . ASN A 1 500 ? -10.189 -15.190 -7.154 1.00 87.38 500 ASN A N 1
ATOM 4022 C CA . ASN A 1 500 ? -10.105 -16.460 -7.847 1.00 87.38 500 ASN A CA 1
ATOM 4023 C C . ASN A 1 500 ? -11.217 -17.412 -7.375 1.00 87.38 500 ASN A C 1
ATOM 4025 O O . ASN A 1 500 ? -11.216 -17.862 -6.232 1.00 87.38 500 ASN A O 1
ATOM 4029 N N . SER A 1 501 ? -12.145 -17.756 -8.271 1.00 89.00 501 SER A N 1
ATOM 4030 C CA . SER A 1 501 ? -13.282 -18.637 -7.9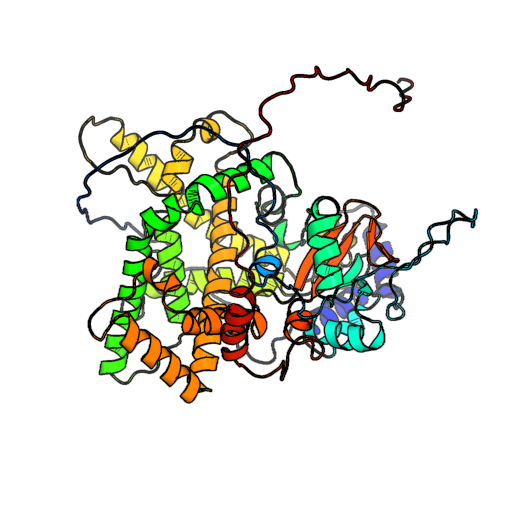85 1.00 89.00 501 SER A CA 1
ATOM 4031 C C . SER A 1 501 ? -12.898 -20.085 -7.676 1.00 89.00 501 SER A C 1
ATOM 4033 O O . SER A 1 501 ? -13.735 -20.823 -7.171 1.00 89.00 501 SER A O 1
ATOM 4035 N N . SER A 1 502 ? -11.668 -20.515 -7.987 1.00 84.81 502 SER A N 1
ATOM 4036 C CA . SER A 1 502 ? -11.175 -21.831 -7.559 1.00 84.81 502 SER A CA 1
ATOM 4037 C C . SER A 1 502 ? -10.777 -21.863 -6.081 1.00 84.81 502 SER A C 1
ATOM 4039 O O . SER A 1 502 ? -10.617 -22.944 -5.531 1.00 84.81 502 SER A O 1
ATOM 4041 N N . ILE A 1 503 ? -10.593 -20.692 -5.462 1.00 84.44 503 ILE A N 1
ATOM 4042 C CA . ILE A 1 503 ? -10.179 -20.528 -4.062 1.00 84.44 503 ILE A CA 1
ATOM 4043 C C . ILE A 1 503 ? -11.359 -20.025 -3.230 1.00 84.44 503 ILE A C 1
ATOM 4045 O O . ILE A 1 503 ? -11.638 -20.534 -2.151 1.00 84.44 503 ILE A O 1
ATOM 4049 N N . TRP A 1 504 ? -12.071 -19.022 -3.744 1.00 88.12 504 TRP A N 1
ATOM 4050 C CA . TRP A 1 504 ? -13.107 -18.306 -3.015 1.00 88.12 504 TRP A CA 1
ATOM 4051 C C . TRP A 1 504 ? -14.491 -18.616 -3.573 1.00 88.12 504 TRP A C 1
ATOM 4053 O O . TRP A 1 504 ? -14.793 -18.320 -4.731 1.00 88.12 504 TRP A O 1
ATOM 4063 N N . SER A 1 505 ? -15.374 -19.136 -2.721 1.00 91.12 505 SER A N 1
ATOM 4064 C CA . SER A 1 505 ? -16.803 -19.231 -3.017 1.00 91.12 505 SER A CA 1
ATOM 4065 C C . SER A 1 505 ? -17.419 -17.830 -3.108 1.00 91.12 505 SER A C 1
ATOM 4067 O O . SER A 1 505 ? -17.224 -16.998 -2.218 1.00 91.12 505 SER A O 1
ATOM 4069 N N . ASN A 1 506 ? -18.171 -17.552 -4.180 1.00 93.50 506 ASN A N 1
ATOM 4070 C CA . ASN A 1 506 ? -18.755 -16.229 -4.461 1.00 93.50 506 ASN A CA 1
ATOM 4071 C C . ASN A 1 506 ? -17.721 -15.085 -4.325 1.00 93.50 506 ASN A C 1
ATOM 4073 O O . ASN A 1 506 ? -17.875 -14.205 -3.476 1.00 93.50 506 ASN A O 1
ATOM 4077 N N . PRO A 1 507 ? -16.653 -15.081 -5.148 1.00 93.00 507 PRO A N 1
ATOM 4078 C CA . PRO A 1 507 ? -15.473 -14.231 -4.945 1.00 93.00 507 PRO A CA 1
ATOM 4079 C C . PRO A 1 507 ? -15.765 -12.727 -5.018 1.00 93.00 507 PRO A C 1
ATOM 4081 O O . PRO A 1 507 ? -15.038 -11.923 -4.442 1.00 93.00 507 PRO A O 1
ATOM 4084 N N . ASN A 1 508 ? -16.828 -12.332 -5.715 1.00 95.50 508 ASN A N 1
ATOM 4085 C CA . ASN A 1 508 ? -17.204 -10.927 -5.879 1.00 95.50 508 ASN A CA 1
ATOM 4086 C C . ASN A 1 508 ? -18.170 -10.429 -4.793 1.00 95.50 508 ASN A C 1
ATOM 4088 O O . ASN A 1 508 ? -18.565 -9.270 -4.823 1.00 95.50 508 ASN A O 1
ATOM 4092 N N . SER A 1 509 ? -18.575 -11.290 -3.858 1.00 96.56 509 SER A N 1
ATOM 4093 C CA . SER A 1 509 ? -19.468 -10.930 -2.759 1.00 96.56 509 SER A CA 1
ATOM 4094 C C . SER A 1 509 ? -18.674 -10.679 -1.483 1.00 96.56 509 SER A C 1
ATOM 4096 O O . SER A 1 509 ? -17.788 -11.463 -1.146 1.00 96.56 509 SER A O 1
ATOM 4098 N N . PHE A 1 510 ? -19.040 -9.630 -0.746 1.00 97.56 510 PHE A N 1
ATOM 4099 C CA . PHE A 1 510 ? -18.527 -9.367 0.595 1.00 97.56 510 PHE A CA 1
ATOM 4100 C C . PHE A 1 510 ? -19.156 -10.344 1.597 1.00 97.56 510 PHE A C 1
ATOM 4102 O O . PHE A 1 510 ? -20.342 -10.231 1.910 1.00 97.56 510 PHE A O 1
ATOM 4109 N N . VAL A 1 511 ? -18.400 -11.335 2.068 1.00 96.38 511 VAL A N 1
ATOM 4110 C CA . VAL A 1 511 ? -18.843 -12.407 2.978 1.00 96.38 511 VAL A CA 1
ATOM 4111 C C . VAL A 1 511 ? -17.799 -12.612 4.087 1.00 96.38 511 VAL A C 1
ATOM 4113 O O . VAL A 1 511 ? -16.972 -13.516 3.980 1.00 96.38 511 VAL A O 1
ATOM 4116 N N . PRO A 1 512 ? -17.814 -11.800 5.161 1.00 95.88 512 PRO A N 1
ATOM 4117 C CA . PRO A 1 512 ? -16.893 -11.946 6.292 1.00 95.88 512 PRO A CA 1
ATOM 4118 C C . PRO A 1 512 ? -16.931 -13.331 6.943 1.00 95.88 512 PRO A C 1
ATOM 4120 O O . PRO A 1 512 ? -15.911 -13.816 7.419 1.00 95.88 512 PRO A O 1
ATOM 4123 N N . GLU A 1 513 ? -18.084 -14.007 6.923 1.00 94.50 513 GLU A N 1
ATOM 4124 C CA . GLU A 1 513 ? -18.279 -15.345 7.499 1.00 94.50 513 GLU A CA 1
ATOM 4125 C C . GLU A 1 513 ? -17.206 -16.357 7.063 1.00 94.50 513 GLU A C 1
ATOM 4127 O O . GLU A 1 513 ? -16.783 -17.180 7.875 1.00 94.50 513 GLU A O 1
ATOM 4132 N N . ARG A 1 514 ? -16.669 -16.232 5.839 1.00 92.06 514 ARG A N 1
ATOM 4133 C CA . ARG A 1 514 ? -15.617 -17.125 5.325 1.00 92.06 514 ARG A CA 1
ATOM 4134 C C . ARG A 1 514 ? -14.341 -17.128 6.174 1.00 92.06 514 ARG A C 1
ATOM 4136 O O . ARG A 1 514 ? -13.628 -18.123 6.204 1.00 92.06 514 ARG A O 1
ATOM 4143 N N . PHE A 1 515 ? -14.048 -16.026 6.867 1.00 88.75 515 PHE A N 1
ATOM 4144 C CA . PHE A 1 515 ? -12.884 -15.907 7.750 1.00 88.75 515 PHE A CA 1
ATOM 4145 C C . PHE A 1 515 ? -13.184 -16.291 9.203 1.00 88.75 515 PHE A C 1
ATOM 4147 O O . PHE A 1 515 ? -12.252 -16.451 9.990 1.00 88.75 515 PHE A O 1
ATOM 4154 N N . GLN A 1 516 ? -14.458 -16.470 9.566 1.00 79.25 516 GLN A N 1
ATOM 4155 C CA . GLN A 1 516 ? -14.833 -17.067 10.850 1.00 79.25 516 GLN A CA 1
ATOM 4156 C C . GLN A 1 516 ? -14.724 -18.591 10.790 1.00 79.25 516 GLN A C 1
ATOM 4158 O O . GLN A 1 516 ? -14.160 -19.200 11.697 1.00 79.25 516 GLN A O 1
ATOM 4163 N N . GLU A 1 517 ? -15.222 -19.186 9.704 1.00 62.88 517 GLU A N 1
ATOM 4164 C CA . GLU A 1 517 ? -15.174 -20.632 9.451 1.00 62.88 517 GLU A CA 1
ATOM 4165 C C . GLU A 1 517 ? -13.723 -21.129 9.357 1.00 62.88 517 GLU A C 1
ATOM 4167 O O . GLU A 1 517 ? -13.372 -22.125 9.981 1.00 62.88 517 GLU A O 1
ATOM 4172 N N . TRP A 1 518 ? -12.842 -20.351 8.715 1.00 55.44 518 TRP A N 1
ATOM 4173 C CA . TRP A 1 518 ? -11.407 -20.651 8.617 1.00 55.44 518 TRP A CA 1
ATOM 4174 C C . TRP A 1 518 ? -10.713 -20.840 9.979 1.00 55.44 518 TRP A C 1
ATOM 4176 O O . TRP A 1 518 ? -9.815 -21.667 10.114 1.00 55.44 518 TRP A O 1
ATOM 4186 N N . LYS A 1 519 ? -11.121 -20.095 11.020 1.00 49.94 519 LYS A N 1
ATOM 4187 C CA . LYS A 1 519 ? -10.552 -20.253 12.372 1.00 49.94 519 LYS A CA 1
ATOM 4188 C C . LYS A 1 519 ? -10.998 -21.551 13.055 1.00 49.94 519 LYS A C 1
ATOM 4190 O O . LYS A 1 519 ? -10.284 -22.022 13.942 1.00 49.94 519 LYS A O 1
ATOM 4195 N N . MET A 1 520 ? -12.150 -22.119 12.687 1.00 34.62 520 MET A N 1
ATOM 4196 C CA . MET A 1 520 ? -12.610 -23.381 13.275 1.00 34.62 520 MET A CA 1
ATOM 4197 C C . MET A 1 520 ? -11.757 -24.562 12.798 1.00 34.62 520 MET A C 1
ATOM 4199 O O . MET A 1 520 ? -11.318 -25.336 13.643 1.00 34.62 520 MET A O 1
ATOM 4203 N N . ASP A 1 521 ? -11.382 -24.613 11.516 1.00 35.56 521 ASP A N 1
ATOM 4204 C CA . ASP A 1 521 ? -10.519 -25.682 10.974 1.00 35.56 521 ASP A CA 1
ATOM 4205 C C . ASP A 1 521 ? -9.079 -25.650 11.528 1.00 35.56 521 ASP A C 1
ATOM 4207 O O . ASP A 1 521 ? -8.389 -26.667 11.561 1.00 35.56 521 ASP A O 1
ATOM 4211 N N . THR A 1 522 ? -8.607 -24.497 12.017 1.00 33.75 522 THR A N 1
ATOM 4212 C CA . THR A 1 522 ? -7.280 -24.391 12.653 1.00 33.75 522 THR A CA 1
ATOM 4213 C C . THR A 1 522 ? -7.246 -24.833 14.119 1.00 33.75 522 THR A C 1
ATOM 4215 O O . THR A 1 522 ? -6.165 -25.111 14.630 1.00 33.75 522 THR A O 1
ATOM 4218 N N . LYS A 1 523 ? -8.396 -24.915 14.808 1.00 34.09 523 LYS A N 1
ATOM 4219 C CA . LYS A 1 523 ? -8.448 -25.323 16.226 1.00 34.09 523 LYS A CA 1
ATOM 4220 C C . LYS A 1 523 ? -8.345 -26.835 16.441 1.00 34.09 523 LYS A C 1
ATOM 4222 O O . LYS A 1 523 ? -7.970 -27.242 17.535 1.00 34.09 523 LYS A O 1
ATOM 4227 N N . ASP A 1 524 ? -8.592 -27.640 15.409 1.00 31.78 524 ASP A N 1
ATOM 4228 C CA . ASP A 1 524 ? -8.410 -29.099 15.460 1.00 31.78 524 ASP A CA 1
ATOM 4229 C C . ASP A 1 524 ? -6.950 -29.541 15.234 1.00 31.78 524 ASP A C 1
ATOM 4231 O O . ASP A 1 524 ? -6.635 -30.721 15.362 1.00 31.78 524 ASP A O 1
ATOM 4235 N N . ASN A 1 525 ? -6.029 -28.600 14.988 1.00 30.72 525 ASN A N 1
ATOM 4236 C CA . ASN A 1 525 ? -4.583 -28.839 14.965 1.00 30.72 525 ASN A CA 1
ATOM 4237 C C . ASN A 1 525 ? -3.893 -28.090 16.111 1.00 30.72 525 ASN A C 1
ATOM 4239 O O . ASN A 1 525 ? -3.029 -27.239 15.897 1.00 30.72 525 ASN A O 1
ATOM 4243 N N . ASN A 1 526 ? -4.280 -28.415 17.343 1.00 26.44 526 ASN A N 1
ATOM 4244 C CA . ASN A 1 526 ? -3.492 -28.086 18.524 1.00 26.44 526 ASN A CA 1
ATOM 4245 C C . ASN A 1 526 ? -2.285 -29.044 18.553 1.00 26.44 526 ASN A C 1
ATOM 4247 O O . ASN A 1 526 ? -2.349 -30.108 19.161 1.00 26.44 526 ASN A O 1
ATOM 4251 N N . PHE A 1 527 ? -1.222 -28.713 17.816 1.00 24.28 527 PHE A N 1
ATOM 4252 C CA . PHE A 1 527 ? 0.096 -29.287 18.077 1.00 24.28 527 PHE A CA 1
ATOM 4253 C C . PHE A 1 527 ? 0.792 -28.392 19.092 1.00 24.28 527 PHE A C 1
ATOM 4255 O O . PHE A 1 527 ? 0.959 -27.192 18.868 1.00 24.28 527 PHE A O 1
ATOM 4262 N N . ASP A 1 528 ? 1.120 -29.010 20.218 1.00 25.05 528 ASP A N 1
ATOM 4263 C CA . ASP A 1 528 ? 1.840 -28.445 21.341 1.00 25.05 528 ASP A CA 1
ATOM 4264 C C . ASP A 1 528 ? 3.028 -27.592 20.883 1.00 25.05 528 ASP A C 1
ATOM 4266 O O . ASP A 1 528 ? 3.957 -28.064 20.228 1.00 25.05 528 ASP A O 1
ATOM 4270 N N . LEU A 1 529 ? 3.006 -26.317 21.271 1.00 25.23 529 LEU A N 1
ATOM 4271 C CA . LEU A 1 529 ? 4.206 -25.495 21.383 1.00 25.23 529 LEU A CA 1
ATOM 4272 C C . LEU A 1 529 ? 4.962 -25.951 22.640 1.00 25.23 529 LEU A C 1
ATOM 4274 O O . LEU A 1 529 ? 5.033 -25.226 23.631 1.00 25.23 529 LEU A O 1
ATOM 4278 N N . GLU A 1 530 ? 5.490 -27.174 22.614 1.00 23.55 530 GLU A N 1
ATOM 4279 C CA . GLU A 1 530 ? 6.568 -27.569 23.511 1.00 23.55 530 GLU A CA 1
ATOM 4280 C C . GLU A 1 530 ? 7.892 -27.109 22.895 1.00 23.55 530 GLU A C 1
ATOM 4282 O O . GLU A 1 530 ? 8.309 -27.522 21.817 1.00 23.55 530 GLU A O 1
ATOM 4287 N N . LEU A 1 531 ? 8.483 -26.153 23.602 1.00 27.12 531 LEU A N 1
ATOM 4288 C CA . LEU A 1 531 ? 9.867 -25.705 23.575 1.00 27.12 531 LEU A CA 1
ATOM 4289 C C . LEU A 1 531 ? 10.856 -26.771 23.058 1.00 27.12 531 LEU A C 1
ATOM 4291 O O . LEU A 1 531 ? 11.186 -27.709 23.778 1.00 27.12 531 LEU A O 1
ATOM 4295 N N . GLU A 1 532 ? 11.441 -26.560 21.877 1.00 25.42 532 GLU A N 1
ATOM 4296 C CA . GLU A 1 532 ? 12.746 -27.149 21.542 1.00 25.42 532 GLU A CA 1
ATOM 4297 C C . GLU A 1 532 ? 13.857 -26.336 22.237 1.00 25.42 532 GLU A C 1
ATOM 4299 O O . GLU A 1 532 ? 14.625 -25.601 21.616 1.00 25.42 532 GLU A O 1
ATOM 4304 N N . GLU A 1 533 ? 13.945 -26.471 23.563 1.00 26.86 533 GLU A N 1
ATOM 4305 C CA . GLU A 1 533 ? 15.194 -26.289 24.311 1.00 26.86 533 GLU A CA 1
ATOM 4306 C C . GLU A 1 533 ? 16.037 -27.568 24.189 1.00 26.86 533 GLU A C 1
ATOM 4308 O O . GLU A 1 533 ? 16.260 -28.264 25.168 1.00 26.86 533 GLU A O 1
ATOM 4313 N N . GLU A 1 534 ? 16.505 -27.928 22.991 1.00 27.31 534 GLU A N 1
ATOM 4314 C CA . GLU A 1 534 ? 17.517 -28.989 22.863 1.00 27.31 534 GLU A CA 1
ATOM 4315 C C . GLU A 1 534 ? 18.285 -28.897 21.537 1.00 27.31 534 GLU A C 1
ATOM 4317 O O . GLU A 1 534 ? 18.199 -29.751 20.666 1.00 27.31 534 GLU A O 1
ATOM 4322 N N . CYS A 1 535 ? 19.065 -27.824 21.373 1.00 24.89 535 CYS A N 1
ATOM 4323 C CA . CYS A 1 535 ? 20.224 -27.786 20.467 1.00 24.89 535 CYS A CA 1
ATOM 4324 C C . CYS A 1 535 ? 21.250 -26.736 20.943 1.00 24.89 535 CYS A C 1
ATOM 4326 O O . CYS A 1 535 ? 21.718 -25.890 20.184 1.00 24.89 535 CYS A O 1
ATOM 4328 N N . ILE A 1 536 ? 21.618 -26.786 22.229 1.00 28.84 536 ILE A N 1
ATOM 4329 C CA . ILE A 1 536 ? 22.867 -26.200 22.741 1.00 28.84 536 ILE A CA 1
ATOM 4330 C C . ILE A 1 536 ? 23.737 -27.363 23.216 1.00 28.84 536 ILE A C 1
ATOM 4332 O O . ILE A 1 536 ? 23.714 -27.707 24.390 1.00 28.84 536 ILE A O 1
ATOM 4336 N N . ALA A 1 537 ? 24.451 -27.999 22.285 1.00 28.89 537 ALA A N 1
ATOM 4337 C CA . ALA A 1 537 ? 25.705 -28.723 22.522 1.00 28.89 537 ALA A CA 1
ATOM 4338 C C . ALA A 1 537 ? 26.145 -29.431 21.230 1.00 28.89 537 ALA A C 1
ATOM 4340 O O . ALA A 1 537 ? 25.869 -30.608 21.041 1.00 28.89 537 ALA A O 1
ATOM 4341 N N . ASP A 1 538 ? 26.841 -28.719 20.343 1.00 25.05 538 ASP A N 1
ATOM 4342 C CA . ASP A 1 538 ? 28.067 -29.272 19.758 1.00 25.05 538 ASP A CA 1
ATOM 4343 C C . ASP A 1 538 ? 28.864 -28.154 19.072 1.00 25.05 538 ASP A C 1
ATOM 4345 O O . ASP A 1 538 ? 28.576 -27.707 17.960 1.00 25.05 538 ASP A O 1
ATOM 4349 N N . GLU A 1 539 ? 29.891 -27.674 19.770 1.00 33.41 539 GLU A N 1
ATOM 4350 C CA . GLU A 1 539 ? 30.951 -26.870 19.179 1.00 33.41 539 GLU A CA 1
ATOM 4351 C C . GLU A 1 539 ? 31.706 -27.713 18.142 1.00 33.41 539 GLU A C 1
ATOM 4353 O O . GLU A 1 539 ? 32.518 -28.576 18.485 1.00 33.41 539 GLU A O 1
ATOM 4358 N N . LYS A 1 540 ? 31.532 -27.413 16.852 1.00 28.45 540 LYS A N 1
ATOM 4359 C CA . LYS A 1 540 ? 32.551 -27.723 15.843 1.00 28.45 540 LYS A CA 1
ATOM 4360 C C . LYS A 1 540 ? 32.925 -26.472 15.060 1.00 28.45 540 LYS A C 1
ATOM 4362 O O . LYS A 1 540 ? 32.105 -25.851 14.394 1.00 28.45 540 LYS A O 1
ATOM 4367 N N . LYS A 1 541 ? 34.208 -26.127 15.204 1.00 26.55 541 LYS A N 1
ATOM 4368 C CA . LYS A 1 541 ? 34.955 -25.035 14.564 1.00 26.55 541 LYS A CA 1
ATOM 4369 C C . LYS A 1 541 ? 34.584 -24.834 13.083 1.00 26.55 541 LYS A C 1
ATOM 4371 O O . LYS A 1 541 ? 34.441 -25.831 12.374 1.00 26.55 541 LYS A O 1
ATOM 4376 N N . PRO A 1 542 ? 34.561 -23.587 12.577 1.00 28.08 542 PRO A N 1
ATOM 4377 C CA . PRO A 1 542 ? 34.454 -23.345 11.146 1.00 28.08 542 PRO A CA 1
ATOM 4378 C C . PRO A 1 542 ? 35.745 -23.791 10.448 1.00 28.08 542 PRO A C 1
ATOM 4380 O O . PRO A 1 542 ? 36.839 -23.366 10.818 1.00 28.08 542 PRO A O 1
ATOM 4383 N N . GLN A 1 543 ? 35.613 -24.653 9.439 1.00 26.25 543 GLN A N 1
ATOM 4384 C CA . GLN A 1 543 ? 36.652 -24.853 8.434 1.00 26.25 543 GLN A CA 1
ATOM 4385 C C . GLN A 1 543 ? 36.655 -23.642 7.498 1.00 26.25 543 GLN A C 1
ATOM 4387 O O . GLN A 1 543 ? 35.639 -23.320 6.882 1.00 26.25 543 GLN A O 1
ATOM 4392 N N . GLU A 1 544 ? 37.805 -22.978 7.413 1.00 26.77 544 GLU A N 1
ATOM 4393 C CA . GLU A 1 544 ? 38.125 -21.998 6.379 1.00 26.77 544 GLU A CA 1
ATOM 4394 C C . GLU A 1 544 ? 37.975 -22.650 4.996 1.00 26.77 544 GLU A C 1
ATOM 4396 O O . GLU A 1 544 ? 38.662 -23.620 4.677 1.00 26.77 544 GLU A O 1
ATOM 4401 N N . LEU A 1 545 ? 37.069 -22.118 4.176 1.00 26.98 545 LEU A N 1
ATOM 4402 C CA . LEU A 1 545 ? 37.020 -22.383 2.741 1.00 26.98 545 LEU A CA 1
ATOM 4403 C C . LEU A 1 545 ? 37.582 -21.154 2.024 1.00 26.98 545 LEU A C 1
ATOM 4405 O O . LEU A 1 545 ? 37.012 -20.064 2.060 1.00 26.98 545 LEU A O 1
ATOM 4409 N N . ASP A 1 546 ? 38.755 -21.373 1.443 1.00 25.53 546 ASP A N 1
ATOM 4410 C CA . ASP A 1 546 ? 39.610 -20.433 0.728 1.00 25.53 546 ASP A CA 1
ATOM 4411 C C . ASP A 1 546 ? 38.885 -19.826 -0.490 1.00 25.53 546 ASP A C 1
ATOM 4413 O O . ASP A 1 546 ? 38.571 -20.506 -1.466 1.00 25.53 546 ASP A O 1
ATOM 4417 N N . MET A 1 547 ? 38.590 -18.526 -0.419 1.00 27.70 547 MET A N 1
ATOM 4418 C CA . MET A 1 547 ? 38.002 -17.717 -1.494 1.00 27.70 547 MET A CA 1
ATOM 4419 C C . MET A 1 547 ? 39.106 -17.104 -2.369 1.00 27.70 547 MET A C 1
ATOM 4421 O O . MET A 1 547 ? 39.251 -15.881 -2.459 1.00 27.70 547 MET A O 1
ATOM 4425 N N . ARG A 1 548 ? 39.905 -17.952 -3.021 1.00 27.94 548 ARG A N 1
ATOM 4426 C CA . ARG A 1 548 ? 40.902 -17.537 -4.018 1.00 27.94 548 ARG A CA 1
ATOM 4427 C C . ARG A 1 548 ? 40.960 -18.526 -5.175 1.00 27.94 548 ARG A C 1
ATOM 4429 O O . ARG A 1 548 ? 41.835 -19.371 -5.187 1.00 27.94 548 ARG A O 1
ATOM 4436 N N . GLU A 1 549 ? 40.045 -18.387 -6.137 1.00 27.83 549 GLU A N 1
ATOM 4437 C CA . GLU A 1 549 ? 40.240 -18.715 -7.567 1.00 27.83 549 GLU A CA 1
ATOM 4438 C C . GLU A 1 549 ? 38.910 -18.567 -8.336 1.00 27.83 549 GLU A C 1
ATOM 4440 O O . GLU A 1 549 ? 38.237 -19.551 -8.594 1.00 27.83 549 GLU A O 1
ATOM 4445 N N . GLU A 1 550 ? 38.497 -17.340 -8.696 1.00 27.36 550 GLU A N 1
ATOM 4446 C CA . GLU A 1 550 ? 37.722 -17.112 -9.946 1.00 27.36 550 GLU A CA 1
ATOM 4447 C C . GLU A 1 550 ? 37.573 -15.631 -10.363 1.00 27.36 550 GLU A C 1
ATOM 4449 O O . GLU A 1 550 ? 36.655 -15.257 -11.088 1.00 27.36 550 GLU A O 1
ATOM 4454 N N . TYR A 1 551 ? 38.506 -14.759 -9.971 1.00 27.12 551 TYR A N 1
ATOM 4455 C CA . TYR A 1 551 ? 38.650 -13.442 -10.601 1.00 27.12 551 TYR A CA 1
ATOM 4456 C C . TYR A 1 551 ? 40.066 -13.312 -11.151 1.00 27.12 551 TYR A C 1
ATOM 4458 O O . TYR A 1 551 ? 40.971 -12.795 -10.499 1.00 27.12 551 TYR A O 1
ATOM 4466 N N . GLY A 1 552 ? 40.249 -13.824 -12.369 1.00 25.73 552 GLY A N 1
ATOM 4467 C CA . GLY A 1 552 ? 41.432 -13.589 -13.189 1.00 25.73 552 GLY A CA 1
ATOM 4468 C C . GLY A 1 552 ? 41.509 -12.124 -13.613 1.00 25.73 552 GLY A C 1
ATOM 4469 O O . GLY A 1 552 ? 41.118 -11.765 -14.719 1.00 25.73 552 GLY A O 1
ATOM 4470 N N . LEU A 1 553 ? 41.998 -11.278 -12.708 1.00 26.77 553 LEU A N 1
ATOM 4471 C CA . LEU A 1 553 ? 42.511 -9.948 -13.005 1.00 26.77 553 LEU A CA 1
ATOM 4472 C C . LEU A 1 553 ? 43.961 -10.092 -13.476 1.00 26.77 553 LEU A C 1
ATOM 4474 O O . LEU A 1 553 ? 44.841 -10.429 -12.688 1.00 26.77 553 LEU A O 1
ATOM 4478 N N . THR A 1 554 ? 44.231 -9.780 -14.740 1.00 25.77 554 THR A N 1
ATOM 4479 C CA . THR A 1 554 ? 45.577 -9.392 -15.181 1.00 25.77 554 THR A CA 1
ATOM 4480 C C . THR A 1 554 ? 45.579 -7.908 -15.525 1.00 25.77 554 THR A C 1
ATOM 4482 O O . THR A 1 554 ? 45.034 -7.498 -16.545 1.00 25.77 554 THR A O 1
ATOM 4485 N N . SER A 1 555 ? 46.159 -7.149 -14.593 1.00 27.52 555 SER A N 1
ATOM 4486 C CA . SER A 1 555 ? 46.829 -5.843 -14.695 1.00 27.52 555 SER A CA 1
ATOM 4487 C C . SER A 1 555 ? 46.859 -5.139 -16.063 1.00 27.52 555 SER A C 1
ATOM 4489 O O . SER A 1 555 ? 47.537 -5.611 -16.978 1.00 27.52 555 SER A O 1
ATOM 4491 N N . LEU A 1 556 ? 46.278 -3.940 -16.153 1.00 26.42 556 LEU A N 1
ATOM 4492 C CA . LEU A 1 556 ? 46.947 -2.645 -15.916 1.00 26.42 556 LEU A CA 1
ATOM 4493 C C . LEU A 1 556 ? 45.902 -1.526 -15.821 1.00 26.42 556 LEU A C 1
ATOM 4495 O O . LEU A 1 556 ? 44.949 -1.558 -16.631 1.00 26.42 556 LEU A O 1
#

Sequence (556 aa):
MVKAKEELLVVLGKNEKPQESDMSKLPYLDAIVKEIFRMHSPIGRNSSTWNNPNSFVPERFIERKMDTNKDFNNFELIPFRLEEESTLLHCFDWKIAGEKKLEELDMREKKVSKPTIKMPPGPYPYPIIGNILELLSHKPYESLFHLSKTYGPIMTLKFGTLTAIVISSPEIAKEALTKHDLAFSNRQVLHITTALGHNKVSMVWSPVCDHWRTLRKLCSTNIFSPQRLESTSKLRNKKVQELVNFVGTCSTKGEAIDIGNVVFITIMNSLSNTLFSMDLAHYYGASDDDHHGSQNFKELIEGILDDAGKINVVDLFPILSFLDPQGLRGRCEESFKRLLEVFNDIFEERMRLKVLSSDKSSFGGTFYDVLDCFLDLPKVYESSELSRHHLLHLFLDLFIAGLETTTSTVEWAMAELVHNPKKMAKAKEELLQILGRDENPKESDISKLPYLEAIVKETFRLHTPIPILFHKSNFNVEINGFKVPKHAEVLVNLWAIGRNSSIWSNPNSFVPERFQEWKMDTKDNNFDLELEEECIADEKKPQELDMREEYGLTSL

pLDDT: mean 73.23, std 25.3, range [20.69, 98.31]

Secondary structure (DSSP, 8-state):
-HHHHHHHHHHHTSSSPPPGGGGGG-HHHHHHHHHHHHTTS-TT-------------------------------------SGGGGHHHHTTT---S---------------PPP-PPPPP-PPPBTTTBTGGGGSSS-HHHHHHHHHHHH-SEEEEEETTEEEEEE--HHHHHIIIIITGGGS-B----GGGGGGGGGGT-TTTS-SSHHHHHHHHHHHHHTSSHHHHHHHHHHHHHHHHHHHHHHHHHHHHT----HHHHHHHHHHHHHHHHHHSS-----TTS-HHHHHHHHHHHHHHHHHHHHHHS--HHHH-GGGTTT-TT-HHHHHHHHHHHHHHHHHHHHHHHHHHHHHHHT-S-------SHHHHHHT-HHHHH-TTS-HHHHHHHHHHHHHHHHHHHHHHHHHHHHHHHH-HHHHHHHHHHHHHHH-SSPPP-GGGGGG-HHHHHHHHHHHHHS-S-SEEEEE-SS-EEETTEEE-TT-EEEEEHHHHHT-TTTSSSTTS--THHHHHHHHHHHT-----------------PPP----SS------

Radius of gyration: 26.95 Å; Cα contacts (8 Å, |Δi|>4): 548; chains: 1; bounding box: 76×75×73 Å

Organism: Arachis hypogaea (NCBI:txid3818)

InterPro domains:
  IPR001128 Cytochrome P450 [PF00067] (3-43)
  IPR001128 Cytochrome P450 [PF00067] (120-520)
  IPR001128 Cytochrome P450 [PR00385] (401-418)
  IPR001128 Cytochrome P450 [PR00385] (454-465)
  IPR002401 Cytochrome P450, E-class, group I [PR0046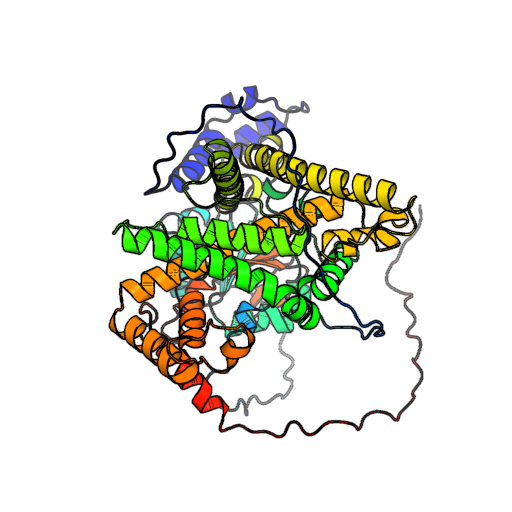3] (148-167)
  IPR002401 Cytochrome P450, E-class, group I [PR00463] (172-193)
  IPR002401 Cytochrome P450, E-class, group I [PR00463] (390-407)
  IPR002401 Cytochrome P450, E-class, group I [PR00463] (410-436)
  IPR002401 Cytochrome P450, E-class, group I [PR00463] (453-471)
  IPR002401 Cytochrome P450, E-class, group I [PR00463] (493-517)
  IPR036396 Cytochrome P450 superfamily [G3DSA:1.10.630.10] (1-115)
  IPR036396 Cytochrome P450 superfamily [G3DSA:1.10.630.10] (116-534)
  IPR036396 Cytochrome P450 superfamily [SSF48264] (3-103)
  IPR036396 Cytochrome P450 superfamily [SSF48264] (120-521)

Foldseek 3Di:
DVVLVVQLCVQVVPVDQDDLVSVVSRVVVVVVVVVLVVLQDDPDDDPPPPDDDDDDDDDDDDDDDDDDDDDDDDDDDDDDDPPPPCCVLVVDVPPDPDDDDPPDDPPDDDPDDDPDFAAQAFDAQDPQQWCPVLCRPDHNLVSLLVRCVVRNQWHWTAGRPAIAIEGQASVLVCCCCPVVVVQWVAFQDDLLCPQVDLLCQALVHDGPDPLVVVLVCLCCVQPVDPVLCVVLQVVLLVLVVLLVVVVVVCVVVVHDDDLLLSLLQSQQQSLCCQAQVDRQADDPPDPPVRHVRSVVLVCLLVLLVSLVSRDQVCSNPVSCSSNSVVCSNVSSNVSLVVQLVVVVVSLVVVVVVVVVPVVDPDDDDQPSHSSSVVVPDPCQPPPPSHDPVSVSSHSVNCCSVRRNQSSQLVSQLVVQCVVPVVLVVVQVVQCCVQQNDPDRDGPVCVVSRQLVSLSSSLSCLQPPPPQKDWTFGCAFDDGPSHTDHHGHIYIYGSNSNSQPCVSDPVSNDRDSVVSVVVVVVVVVPPDDPDDPPPDPDDDDDDDDDDPDDDDPDDDD